Protein AF-A0A373LI06-F1 (afdb_monomer_lite)

Sequence (433 aa):
MRKSKFLSVLTATTLALTLAVPTVMPLELTTGVVKAVEVTTTAPSQKIEGRCGDNAIYSYDKATRTLTISGTGAMWNGTKYSYLGTVDKIVIGNGITVIGEDAFAKFNGVGSVEISDTVTTIKGNAFNDLKSITIPKTVRTVETDAFYGVGKVVVEGDMNNFQYGALGSEVQEVQLKGSAETLGLALAKVHDRDYLSVTIAKDNNRCRMANDCLVSSDGKTVYYHILDSCTVTIPDTAVTIKSAAFYNQVIEEVKLGKNVKTIEPYAFAENPVSELTTNSKLKKIGRCAFKETNLKKVTLKSSVAMSPKAFDQKVILTSTKSLKSAKTVMTSATFKKNKINAKFAKLTGAKGYQVQIKKGGKTYKYFTTKTSIKVKAPKVFKKKYNVSFSYDIDNYTSKIEGKPAYISVRPYKIVKKNKKSYGKWSEKIVLTK

Secondary structure (DSSP, 8-state):
--------------------PPPPPPP--------------PPP--EEEEESEEEEEEEEETTTTEEEEEEEEEEPSS-TTTTS---SEEEE-TTEEEEPTTTBTT-TT-SEEEE-TT--EE-TT-B-SEEEEEE-TT--EE-TTTBSSEEEEEE-S--SSB-TTTT-S---EEEESS--TTHHHHTTT---GGG-EEEE-TT--SEEEETTEEEETTS-EEEEE-S--SEEE--TT--EE-TTTTTTS---EEE--TT--EE-TTTTTTS---EEE--TT--EE-TTTTTT---SEEEESS--EE-TTSS-S--EEEESS-TTT----EEEEEEETTEEEEEE-EETT-SEEEEEEEETTEEEEEEESSSEEEEEPPGGGTTT---B----SS------BSS-EEEEEEEEEEETTTEEEE-PPPPPEE-B-

Structure (mmCIF, N/CA/C/O backbone):
data_AF-A0A373LI06-F1
#
_entry.id   AF-A0A373LI06-F1
#
loop_
_atom_site.group_PDB
_atom_site.id
_atom_site.type_symbol
_atom_site.label_atom_id
_atom_site.label_alt_id
_atom_site.label_comp_id
_atom_site.label_asym_id
_atom_site.label_entity_id
_atom_site.label_seq_id
_atom_site.pdbx_PDB_ins_code
_atom_site.Cartn_x
_atom_site.Cartn_y
_atom_site.Cartn_z
_atom_site.occupancy
_atom_site.B_iso_or_equiv
_atom_site.auth_seq_id
_atom_site.auth_comp_id
_atom_site.auth_asym_id
_atom_site.auth_atom_id
_atom_site.pdbx_PDB_model_num
ATOM 1 N N . MET A 1 1 ? -19.362 20.392 -17.616 1.00 43.19 1 MET A N 1
ATOM 2 C CA . MET A 1 1 ? -19.288 20.034 -19.051 1.00 43.19 1 MET A CA 1
ATOM 3 C C . MET A 1 1 ? -17.857 20.195 -19.537 1.00 43.19 1 MET A C 1
ATOM 5 O O . MET A 1 1 ? -17.428 21.321 -19.743 1.00 43.19 1 MET A O 1
ATOM 9 N N . ARG A 1 2 ? -17.123 19.099 -19.733 1.00 33.41 2 ARG A N 1
ATOM 10 C CA . ARG A 1 2 ? -15.983 19.042 -20.660 1.00 33.41 2 ARG A CA 1
ATOM 11 C C . ARG A 1 2 ? -15.722 17.579 -21.022 1.00 33.41 2 ARG A C 1
ATOM 13 O O . ARG A 1 2 ? -16.051 16.682 -20.260 1.00 33.41 2 ARG A O 1
ATOM 20 N N . LYS A 1 3 ? -15.350 17.387 -22.283 1.00 32.12 3 LYS A N 1
ATOM 21 C CA . LYS A 1 3 ? -15.721 16.264 -23.151 1.00 32.12 3 LYS A CA 1
ATOM 22 C C . LYS A 1 3 ? -14.892 15.002 -22.878 1.00 32.12 3 LYS A C 1
ATOM 24 O O . LYS A 1 3 ? -13.684 15.024 -23.075 1.00 32.12 3 LYS A O 1
ATOM 29 N N . SER A 1 4 ? -15.568 13.903 -22.539 1.00 31.56 4 SER A N 1
ATOM 30 C CA . SER A 1 4 ? -15.016 12.546 -22.611 1.00 31.56 4 SER A CA 1
ATOM 31 C C . SER A 1 4 ? -14.835 12.155 -24.081 1.00 31.56 4 SER A C 1
ATOM 33 O O . SER A 1 4 ? -15.795 12.157 -24.858 1.00 31.56 4 SER A O 1
ATOM 35 N N . LYS A 1 5 ? -13.592 11.874 -24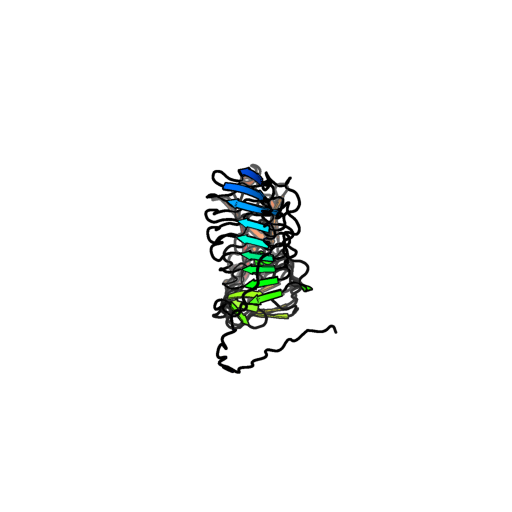.483 1.00 38.31 5 LYS A N 1
ATOM 36 C CA . LYS A 1 5 ? -13.290 11.273 -25.784 1.00 38.31 5 LYS A CA 1
ATOM 37 C C . LYS A 1 5 ? -13.574 9.773 -25.693 1.00 38.31 5 LYS A C 1
ATOM 39 O O . LYS A 1 5 ? -12.734 9.005 -25.241 1.00 38.31 5 LYS A O 1
ATOM 44 N N . PHE A 1 6 ? -14.755 9.366 -26.149 1.00 36.12 6 PHE A N 1
ATOM 45 C CA . PHE A 1 6 ? -15.011 7.989 -26.564 1.00 36.12 6 PHE A CA 1
ATOM 46 C C . PHE A 1 6 ? -14.174 7.689 -27.811 1.00 36.12 6 PHE A C 1
ATOM 48 O O . PHE A 1 6 ? -14.298 8.408 -28.802 1.00 36.12 6 PHE A O 1
ATOM 55 N N . LEU A 1 7 ? -13.368 6.624 -27.787 1.00 32.31 7 LEU A N 1
ATOM 56 C CA . LEU A 1 7 ? -12.856 6.014 -29.012 1.00 32.31 7 LEU A CA 1
ATOM 57 C C . LEU A 1 7 ? -13.314 4.558 -29.111 1.00 32.31 7 LEU A C 1
ATOM 59 O O . LEU A 1 7 ? -13.097 3.729 -28.231 1.00 32.31 7 LEU A O 1
ATOM 63 N N . SER A 1 8 ? -13.997 4.331 -30.221 1.00 32.75 8 SER A N 1
ATOM 64 C CA . SER A 1 8 ? -14.658 3.141 -30.724 1.00 32.75 8 SER A CA 1
ATOM 65 C C . SER A 1 8 ? -13.711 1.977 -31.015 1.00 32.75 8 SER A C 1
ATOM 67 O O . SER A 1 8 ? -12.640 2.153 -31.593 1.00 32.75 8 SER A O 1
ATOM 69 N N . VAL A 1 9 ? -14.178 0.768 -30.705 1.00 31.89 9 VAL A N 1
ATOM 70 C CA . VAL A 1 9 ? -13.633 -0.500 -31.202 1.00 31.89 9 VAL A CA 1
ATOM 71 C C . VAL A 1 9 ? -14.058 -0.655 -32.664 1.00 31.89 9 VAL A C 1
ATOM 73 O O . VAL A 1 9 ? -15.250 -0.739 -32.943 1.00 31.89 9 VAL A O 1
ATOM 76 N N . LEU A 1 10 ? -13.097 -0.684 -33.591 1.00 31.30 10 LEU A N 1
ATOM 77 C CA . LEU A 1 10 ? -13.340 -0.992 -35.000 1.00 31.30 10 LEU A CA 1
ATOM 78 C C . LEU A 1 10 ? -12.789 -2.391 -35.303 1.00 31.30 10 LEU A C 1
ATOM 80 O O . LEU A 1 10 ? -11.580 -2.617 -35.278 1.00 31.30 10 LEU A O 1
ATOM 84 N N . THR A 1 11 ? -13.685 -3.339 -35.559 1.00 40.34 11 THR A N 1
ATOM 85 C CA . THR A 1 11 ? -13.375 -4.641 -36.158 1.00 40.34 11 THR A CA 1
ATOM 86 C C . THR A 1 11 ? -13.521 -4.531 -37.669 1.00 40.34 11 THR A C 1
ATOM 88 O O . THR A 1 11 ? -14.603 -4.193 -38.141 1.00 40.34 11 THR A O 1
ATOM 91 N N . ALA A 1 12 ? -12.473 -4.856 -38.423 1.00 31.12 12 ALA A N 1
ATOM 92 C CA . ALA A 1 12 ? -12.583 -5.097 -39.856 1.00 31.12 12 ALA A CA 1
ATOM 93 C C . ALA A 1 12 ? -11.565 -6.161 -40.291 1.00 31.12 12 ALA A C 1
ATOM 95 O O . ALA A 1 12 ? -10.364 -5.924 -40.390 1.00 31.12 12 ALA A O 1
ATOM 96 N N . THR A 1 13 ? -12.091 -7.361 -40.500 1.00 38.31 13 THR A N 1
ATOM 97 C CA . THR A 1 13 ? -11.560 -8.416 -41.362 1.00 38.31 13 THR A CA 1
ATOM 98 C C . THR A 1 13 ? -11.601 -7.969 -42.822 1.00 38.31 13 THR A C 1
ATOM 100 O O . THR A 1 13 ? -12.652 -7.498 -43.236 1.00 38.31 13 THR A O 1
ATOM 103 N N . THR A 1 14 ? -10.537 -8.203 -43.597 1.00 33.72 14 THR A N 1
ATOM 104 C CA . THR A 1 14 ? -10.593 -8.883 -44.911 1.00 33.72 14 THR A CA 1
ATOM 105 C C . THR A 1 14 ? -9.183 -9.131 -45.445 1.00 33.72 14 THR A C 1
ATOM 107 O O . THR A 1 14 ? -8.335 -8.244 -45.463 1.00 33.72 14 THR A O 1
ATOM 110 N N . LEU A 1 15 ? -8.976 -10.374 -45.866 1.00 33.53 15 LEU A N 1
ATOM 111 C CA . LEU A 1 15 ? -7.802 -10.943 -46.513 1.00 33.53 15 LEU A CA 1
ATOM 112 C C . LEU A 1 15 ? -7.909 -10.690 -48.028 1.00 33.53 15 LEU A C 1
ATOM 114 O O . LEU A 1 15 ? -8.942 -11.012 -48.610 1.00 33.53 15 LEU A O 1
ATOM 118 N N . ALA A 1 16 ? -6.862 -10.171 -48.669 1.00 34.25 16 ALA A N 1
ATOM 119 C CA . ALA A 1 16 ? -6.731 -10.189 -50.126 1.00 34.25 16 ALA A CA 1
ATOM 120 C C . ALA A 1 16 ? -5.295 -10.581 -50.495 1.00 34.25 16 ALA A C 1
ATOM 122 O O . ALA A 1 16 ? -4.335 -9.891 -50.160 1.00 34.25 16 ALA A O 1
ATOM 123 N N . LEU A 1 17 ? -5.179 -11.747 -51.128 1.00 32.50 17 LEU A N 1
ATOM 124 C CA . LEU A 1 17 ? -3.952 -12.360 -51.615 1.00 32.50 17 LEU A CA 1
ATOM 125 C C . LEU A 1 17 ? -3.778 -11.945 -53.084 1.00 32.50 17 LEU A C 1
ATOM 127 O O . LEU A 1 17 ? -4.599 -12.317 -53.918 1.00 32.50 17 LEU A O 1
ATOM 131 N N . THR A 1 18 ? -2.730 -11.193 -53.413 1.00 35.44 18 THR A N 1
ATOM 132 C CA . THR A 1 18 ? -2.345 -10.907 -54.805 1.00 35.44 18 THR A CA 1
ATOM 133 C C . THR A 1 18 ? -0.941 -11.441 -55.059 1.00 35.44 18 THR A C 1
ATOM 135 O O . THR A 1 18 ? 0.028 -10.961 -54.474 1.00 35.44 18 THR A O 1
ATOM 138 N N . LEU A 1 19 ? -0.851 -12.460 -55.916 1.00 34.41 19 LEU A N 1
ATOM 139 C CA . LEU A 1 19 ? 0.391 -13.029 -56.438 1.00 34.41 19 LEU A CA 1
ATOM 140 C C . LEU A 1 19 ? 0.970 -12.086 -57.503 1.00 34.41 19 LEU A C 1
ATOM 142 O O . LEU A 1 19 ? 0.290 -11.786 -58.482 1.00 34.41 19 LEU A O 1
ATOM 146 N N . ALA A 1 20 ? 2.218 -11.650 -57.330 1.00 35.22 20 ALA A N 1
ATOM 147 C CA . ALA A 1 20 ? 2.982 -10.942 -58.355 1.00 35.22 20 ALA A CA 1
ATOM 148 C C . ALA A 1 20 ? 4.114 -11.847 -58.866 1.00 35.22 20 ALA A C 1
ATOM 150 O O . ALA A 1 20 ? 4.925 -12.348 -58.089 1.00 35.22 20 ALA A O 1
ATOM 151 N N . VAL A 1 21 ? 4.126 -12.070 -60.180 1.00 34.88 21 VAL A N 1
ATOM 152 C CA . VAL A 1 21 ? 5.141 -12.818 -60.939 1.00 34.88 21 VAL A CA 1
ATOM 153 C C . VAL A 1 21 ? 6.347 -11.900 -61.200 1.00 34.88 21 VAL A C 1
ATOM 155 O O . VAL A 1 21 ? 6.128 -10.740 -61.550 1.00 34.88 21 VAL A O 1
ATOM 158 N N . PRO A 1 22 ? 7.606 -12.360 -61.077 1.00 34.91 22 PRO A N 1
ATOM 159 C CA . PRO A 1 22 ? 8.760 -11.533 -61.413 1.00 34.91 22 PRO A CA 1
ATOM 160 C C . PRO A 1 22 ? 9.047 -11.576 -62.923 1.00 34.91 22 PRO A C 1
ATOM 162 O O . PRO A 1 22 ? 9.328 -12.632 -63.486 1.00 34.91 22 PRO A O 1
ATOM 165 N N . THR A 1 23 ? 9.010 -10.417 -63.582 1.00 36.81 23 THR A N 1
ATOM 166 C CA . THR A 1 23 ? 9.551 -10.225 -64.935 1.00 36.81 23 THR A CA 1
ATOM 167 C C . THR A 1 23 ? 11.050 -9.934 -64.864 1.00 36.81 23 THR A C 1
ATOM 169 O O . THR A 1 23 ? 11.484 -9.039 -64.141 1.00 36.81 23 THR A O 1
ATOM 172 N N . VAL A 1 24 ? 11.830 -10.701 -65.624 1.00 36.94 24 VAL A N 1
ATOM 173 C CA . VAL A 1 24 ? 13.290 -10.598 -65.767 1.00 36.94 24 VAL A CA 1
ATOM 174 C C . VAL A 1 24 ? 13.654 -9.322 -66.544 1.00 36.94 24 VAL A C 1
ATOM 176 O O . VAL A 1 24 ? 13.144 -9.112 -67.641 1.00 36.94 24 VAL A O 1
ATOM 179 N N . MET A 1 25 ? 14.532 -8.477 -65.991 1.00 40.31 25 MET A N 1
ATOM 180 C CA . MET A 1 25 ? 15.129 -7.329 -66.697 1.00 40.31 25 MET A CA 1
ATOM 181 C C . MET A 1 25 ? 16.362 -7.769 -67.511 1.00 40.31 25 MET A C 1
ATOM 183 O O . MET A 1 25 ? 17.143 -8.579 -67.007 1.00 40.31 25 MET A O 1
ATOM 187 N N . PRO A 1 26 ? 16.584 -7.238 -68.729 1.00 39.78 26 PRO A N 1
ATOM 188 C CA . PRO A 1 26 ? 17.790 -7.513 -69.502 1.00 39.78 26 PRO A CA 1
ATOM 189 C C . PRO A 1 26 ? 19.006 -6.718 -68.996 1.00 39.78 26 PRO A C 1
ATOM 191 O O . PRO A 1 26 ? 18.890 -5.606 -68.482 1.00 39.78 26 PRO A O 1
ATOM 194 N N . LEU A 1 27 ? 20.176 -7.341 -69.150 1.00 29.62 27 LEU A N 1
ATOM 195 C CA . LEU A 1 27 ? 21.505 -6.825 -68.826 1.00 29.62 27 LEU A CA 1
ATOM 196 C C . LEU A 1 27 ? 21.911 -5.735 -69.836 1.00 29.62 27 LEU A C 1
ATOM 198 O O . LEU A 1 27 ? 22.040 -6.030 -71.022 1.00 29.62 27 LEU A O 1
ATOM 202 N N . GLU A 1 28 ? 22.188 -4.517 -69.372 1.00 37.75 28 GLU A N 1
ATOM 203 C CA . GLU A 1 28 ? 22.881 -3.488 -70.161 1.00 37.75 28 GLU A CA 1
ATOM 204 C C . GLU A 1 28 ? 24.313 -3.325 -69.636 1.00 37.75 28 GLU A C 1
ATOM 206 O O . GLU A 1 28 ? 24.547 -3.002 -68.468 1.00 37.75 28 GLU A O 1
ATOM 211 N N . LEU A 1 29 ? 25.280 -3.598 -70.512 1.00 33.94 29 LEU A N 1
ATOM 212 C CA . LEU A 1 29 ? 26.711 -3.518 -70.249 1.00 33.94 29 LEU A CA 1
ATOM 213 C C . LEU A 1 29 ? 27.160 -2.060 -70.435 1.00 33.94 29 LEU A C 1
ATOM 215 O O . LEU A 1 29 ? 27.290 -1.595 -71.564 1.00 33.94 29 LEU A O 1
ATOM 219 N N . THR A 1 30 ? 27.404 -1.331 -69.343 1.00 37.66 30 THR A N 1
ATOM 220 C CA . THR A 1 30 ? 27.963 0.029 -69.410 1.00 37.66 30 THR A CA 1
ATOM 221 C C . THR A 1 30 ? 29.393 0.062 -68.877 1.00 37.66 30 THR A C 1
ATOM 223 O O . THR A 1 30 ? 29.719 -0.427 -67.796 1.00 37.66 30 THR A O 1
ATOM 226 N N . THR A 1 31 ? 30.278 0.607 -69.704 1.00 38.03 31 THR A N 1
ATOM 227 C CA . THR A 1 31 ? 31.718 0.733 -69.497 1.00 38.03 31 THR A CA 1
ATOM 228 C C . THR A 1 31 ? 32.058 1.875 -68.533 1.00 38.03 31 THR A C 1
ATOM 230 O O . THR A 1 31 ? 31.793 3.034 -68.830 1.00 38.03 31 THR A O 1
ATOM 233 N N . GLY A 1 32 ? 32.678 1.515 -67.406 1.00 40.94 32 GLY A N 1
ATOM 234 C CA . GLY A 1 32 ? 33.723 2.229 -66.655 1.00 40.94 32 GLY A CA 1
ATOM 235 C C . GLY A 1 32 ? 33.660 3.748 -66.436 1.00 40.94 32 GLY A C 1
ATOM 236 O O . GLY A 1 32 ? 34.047 4.511 -67.310 1.00 40.94 32 GLY A O 1
ATOM 237 N N . VAL A 1 33 ? 33.452 4.143 -65.172 1.00 36.66 33 VAL A N 1
ATOM 238 C CA . VAL A 1 33 ? 34.351 5.058 -64.436 1.00 36.66 33 VAL A CA 1
ATOM 239 C C . VAL A 1 33 ? 34.419 4.558 -62.987 1.00 36.66 33 VAL A C 1
ATOM 241 O O . VAL A 1 33 ? 33.417 4.566 -62.274 1.00 36.66 33 VAL A O 1
ATOM 244 N N . VAL A 1 34 ? 35.586 4.087 -62.540 1.00 37.66 34 VAL A N 1
ATOM 245 C CA . VAL A 1 34 ? 35.822 3.736 -61.130 1.00 37.66 34 VAL A CA 1
ATOM 246 C C . VAL A 1 34 ? 35.828 5.015 -60.297 1.00 37.66 34 VAL A C 1
ATOM 248 O O . VAL A 1 34 ? 36.807 5.756 -60.265 1.00 37.66 34 VAL A O 1
ATOM 251 N N . LYS A 1 35 ? 34.709 5.294 -59.625 1.00 40.69 35 LYS A N 1
ATOM 252 C CA . LYS A 1 35 ? 34.653 6.302 -58.568 1.00 40.69 35 LYS A CA 1
ATOM 253 C C . LYS A 1 35 ? 35.378 5.715 -57.360 1.00 40.69 35 LYS A C 1
ATOM 255 O O . LYS A 1 35 ? 34.977 4.662 -56.866 1.00 40.69 35 LYS A O 1
ATOM 260 N N . ALA A 1 36 ? 36.459 6.360 -56.929 1.00 38.22 36 ALA A N 1
ATOM 261 C CA . ALA A 1 36 ? 37.140 6.004 -55.693 1.00 38.22 36 ALA A CA 1
ATOM 262 C C . ALA A 1 36 ? 36.100 5.933 -54.566 1.00 38.22 36 ALA A C 1
ATOM 264 O O . ALA A 1 36 ? 35.392 6.905 -54.301 1.00 38.22 36 ALA A O 1
ATOM 265 N N . VAL A 1 37 ? 35.970 4.756 -53.955 1.00 38.06 37 VAL A N 1
ATOM 266 C CA . VAL A 1 37 ? 35.224 4.597 -52.712 1.00 38.06 37 VAL A CA 1
ATOM 267 C C . VAL A 1 37 ? 36.015 5.379 -51.678 1.00 38.06 37 VAL A C 1
ATOM 269 O O . VAL A 1 37 ? 37.104 4.960 -51.284 1.00 38.06 37 VAL A O 1
ATOM 272 N N . GLU A 1 38 ? 35.502 6.537 -51.271 1.00 40.53 38 GLU A N 1
ATOM 273 C CA . GLU A 1 38 ? 35.943 7.151 -50.029 1.00 40.53 38 GLU A CA 1
ATOM 274 C C . GLU A 1 38 ? 35.640 6.144 -48.924 1.00 40.53 38 GLU A C 1
ATOM 276 O O . GLU A 1 38 ? 34.500 5.961 -48.496 1.00 40.53 38 GLU A O 1
ATOM 281 N N . VAL A 1 39 ? 36.680 5.431 -48.495 1.00 39.31 39 VAL A N 1
ATOM 282 C CA . VAL A 1 39 ? 36.681 4.750 -47.212 1.00 39.31 39 VAL A CA 1
ATOM 283 C C . VAL A 1 39 ? 36.607 5.874 -46.192 1.00 39.31 39 VAL A C 1
ATOM 285 O O . VAL A 1 39 ? 37.624 6.428 -45.783 1.00 39.31 39 VAL A O 1
ATOM 288 N N . THR A 1 40 ? 35.390 6.262 -45.815 1.00 37.09 40 THR A N 1
ATOM 289 C CA . THR A 1 40 ? 35.169 7.071 -44.624 1.00 37.09 40 THR A CA 1
ATOM 290 C C . THR A 1 40 ? 35.632 6.227 -43.450 1.00 37.09 40 THR A C 1
ATOM 292 O O . THR A 1 40 ? 34.881 5.425 -42.898 1.00 37.09 40 THR A O 1
ATOM 295 N N . THR A 1 41 ? 36.905 6.370 -43.093 1.00 40.09 41 THR A N 1
ATOM 296 C CA . THR A 1 41 ? 37.422 5.951 -41.801 1.00 40.09 41 THR A CA 1
ATOM 297 C C . THR A 1 41 ? 36.608 6.713 -40.763 1.00 40.09 41 THR A C 1
ATOM 299 O O . THR A 1 41 ? 36.821 7.908 -40.558 1.00 40.09 41 THR A O 1
ATOM 302 N N . THR A 1 42 ? 35.617 6.059 -40.154 1.00 44.81 42 THR A N 1
ATOM 303 C CA . THR A 1 42 ? 34.940 6.594 -38.974 1.00 44.81 42 THR A CA 1
ATOM 304 C C . THR A 1 42 ? 36.019 6.960 -37.968 1.00 44.81 42 THR A C 1
ATOM 306 O O . THR A 1 42 ? 36.811 6.098 -37.579 1.00 44.81 42 THR A O 1
ATOM 309 N N . ALA A 1 43 ? 36.077 8.240 -37.597 1.00 47.97 43 ALA A N 1
ATOM 310 C CA . ALA A 1 43 ? 36.968 8.732 -36.557 1.00 47.97 43 ALA A CA 1
ATOM 311 C C . ALA A 1 43 ? 36.889 7.802 -35.330 1.00 47.97 43 ALA A C 1
ATOM 313 O O . ALA A 1 43 ? 35.790 7.332 -35.012 1.00 47.97 43 ALA A O 1
ATOM 314 N N . PRO A 1 44 ? 38.011 7.504 -34.649 1.00 51.47 44 PRO A N 1
ATOM 315 C CA . PRO A 1 44 ? 38.007 6.593 -33.511 1.00 51.47 44 PRO A CA 1
ATOM 316 C C . PRO A 1 44 ? 36.968 7.073 -32.496 1.00 51.47 44 PRO A C 1
ATOM 318 O O . PRO A 1 44 ? 37.04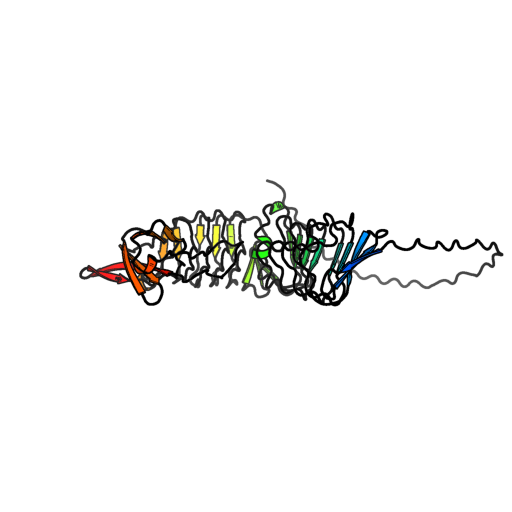8 8.203 -32.012 1.00 51.47 44 PRO A O 1
ATOM 321 N N . SER A 1 45 ? 35.960 6.239 -32.217 1.00 58.22 45 SER A N 1
ATOM 322 C CA . SER A 1 45 ? 34.891 6.579 -31.278 1.00 58.22 45 SER A CA 1
ATOM 323 C C . SER A 1 45 ? 35.534 6.951 -29.944 1.00 58.22 45 SER A C 1
ATOM 325 O O . SER A 1 45 ? 36.138 6.093 -29.296 1.00 58.22 45 SER A O 1
ATOM 327 N N . GLN A 1 46 ? 35.447 8.220 -29.541 1.00 77.62 46 GLN A N 1
ATOM 328 C CA . GLN A 1 46 ? 35.919 8.656 -28.230 1.00 77.62 46 GLN A CA 1
ATOM 329 C C . GLN A 1 46 ? 34.984 8.084 -27.167 1.00 77.62 46 GLN A C 1
ATOM 331 O O . GLN A 1 46 ? 34.005 8.723 -26.774 1.00 77.62 46 GLN A O 1
ATOM 336 N N . LYS A 1 47 ? 35.281 6.860 -26.735 1.00 89.31 47 LYS A N 1
ATOM 337 C CA . LYS A 1 47 ? 34.565 6.188 -25.660 1.00 89.31 47 LYS A CA 1
ATOM 338 C C . LYS A 1 47 ? 35.124 6.633 -24.318 1.00 89.31 47 LYS A C 1
ATOM 340 O O . LYS A 1 47 ? 36.337 6.668 -24.125 1.00 89.31 47 LYS A O 1
ATOM 345 N N . ILE A 1 48 ? 34.233 6.992 -23.402 1.00 93.94 48 ILE A N 1
ATOM 346 C CA . ILE A 1 48 ? 34.575 7.217 -21.996 1.00 93.94 48 ILE A CA 1
ATOM 347 C C . ILE A 1 48 ? 34.129 5.982 -21.229 1.00 93.94 48 ILE A C 1
ATOM 349 O O . ILE A 1 48 ? 32.950 5.636 -21.263 1.00 93.94 48 ILE A O 1
ATOM 353 N N . GLU A 1 49 ? 35.057 5.333 -20.537 1.00 95.38 49 GLU A N 1
ATOM 354 C CA . GLU A 1 49 ? 34.791 4.069 -19.857 1.00 95.38 49 GLU A CA 1
ATOM 355 C C . GLU A 1 49 ? 35.211 4.112 -18.393 1.00 95.38 49 GLU A C 1
ATOM 357 O O . GLU A 1 49 ? 36.097 4.865 -17.984 1.00 95.38 49 GLU A O 1
ATOM 362 N N . GLY A 1 50 ? 34.576 3.272 -17.585 1.00 95.00 50 GLY A N 1
ATOM 363 C CA . GLY A 1 50 ? 34.956 3.101 -16.194 1.00 95.00 50 GLY A CA 1
ATOM 364 C C . GLY A 1 50 ? 34.077 2.097 -15.471 1.00 95.00 50 GLY A C 1
ATOM 365 O O . GLY A 1 50 ? 33.155 1.508 -16.027 1.00 95.00 50 GLY A O 1
ATOM 366 N N . ARG A 1 51 ? 34.354 1.889 -14.188 1.00 96.06 51 ARG A N 1
ATOM 367 C CA . ARG A 1 51 ? 33.605 0.923 -13.378 1.00 96.06 51 ARG A CA 1
ATOM 368 C C . ARG A 1 51 ? 32.354 1.548 -12.776 1.00 96.06 51 ARG A C 1
ATOM 370 O O . ARG A 1 51 ? 32.407 2.640 -12.206 1.00 96.06 51 ARG A O 1
ATOM 377 N N . CYS A 1 52 ? 31.256 0.808 -12.839 1.00 96.19 52 CYS A N 1
ATOM 378 C CA . CYS A 1 52 ? 29.986 1.130 -12.187 1.00 96.19 52 CYS A CA 1
ATOM 379 C C . CYS A 1 52 ? 29.490 -0.002 -11.272 1.00 96.19 52 CYS A C 1
ATOM 381 O O . CYS A 1 52 ? 28.379 0.072 -10.763 1.00 96.19 52 CYS A O 1
ATOM 383 N N . GLY A 1 53 ? 30.314 -1.022 -11.036 1.00 96.44 53 GLY A N 1
ATOM 384 C CA . GLY A 1 53 ? 30.085 -2.103 -10.085 1.00 96.44 53 GLY A CA 1
ATOM 385 C C . GLY A 1 53 ? 31.358 -2.924 -9.892 1.00 96.44 53 GLY A C 1
ATOM 386 O O . GLY A 1 53 ? 32.399 -2.636 -10.495 1.00 96.44 53 GLY A O 1
ATOM 387 N N . ASP A 1 54 ? 31.266 -3.977 -9.083 1.00 96.56 54 ASP A N 1
ATOM 388 C CA . ASP A 1 54 ? 32.407 -4.864 -8.835 1.00 96.56 54 ASP A CA 1
ATOM 389 C C . ASP A 1 54 ? 32.859 -5.530 -10.139 1.00 96.56 54 ASP A C 1
ATOM 391 O O . ASP A 1 54 ? 34.039 -5.457 -10.477 1.00 96.56 54 ASP A O 1
ATOM 395 N N . ASN A 1 55 ? 31.902 -6.032 -10.925 1.00 97.38 55 ASN A N 1
ATOM 396 C CA . ASN A 1 55 ? 32.128 -6.616 -12.251 1.00 97.38 55 ASN A CA 1
ATOM 397 C C . ASN A 1 55 ? 31.320 -5.912 -13.356 1.00 97.38 55 ASN A C 1
ATOM 399 O O . ASN A 1 55 ? 31.156 -6.470 -14.440 1.00 97.38 55 ASN A O 1
ATOM 403 N N . ALA A 1 56 ? 30.797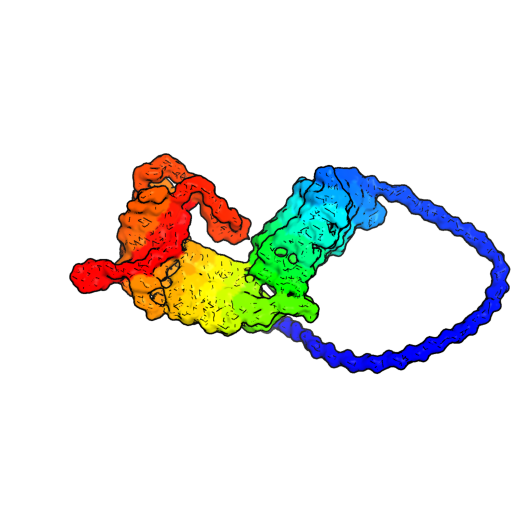 -4.712 -13.082 1.00 97.31 56 ALA A N 1
ATOM 404 C CA . ALA A 1 56 ? 30.037 -3.911 -14.036 1.00 97.31 56 ALA A CA 1
ATOM 405 C C . ALA A 1 56 ? 30.841 -2.686 -14.497 1.00 97.31 56 ALA A C 1
ATOM 407 O O . ALA A 1 56 ? 31.506 -2.007 -13.704 1.00 97.31 56 ALA A O 1
ATOM 408 N N . ILE A 1 57 ? 30.765 -2.402 -15.793 1.00 96.62 57 ILE A N 1
ATOM 409 C CA . ILE A 1 57 ? 31.519 -1.356 -16.489 1.00 96.62 57 ILE A CA 1
ATOM 410 C C . ILE A 1 57 ? 30.529 -0.503 -17.280 1.00 96.62 57 ILE A C 1
ATOM 412 O O . ILE A 1 57 ? 29.583 -1.035 -17.860 1.00 96.62 57 ILE A O 1
ATOM 416 N N . TYR A 1 58 ? 30.743 0.811 -17.295 1.00 96.81 58 TYR A N 1
ATOM 417 C CA . TYR A 1 58 ? 30.064 1.723 -18.206 1.00 96.81 58 TYR A CA 1
ATOM 418 C C . TYR A 1 58 ? 30.981 2.079 -19.382 1.00 96.81 58 TYR A C 1
ATOM 420 O O . TYR A 1 58 ? 32.188 2.231 -19.201 1.00 96.81 58 TYR A O 1
ATOM 428 N N . SER A 1 59 ? 30.395 2.247 -20.564 1.00 96.44 59 SER A N 1
ATOM 429 C CA . SER A 1 59 ? 31.040 2.777 -21.765 1.00 96.44 59 SER A CA 1
ATOM 430 C C . SER A 1 59 ? 30.098 3.784 -22.416 1.00 96.44 59 SER A C 1
ATOM 432 O O . SER A 1 59 ? 28.939 3.468 -22.692 1.00 96.44 59 SER A O 1
ATOM 434 N N . TYR A 1 60 ? 30.566 5.013 -22.602 1.00 96.62 60 TYR A N 1
ATOM 435 C CA . TYR A 1 60 ? 29.807 6.098 -23.211 1.00 96.62 60 TYR A CA 1
ATOM 436 C C . TYR A 1 60 ? 30.403 6.471 -24.559 1.00 96.62 60 TYR A C 1
ATOM 438 O O . TYR A 1 60 ? 31.542 6.934 -24.630 1.00 96.62 60 TYR A O 1
ATOM 446 N N . ASP A 1 61 ? 29.615 6.302 -25.613 1.00 95.75 61 ASP A N 1
ATOM 447 C CA . ASP A 1 61 ? 29.971 6.713 -26.963 1.00 95.75 61 ASP A CA 1
ATOM 448 C C . ASP A 1 61 ? 29.455 8.131 -27.233 1.00 95.75 61 ASP A C 1
ATOM 450 O O . ASP A 1 61 ? 28.249 8.365 -27.330 1.00 95.75 61 ASP A O 1
ATOM 454 N N . LYS A 1 62 ? 30.383 9.085 -27.375 1.00 93.38 62 LYS A N 1
ATOM 455 C CA . LYS A 1 62 ? 30.058 10.492 -27.644 1.00 93.38 62 LYS A CA 1
ATOM 456 C C . LYS A 1 62 ? 29.359 10.716 -28.984 1.00 93.38 62 LYS A C 1
ATOM 458 O O . LYS A 1 62 ? 28.583 11.661 -29.082 1.00 93.38 62 LYS A O 1
ATOM 463 N N . ALA A 1 63 ? 29.644 9.903 -30.003 1.00 93.50 63 ALA A N 1
ATOM 464 C CA . ALA A 1 63 ? 29.088 10.099 -31.341 1.00 93.50 63 ALA A CA 1
ATOM 465 C C . ALA A 1 63 ? 27.603 9.726 -31.379 1.00 93.50 63 ALA A C 1
ATOM 467 O O . ALA A 1 63 ? 26.796 10.420 -31.991 1.00 93.50 63 ALA A O 1
ATOM 468 N N . THR A 1 64 ? 27.244 8.652 -30.677 1.00 94.81 64 THR A N 1
ATOM 469 C CA . THR A 1 64 ? 25.869 8.141 -30.606 1.00 94.81 64 THR A CA 1
ATOM 470 C C . THR A 1 64 ? 25.123 8.583 -29.348 1.00 94.81 64 THR A C 1
ATOM 472 O O . THR A 1 64 ? 23.948 8.257 -29.195 1.00 94.81 64 THR A O 1
ATOM 475 N N . ARG A 1 65 ? 25.798 9.281 -28.421 1.00 95.25 65 ARG A N 1
ATOM 476 C CA . ARG A 1 65 ? 25.288 9.664 -27.091 1.00 95.25 65 ARG A CA 1
ATOM 477 C C . ARG A 1 65 ? 24.669 8.486 -26.331 1.00 95.25 65 ARG A C 1
ATOM 479 O O . ARG A 1 65 ? 23.676 8.637 -25.616 1.00 95.25 65 ARG A O 1
ATOM 486 N N . THR A 1 66 ? 25.260 7.302 -26.497 1.00 96.75 66 THR A N 1
ATOM 487 C CA . THR A 1 66 ? 24.772 6.050 -25.910 1.00 96.75 66 THR A CA 1
ATOM 488 C C . THR A 1 66 ? 25.631 5.647 -24.719 1.00 96.75 66 THR A C 1
ATOM 490 O O . THR A 1 66 ? 26.843 5.466 -24.845 1.00 96.75 66 THR A O 1
ATOM 493 N N . LEU A 1 67 ? 24.992 5.466 -23.562 1.00 96.62 67 LEU A N 1
ATOM 494 C CA . LEU A 1 67 ? 25.598 4.921 -22.352 1.00 96.62 67 LEU A CA 1
ATOM 495 C C . LEU A 1 67 ? 25.272 3.429 -22.239 1.00 96.62 67 LEU A C 1
ATOM 497 O O . LEU A 1 67 ? 24.124 3.047 -22.019 1.00 96.62 67 LEU A O 1
ATOM 501 N N . THR A 1 68 ? 26.289 2.583 -22.358 1.00 97.56 68 THR A N 1
ATOM 502 C CA . THR A 1 68 ? 26.158 1.128 -22.234 1.00 97.56 68 THR A CA 1
ATOM 503 C C . THR A 1 68 ? 26.723 0.657 -20.905 1.00 97.56 68 THR A C 1
ATOM 505 O O . THR A 1 68 ? 27.863 0.969 -20.569 1.00 97.56 68 THR A O 1
ATOM 508 N N . ILE A 1 69 ? 25.945 -0.128 -20.168 1.00 97.88 69 ILE A N 1
ATOM 509 C CA . ILE A 1 69 ? 26.373 -0.849 -18.974 1.00 97.88 69 ILE A CA 1
ATOM 510 C C . ILE A 1 69 ? 26.534 -2.323 -19.333 1.00 97.88 69 ILE A C 1
ATOM 512 O O . ILE A 1 69 ? 25.593 -2.967 -19.794 1.00 97.88 69 ILE A O 1
ATOM 516 N N . SER A 1 70 ? 27.725 -2.864 -19.107 1.00 97.81 70 SER A N 1
ATOM 517 C CA . SER A 1 70 ? 28.078 -4.254 -19.411 1.00 97.81 70 SER A CA 1
ATOM 518 C C . SER A 1 70 ? 28.762 -4.932 -18.228 1.00 97.81 70 SER A C 1
ATOM 520 O O . SER A 1 70 ? 29.176 -4.269 -17.276 1.00 97.81 70 SER A O 1
ATOM 522 N N . GLY A 1 71 ? 28.928 -6.249 -18.312 1.00 97.50 71 GLY A N 1
ATOM 523 C CA . GLY A 1 71 ? 29.554 -7.053 -17.271 1.00 97.50 71 GLY A CA 1
ATOM 524 C C . GLY A 1 71 ? 28.516 -7.813 -16.457 1.00 97.50 71 GLY A C 1
ATOM 525 O O . GLY A 1 71 ? 27.478 -8.207 -16.981 1.00 97.50 71 GLY A O 1
ATOM 526 N N . THR A 1 72 ? 28.804 -8.067 -15.183 1.00 98.12 72 THR A N 1
ATOM 527 C CA . THR A 1 72 ? 27.951 -8.926 -14.351 1.00 98.12 72 THR A CA 1
ATOM 528 C C . THR A 1 72 ? 27.679 -8.352 -12.967 1.00 98.12 72 THR A C 1
ATOM 530 O O . THR A 1 72 ? 28.460 -7.573 -12.418 1.00 98.12 72 THR A O 1
ATOM 533 N N . GLY A 1 73 ? 26.564 -8.780 -12.378 1.00 97.69 73 GLY A N 1
ATOM 534 C CA . GLY A 1 73 ? 26.221 -8.494 -10.992 1.00 97.69 73 GLY A CA 1
ATOM 535 C C . GLY A 1 73 ? 25.550 -7.139 -10.785 1.00 97.69 73 GLY A C 1
ATOM 536 O O . GLY A 1 73 ? 24.848 -6.623 -11.656 1.00 97.69 73 GLY A O 1
ATOM 537 N N . ALA A 1 74 ? 25.707 -6.602 -9.579 1.00 98.06 74 ALA A N 1
ATOM 538 C CA . ALA A 1 74 ? 25.050 -5.375 -9.159 1.00 98.06 74 ALA A CA 1
ATOM 539 C C . ALA A 1 74 ? 25.852 -4.133 -9.558 1.00 98.06 74 ALA A C 1
ATOM 541 O O . ALA A 1 74 ? 27.071 -4.076 -9.371 1.00 98.06 74 ALA A O 1
ATOM 542 N N . MET A 1 75 ? 25.147 -3.107 -10.028 1.00 98.06 75 MET A N 1
ATOM 543 C CA . MET A 1 75 ? 25.690 -1.756 -10.096 1.00 98.06 75 MET A CA 1
ATOM 544 C C . MET A 1 75 ? 25.815 -1.168 -8.681 1.00 98.06 75 MET A C 1
ATOM 546 O O . MET A 1 75 ? 24.995 -1.440 -7.798 1.00 98.06 75 MET A O 1
ATOM 550 N N . TRP A 1 76 ? 26.831 -0.336 -8.465 1.00 96.88 76 TRP A N 1
ATOM 551 C CA . TRP A 1 76 ? 26.946 0.498 -7.272 1.00 96.88 76 TRP A CA 1
ATOM 552 C C . TRP A 1 76 ? 25.872 1.594 -7.260 1.00 96.88 76 TRP A C 1
ATOM 554 O O . TRP A 1 76 ? 25.323 1.956 -8.299 1.00 96.88 76 TRP A O 1
ATOM 564 N N . ASN A 1 77 ? 25.605 2.142 -6.074 1.00 95.81 77 ASN A N 1
ATOM 565 C CA . ASN A 1 77 ? 24.776 3.336 -5.923 1.00 95.81 77 ASN A CA 1
ATOM 566 C C . ASN A 1 77 ? 25.538 4.593 -6.407 1.00 95.81 77 ASN A C 1
ATOM 568 O O . ASN A 1 77 ? 26.762 4.683 -6.256 1.00 95.81 77 ASN A O 1
ATOM 572 N N . GLY A 1 78 ? 24.802 5.579 -6.918 1.00 87.56 78 GLY A N 1
ATOM 573 C CA . GLY A 1 78 ? 25.292 6.876 -7.369 1.00 87.56 78 GLY A CA 1
ATOM 574 C C . GLY A 1 78 ? 25.848 6.897 -8.796 1.00 87.56 78 GLY A C 1
ATOM 575 O O . GLY A 1 78 ? 25.960 5.886 -9.489 1.00 87.56 78 GLY A O 1
ATOM 576 N N . THR A 1 79 ? 26.244 8.094 -9.231 1.00 70.81 79 THR A N 1
ATOM 577 C CA . THR A 1 79 ? 26.580 8.399 -10.625 1.00 70.81 79 THR A CA 1
ATOM 578 C C . THR A 1 79 ? 28.056 8.756 -10.797 1.00 70.81 79 THR A C 1
ATOM 580 O O . THR A 1 79 ? 28.402 9.906 -11.067 1.00 70.81 79 THR A O 1
ATOM 583 N N . LYS A 1 80 ? 28.973 7.781 -10.708 1.00 82.81 80 LYS A N 1
ATOM 584 C CA . LYS A 1 80 ? 30.403 8.026 -11.031 1.00 82.81 80 LYS A CA 1
ATOM 585 C C . LYS A 1 80 ? 30.621 8.592 -12.440 1.00 82.81 80 LYS A C 1
ATOM 587 O O . LYS A 1 80 ? 31.706 9.067 -12.725 1.00 82.81 80 LYS A O 1
ATOM 592 N N . TYR A 1 81 ? 29.604 8.529 -13.289 1.00 86.50 81 TYR A N 1
ATOM 593 C CA . TYR A 1 81 ? 29.570 8.975 -14.671 1.00 86.50 81 TYR A CA 1
ATOM 594 C C . TYR A 1 81 ? 28.530 10.090 -14.907 1.00 86.50 81 TYR A C 1
ATOM 596 O O . TYR A 1 81 ? 28.175 10.352 -16.045 1.00 86.50 81 TYR A O 1
ATOM 604 N N . SER A 1 82 ? 28.049 10.809 -13.880 1.00 84.69 82 SER A N 1
ATOM 605 C CA . SER A 1 82 ? 27.121 11.948 -14.091 1.00 84.69 82 SER A CA 1
ATOM 606 C C . SER A 1 82 ? 27.739 13.151 -14.791 1.00 84.69 82 SER A C 1
ATOM 608 O O . SER A 1 82 ? 27.018 14.057 -15.185 1.00 84.69 82 SER A O 1
ATOM 610 N N . TYR A 1 83 ? 29.067 13.203 -14.885 1.00 86.31 83 TYR A N 1
ATOM 611 C CA . TYR A 1 83 ? 29.769 14.241 -15.637 1.00 86.31 83 TYR A CA 1
ATOM 612 C C . TYR A 1 83 ? 29.716 13.995 -17.151 1.00 86.31 83 TYR A C 1
ATOM 614 O O . TYR A 1 83 ? 30.163 14.846 -17.921 1.00 86.31 83 TYR A O 1
ATOM 622 N N . LEU A 1 84 ? 29.233 12.822 -17.585 1.00 86.94 84 LEU A N 1
ATOM 623 C CA . LEU A 1 84 ? 28.955 12.586 -18.994 1.00 86.94 84 LEU A CA 1
ATOM 624 C C . LEU A 1 84 ? 27.938 13.632 -19.470 1.00 86.94 84 LEU A C 1
ATOM 626 O O . LEU A 1 84 ? 27.062 14.044 -18.712 1.00 86.94 84 LEU A O 1
ATOM 630 N N . GLY A 1 85 ? 28.098 14.093 -20.712 1.00 85.00 85 GLY A N 1
ATOM 631 C CA . GLY A 1 85 ? 27.195 15.073 -21.313 1.00 85.00 85 GLY A CA 1
ATOM 632 C C . GLY A 1 85 ? 25.792 14.507 -21.561 1.00 85.00 85 GLY A C 1
ATOM 633 O O . GLY A 1 85 ? 25.340 13.572 -20.908 1.00 85.00 85 GLY A O 1
ATOM 634 N N . THR A 1 86 ? 25.090 15.061 -22.545 1.00 91.69 86 THR A N 1
ATOM 635 C CA . THR A 1 86 ? 23.756 14.583 -22.935 1.00 91.69 86 THR A CA 1
ATOM 636 C C . THR A 1 86 ? 23.773 13.103 -23.324 1.00 91.69 86 THR A C 1
ATOM 638 O O . THR A 1 86 ? 24.531 12.719 -24.210 1.00 91.69 86 THR A O 1
ATOM 641 N N . VAL A 1 87 ? 22.904 12.298 -22.706 1.00 94.31 87 VAL A N 1
ATOM 642 C CA . VAL A 1 87 ? 22.700 10.877 -23.029 1.00 94.31 87 VAL A CA 1
ATOM 643 C C . VAL A 1 87 ? 21.329 10.709 -23.678 1.00 94.31 87 VAL A C 1
ATOM 645 O O . VAL A 1 87 ? 20.313 11.032 -23.069 1.00 94.31 87 VAL A O 1
ATOM 648 N N . ASP A 1 88 ? 21.294 10.159 -24.890 1.00 94.88 88 ASP A N 1
ATOM 649 C CA . ASP A 1 88 ? 20.040 9.894 -25.610 1.00 94.88 88 ASP A CA 1
ATOM 650 C C . ASP A 1 88 ? 19.515 8.478 -25.356 1.00 94.88 88 ASP A C 1
ATOM 652 O O . ASP A 1 88 ? 18.304 8.233 -25.396 1.00 94.88 88 ASP A O 1
ATOM 656 N N . LYS A 1 89 ? 20.432 7.532 -25.123 1.00 96.38 89 LYS A N 1
ATOM 657 C CA . LYS A 1 89 ? 20.129 6.108 -24.988 1.00 96.38 89 LYS A CA 1
ATOM 658 C C . LYS A 1 89 ? 20.932 5.478 -23.860 1.00 96.38 89 LYS A C 1
ATOM 660 O O . LYS A 1 89 ? 22.147 5.649 -23.781 1.00 96.38 89 LYS A O 1
ATOM 665 N N . ILE A 1 90 ? 20.253 4.691 -23.033 1.00 97.50 90 ILE A N 1
ATOM 666 C CA . ILE A 1 90 ? 20.878 3.837 -22.021 1.00 97.50 90 ILE A CA 1
ATOM 667 C C . ILE A 1 90 ? 20.636 2.375 -22.398 1.00 97.50 90 ILE A C 1
ATOM 669 O O . ILE A 1 90 ? 19.505 1.985 -22.682 1.00 97.50 90 ILE A O 1
ATOM 673 N N . VAL A 1 91 ? 21.690 1.561 -22.368 1.00 98.19 91 VAL A N 1
ATOM 674 C CA . VAL A 1 91 ? 21.618 0.110 -22.589 1.00 98.19 91 VAL A CA 1
ATOM 675 C C . VAL A 1 91 ? 22.174 -0.604 -21.369 1.00 98.19 91 VAL A C 1
ATOM 677 O O . VAL A 1 91 ? 23.356 -0.481 -21.065 1.00 98.19 91 VAL A O 1
ATOM 680 N N . ILE A 1 92 ? 21.342 -1.373 -20.675 1.00 98.38 92 ILE A N 1
ATOM 681 C CA . ILE A 1 92 ? 21.752 -2.211 -19.546 1.00 98.38 92 ILE A CA 1
ATOM 682 C C . ILE A 1 92 ? 21.824 -3.653 -20.036 1.00 98.38 92 ILE A C 1
ATOM 684 O O . ILE A 1 92 ? 20.805 -4.322 -20.218 1.00 98.38 92 ILE A O 1
ATOM 688 N N . GLY A 1 93 ? 23.051 -4.101 -20.286 1.00 97.69 93 GLY A N 1
ATOM 689 C CA . GLY A 1 93 ? 23.349 -5.367 -20.936 1.00 97.69 93 GLY A CA 1
ATOM 690 C C . GLY A 1 93 ? 23.115 -6.608 -20.074 1.00 97.69 93 GLY A C 1
ATOM 691 O O . GLY A 1 93 ? 22.906 -6.553 -18.859 1.00 97.69 93 GLY A O 1
ATOM 692 N N . ASN A 1 94 ? 23.182 -7.760 -20.743 1.00 97.69 94 ASN A N 1
ATOM 693 C CA . ASN A 1 94 ? 23.082 -9.075 -20.118 1.00 97.69 94 ASN A CA 1
ATOM 694 C C . ASN A 1 94 ? 24.143 -9.263 -19.028 1.00 97.69 94 ASN A C 1
ATOM 696 O O . ASN A 1 94 ? 25.308 -8.928 -19.221 1.00 97.69 94 ASN A O 1
ATOM 700 N N . GLY A 1 95 ? 23.728 -9.847 -17.904 1.00 97.88 95 GLY A N 1
ATOM 701 C CA . GLY A 1 95 ? 24.585 -10.143 -16.754 1.00 97.88 95 GLY A CA 1
ATOM 702 C C . GLY A 1 95 ? 24.397 -9.175 -15.587 1.00 97.88 95 GLY A C 1
ATOM 703 O O . GLY A 1 95 ? 24.659 -9.554 -14.443 1.00 97.88 95 GLY A O 1
ATOM 704 N N . ILE A 1 96 ? 23.879 -7.969 -15.837 1.00 98.69 96 ILE A N 1
ATOM 705 C CA . ILE A 1 96 ? 23.520 -7.025 -14.775 1.00 98.69 96 ILE A CA 1
ATOM 706 C C . ILE A 1 96 ? 22.265 -7.518 -14.056 1.00 98.69 96 ILE A C 1
ATOM 708 O O . ILE A 1 96 ? 21.264 -7.852 -14.693 1.00 98.69 96 ILE A O 1
ATOM 712 N N . THR A 1 97 ? 22.317 -7.574 -12.725 1.00 98.50 97 THR A N 1
ATOM 713 C CA . THR A 1 97 ? 21.232 -8.113 -11.887 1.00 98.50 97 THR A CA 1
ATOM 714 C C . THR A 1 97 ? 20.523 -7.054 -11.050 1.00 98.50 97 THR A C 1
ATOM 716 O O . THR A 1 97 ? 19.353 -7.241 -10.700 1.00 98.50 97 THR A O 1
ATOM 719 N N . VAL A 1 98 ? 21.201 -5.944 -10.740 1.00 98.62 98 VAL A N 1
ATOM 720 C CA . VAL A 1 98 ? 20.680 -4.846 -9.915 1.00 98.62 98 VAL A CA 1
ATOM 721 C C . VAL A 1 98 ? 21.102 -3.508 -10.506 1.00 98.62 98 VAL A C 1
ATOM 723 O O . VAL A 1 98 ? 22.293 -3.280 -10.720 1.00 98.62 98 VAL A O 1
ATOM 726 N N . ILE A 1 99 ? 20.130 -2.617 -10.698 1.00 98.62 99 ILE A N 1
ATOM 727 C CA . ILE A 1 99 ? 20.371 -1.203 -10.992 1.00 98.62 99 ILE A CA 1
ATOM 728 C C . ILE A 1 99 ? 20.476 -0.459 -9.660 1.00 98.62 99 ILE A C 1
ATOM 730 O O . ILE A 1 99 ? 19.587 -0.574 -8.812 1.00 98.62 99 ILE A O 1
ATOM 734 N N . GLY A 1 100 ? 21.591 0.244 -9.468 1.00 98.19 100 GLY A N 1
ATOM 735 C CA . GLY A 1 100 ? 21.921 0.944 -8.231 1.00 98.19 100 GLY A CA 1
ATOM 736 C C . GLY A 1 100 ? 21.018 2.144 -7.955 1.00 98.19 100 GLY A C 1
ATOM 737 O O . GLY A 1 100 ? 20.375 2.678 -8.855 1.00 98.19 100 GLY A O 1
ATOM 738 N N . GLU A 1 101 ? 20.983 2.563 -6.692 1.00 97.69 101 GLU A N 1
ATOM 739 C CA . GLU A 1 101 ? 20.271 3.780 -6.283 1.00 97.69 101 GLU A CA 1
ATOM 740 C C . GLU A 1 101 ? 20.895 4.984 -6.992 1.00 97.69 101 GLU A C 1
ATOM 742 O O . GLU A 1 101 ? 22.117 5.018 -7.143 1.00 97.69 101 GLU A O 1
ATOM 747 N N . ASP A 1 102 ? 20.084 5.930 -7.461 1.00 96.19 102 ASP A N 1
ATOM 748 C CA . ASP A 1 102 ? 20.519 7.115 -8.220 1.00 96.19 102 ASP A CA 1
ATOM 749 C C . ASP A 1 102 ? 21.317 6.840 -9.515 1.00 96.19 102 ASP A C 1
ATOM 751 O O . ASP A 1 102 ? 21.836 7.783 -10.106 1.00 96.19 102 ASP A O 1
ATOM 755 N N . ALA A 1 103 ? 21.445 5.590 -9.988 1.00 96.62 103 ALA A N 1
ATOM 756 C CA . ALA A 1 103 ? 22.417 5.208 -11.027 1.00 96.62 103 ALA A CA 1
ATOM 757 C C . ALA A 1 103 ? 22.350 6.049 -12.318 1.00 96.62 103 ALA A C 1
ATOM 759 O O . ALA A 1 103 ? 23.384 6.327 -12.927 1.00 96.62 103 ALA A O 1
ATOM 760 N N . PHE A 1 104 ? 21.157 6.492 -12.716 1.00 96.31 104 PHE A N 1
ATOM 761 C CA . PHE A 1 104 ? 20.927 7.317 -13.902 1.00 96.31 104 PHE A CA 1
ATOM 762 C C . PHE A 1 104 ? 20.154 8.608 -13.597 1.00 96.31 104 PHE A C 1
ATOM 764 O O . PHE A 1 104 ? 19.724 9.291 -14.522 1.00 96.31 104 PHE A O 1
ATOM 771 N N . ALA A 1 105 ? 20.023 8.995 -12.323 1.00 93.25 105 ALA A N 1
ATOM 772 C CA . ALA A 1 105 ? 19.202 10.130 -11.879 1.00 93.25 105 ALA A CA 1
ATOM 773 C C . ALA A 1 105 ? 19.613 11.492 -12.468 1.00 93.25 105 ALA A C 1
ATOM 775 O O . ALA A 1 105 ? 18.848 12.450 -12.422 1.00 93.25 105 ALA A O 1
ATOM 776 N N . LYS A 1 106 ? 20.850 11.612 -12.966 1.00 92.69 106 LYS A N 1
ATOM 777 C CA . LYS A 1 106 ? 21.391 12.854 -13.542 1.00 92.69 106 LYS A CA 1
ATOM 778 C C . LYS A 1 106 ? 21.169 12.984 -15.049 1.00 92.69 106 LYS A C 1
ATOM 780 O O . LYS A 1 106 ? 21.427 14.055 -15.592 1.00 92.69 106 LYS A O 1
ATOM 785 N N . PHE A 1 107 ? 20.717 11.925 -15.718 1.00 91.75 107 PHE A N 1
ATOM 786 C CA . PHE A 1 107 ? 20.450 11.949 -17.152 1.00 91.75 107 PHE A CA 1
ATOM 787 C C . PHE A 1 107 ? 18.978 12.245 -17.396 1.00 91.75 107 PHE A C 1
ATOM 789 O O . PHE A 1 107 ? 18.150 11.341 -17.412 1.00 91.75 107 PHE A O 1
ATOM 796 N N . ASN A 1 108 ? 18.669 13.524 -17.586 1.00 88.56 108 ASN A N 1
ATOM 797 C CA . ASN A 1 108 ? 17.306 13.973 -17.845 1.00 88.56 108 ASN A CA 1
ATOM 798 C C . ASN A 1 108 ? 16.999 13.913 -19.346 1.00 88.56 108 ASN A C 1
ATOM 800 O O . ASN A 1 108 ? 17.857 14.231 -20.173 1.00 88.56 108 ASN A O 1
ATOM 804 N N . GLY A 1 109 ? 15.765 13.553 -19.701 1.00 83.75 109 GLY A N 1
ATOM 805 C CA . GLY A 1 109 ? 15.296 13.568 -21.087 1.00 83.75 109 GLY A CA 1
ATOM 806 C C . GLY A 1 109 ? 15.828 12.425 -21.954 1.00 83.75 109 GLY A C 1
ATOM 807 O O . GLY A 1 109 ? 15.812 12.545 -23.179 1.00 83.75 109 GLY A O 1
ATOM 808 N N . VAL A 1 110 ? 16.292 11.322 -21.352 1.00 92.25 110 VAL A N 1
ATOM 809 C CA . VAL A 1 110 ? 16.774 10.148 -22.098 1.00 92.25 110 VAL A CA 1
ATOM 810 C C . VAL A 1 110 ? 15.640 9.604 -22.973 1.00 92.25 110 VAL A C 1
ATOM 812 O O . VAL A 1 110 ? 14.535 9.310 -22.501 1.00 92.25 110 VAL A O 1
ATOM 815 N N . GLY A 1 111 ? 15.918 9.467 -24.272 1.00 88.94 111 GLY A N 1
ATOM 816 C CA . GLY A 1 111 ? 14.932 9.069 -25.272 1.00 88.94 111 GLY A CA 1
ATOM 817 C C . GLY A 1 111 ? 14.537 7.597 -25.178 1.00 88.94 111 GLY A C 1
ATOM 818 O O . GLY A 1 111 ? 13.365 7.269 -25.367 1.00 88.94 111 GLY A O 1
ATOM 819 N N . SER A 1 112 ? 15.492 6.710 -24.876 1.00 91.88 112 SER A N 1
ATOM 820 C CA . SER A 1 112 ? 15.230 5.274 -24.713 1.00 91.88 112 SER A CA 1
ATOM 821 C C . SER A 1 112 ? 16.136 4.609 -23.676 1.00 91.88 112 SER A C 1
ATOM 823 O O . SER A 1 112 ? 17.323 4.920 -23.567 1.00 91.88 112 SER A O 1
ATOM 825 N N . VAL A 1 113 ? 15.566 3.660 -22.934 1.00 97.75 113 VAL A N 1
ATOM 826 C CA . VAL A 1 113 ? 16.285 2.802 -21.989 1.00 97.75 113 VAL A CA 1
ATOM 827 C C . VAL A 1 113 ? 15.975 1.348 -22.322 1.00 97.75 113 VAL A C 1
ATOM 829 O O . VAL A 1 113 ? 14.812 0.943 -22.333 1.00 97.75 113 VAL A O 1
ATOM 832 N N . GLU A 1 114 ? 17.017 0.564 -22.575 1.00 97.88 114 GLU A N 1
ATOM 833 C CA . GLU A 1 114 ? 16.936 -0.878 -22.798 1.00 97.88 114 GLU A CA 1
ATOM 834 C C . GLU A 1 114 ? 17.444 -1.610 -21.554 1.00 97.88 114 GLU A C 1
ATOM 836 O O . GLU A 1 114 ? 18.561 -1.369 -21.096 1.00 97.88 114 GLU A O 1
ATOM 841 N N . ILE A 1 115 ? 16.620 -2.503 -21.001 1.00 98.31 115 ILE A N 1
ATOM 842 C CA . ILE A 1 115 ? 16.947 -3.288 -19.808 1.00 98.31 115 ILE A CA 1
ATOM 843 C C . ILE A 1 115 ? 16.922 -4.770 -20.171 1.00 98.31 115 ILE A C 1
ATOM 845 O O . ILE A 1 115 ? 15.896 -5.287 -20.603 1.00 98.31 115 ILE A O 1
ATOM 849 N N . SER A 1 116 ? 18.048 -5.450 -19.967 1.00 97.00 116 SER A N 1
ATOM 850 C CA . SER A 1 116 ? 18.164 -6.901 -20.107 1.00 97.00 116 SER A CA 1
ATOM 851 C C . SER A 1 116 ? 17.247 -7.677 -19.148 1.00 97.00 116 SER A C 1
ATOM 853 O O . SER A 1 116 ? 17.035 -7.290 -17.995 1.00 97.00 116 SER A O 1
ATOM 855 N N . ASP A 1 117 ? 16.825 -8.865 -19.586 1.00 96.81 117 ASP A N 1
ATOM 856 C CA . ASP A 1 117 ? 16.068 -9.840 -18.795 1.00 96.81 117 ASP A CA 1
ATOM 857 C C . ASP A 1 117 ? 16.846 -10.410 -17.587 1.00 96.81 117 ASP A C 1
ATOM 859 O O . ASP A 1 117 ? 16.273 -11.127 -16.771 1.00 96.81 117 ASP A O 1
ATOM 863 N N . THR A 1 118 ? 18.129 -10.094 -17.395 1.00 98.25 118 THR A N 1
ATOM 864 C CA . THR A 1 118 ? 18.874 -10.495 -16.183 1.00 98.25 118 THR A CA 1
ATOM 865 C C . THR A 1 118 ? 18.613 -9.600 -14.969 1.00 98.25 118 THR A C 1
ATOM 867 O O . THR A 1 118 ? 18.933 -9.991 -13.844 1.00 98.25 118 THR A O 1
ATOM 870 N N . VAL A 1 119 ? 18.032 -8.411 -15.165 1.00 98.69 119 VAL A N 1
ATOM 871 C CA . VAL A 1 119 ? 17.791 -7.452 -14.081 1.00 98.69 119 VAL A CA 1
ATOM 872 C C . VAL A 1 119 ? 16.624 -7.911 -13.210 1.00 98.69 119 VAL A C 1
ATOM 874 O O . VAL A 1 119 ? 15.532 -8.197 -13.688 1.00 98.69 119 VAL A O 1
ATOM 877 N N . THR A 1 120 ? 16.845 -7.943 -11.897 1.00 98.31 120 THR A N 1
ATOM 878 C CA . THR A 1 120 ? 15.845 -8.393 -10.914 1.00 98.31 120 THR A CA 1
ATOM 879 C C . THR A 1 120 ? 15.423 -7.300 -9.937 1.00 98.31 120 THR A C 1
ATOM 881 O O . THR A 1 120 ? 14.337 -7.384 -9.364 1.00 98.31 120 THR A O 1
ATOM 884 N N . THR A 1 121 ? 16.255 -6.275 -9.736 1.00 98.56 121 THR A N 1
ATOM 885 C CA . THR A 1 121 ? 16.003 -5.188 -8.780 1.00 98.56 121 THR A CA 1
ATOM 886 C C . THR A 1 121 ? 16.382 -3.841 -9.380 1.00 98.56 121 THR A C 1
ATOM 888 O O . THR A 1 121 ? 17.476 -3.691 -9.927 1.00 98.56 121 THR A O 1
ATOM 891 N N . ILE A 1 122 ? 15.492 -2.863 -9.228 1.00 98.56 122 ILE A N 1
ATOM 892 C CA . ILE A 1 122 ? 15.724 -1.458 -9.569 1.00 98.56 122 ILE A CA 1
ATOM 893 C C . ILE A 1 122 ? 15.587 -0.657 -8.278 1.00 98.56 122 ILE A C 1
ATOM 895 O O . ILE A 1 122 ? 14.508 -0.630 -7.679 1.00 98.56 122 ILE A O 1
ATOM 899 N N . LYS A 1 123 ? 16.697 -0.083 -7.812 1.00 98.31 123 LYS A N 1
ATOM 900 C CA . LYS A 1 123 ? 16.735 0.664 -6.554 1.00 98.31 123 LYS A CA 1
ATOM 901 C C . LYS A 1 123 ? 16.144 2.068 -6.682 1.00 98.31 123 LYS A C 1
ATOM 903 O O . LYS A 1 123 ? 15.816 2.520 -7.779 1.00 98.31 123 LYS A O 1
ATOM 908 N N . GLY A 1 124 ? 15.989 2.731 -5.537 1.00 96.75 124 GLY A N 1
ATOM 909 C CA . GLY A 1 124 ? 15.337 4.033 -5.459 1.00 96.75 124 GLY A CA 1
ATOM 910 C C . GLY A 1 124 ? 16.039 5.105 -6.290 1.00 96.75 124 GLY A C 1
ATOM 911 O O . GLY A 1 124 ? 17.255 5.062 -6.478 1.00 96.75 124 GLY A O 1
ATOM 912 N N . ASN A 1 125 ? 15.259 6.046 -6.822 1.00 95.94 125 ASN A N 1
ATOM 913 C CA . ASN A 1 125 ? 15.741 7.168 -7.638 1.00 95.94 125 ASN A CA 1
ATOM 914 C C . ASN A 1 125 ? 16.609 6.769 -8.849 1.00 95.94 125 ASN A C 1
ATOM 916 O O . ASN A 1 125 ? 17.349 7.593 -9.372 1.00 95.94 125 ASN A O 1
ATOM 920 N N . ALA A 1 126 ? 16.569 5.511 -9.306 1.00 97.69 126 ALA A N 1
ATOM 921 C CA . ALA A 1 126 ? 17.479 5.027 -10.342 1.00 97.69 126 ALA A CA 1
ATOM 922 C C . ALA A 1 126 ? 17.379 5.818 -11.656 1.00 97.69 126 ALA A C 1
ATOM 924 O O . ALA A 1 126 ? 18.403 6.027 -12.303 1.00 97.69 126 ALA A O 1
ATOM 925 N N . PHE A 1 127 ? 16.180 6.260 -12.038 1.00 96.75 127 PHE A N 1
ATOM 926 C CA . PHE A 1 127 ? 15.916 6.988 -13.275 1.00 96.75 127 PHE A CA 1
ATOM 927 C C . PHE A 1 127 ? 15.110 8.264 -13.028 1.00 96.75 127 PHE A C 1
ATOM 929 O O . PHE A 1 127 ? 14.190 8.283 -12.206 1.00 96.75 127 PHE A O 1
ATOM 936 N N . ASN A 1 128 ? 15.418 9.301 -13.809 1.00 93.62 128 ASN A N 1
ATOM 937 C CA . ASN A 1 128 ? 14.728 10.584 -13.785 1.00 93.62 128 ASN A CA 1
ATOM 938 C C . ASN A 1 128 ? 14.399 11.069 -15.209 1.00 93.62 128 ASN A C 1
ATOM 940 O O . ASN A 1 128 ? 15.175 10.833 -16.132 1.00 93.62 128 ASN A O 1
ATOM 944 N N . ASP A 1 129 ? 13.256 11.738 -15.373 1.00 93.56 129 ASP A N 1
ATOM 945 C CA . ASP A 1 129 ? 12.780 12.373 -16.612 1.00 93.56 129 ASP A CA 1
ATOM 946 C C . ASP A 1 129 ? 12.924 11.527 -17.892 1.00 93.56 129 ASP A C 1
ATOM 948 O O . ASP A 1 129 ? 13.470 11.972 -18.906 1.00 93.56 129 ASP A O 1
ATOM 952 N N . LEU A 1 130 ? 12.431 10.286 -17.864 1.00 94.56 130 LEU A N 1
ATOM 953 C CA . LEU A 1 130 ? 12.426 9.405 -19.033 1.00 94.56 130 LEU A CA 1
ATOM 954 C C . LEU A 1 130 ? 11.225 9.674 -19.942 1.00 94.56 130 LEU A C 1
ATOM 956 O O . LEU A 1 130 ? 10.097 9.820 -19.477 1.00 94.56 130 LEU A O 1
ATOM 960 N N . LYS A 1 131 ? 11.407 9.600 -21.266 1.00 92.56 131 LYS A N 1
ATOM 961 C CA . LYS A 1 131 ? 10.251 9.595 -22.181 1.00 92.56 131 LYS A CA 1
ATOM 962 C C . LYS A 1 131 ? 9.433 8.309 -22.043 1.00 92.56 131 LYS A C 1
ATOM 964 O O . LYS A 1 131 ? 8.207 8.346 -21.943 1.00 92.56 131 LYS A O 1
ATOM 969 N N . SER A 1 132 ? 10.108 7.164 -22.050 1.00 94.94 132 SER A N 1
ATOM 970 C CA . SER A 1 132 ? 9.468 5.864 -21.877 1.00 94.94 132 SER A CA 1
ATOM 971 C C . SER A 1 132 ? 10.435 4.799 -21.384 1.00 94.94 132 SER A C 1
ATOM 973 O O . SER A 1 132 ? 11.628 4.867 -21.680 1.00 94.94 132 SER A O 1
ATOM 975 N N . ILE A 1 133 ? 9.908 3.775 -20.718 1.00 97.19 133 ILE A N 1
ATOM 976 C CA . ILE A 1 133 ? 10.670 2.616 -20.260 1.00 97.19 133 ILE A CA 1
ATOM 977 C C . ILE A 1 133 ? 9.838 1.335 -20.319 1.00 97.19 133 ILE A C 1
ATOM 979 O O . ILE A 1 133 ? 8.634 1.341 -20.059 1.00 97.19 133 ILE A O 1
ATOM 983 N N . THR A 1 134 ? 10.500 0.225 -20.640 1.00 98.00 134 THR A N 1
ATOM 984 C CA . THR A 1 134 ? 9.929 -1.119 -20.514 1.00 98.00 134 THR A CA 1
ATOM 985 C C . THR A 1 134 ? 10.615 -1.828 -19.356 1.00 98.00 134 THR A C 1
ATOM 987 O O . THR A 1 134 ? 11.833 -1.983 -19.359 1.00 98.00 134 THR A O 1
ATOM 990 N N . ILE A 1 135 ? 9.836 -2.239 -18.357 1.00 98.25 135 ILE A N 1
ATOM 991 C CA . ILE A 1 135 ? 10.301 -2.994 -17.195 1.00 98.25 135 ILE A CA 1
ATOM 992 C C . ILE A 1 135 ? 10.187 -4.490 -17.528 1.00 98.25 135 ILE A C 1
ATOM 994 O O . ILE A 1 135 ? 9.061 -4.980 -17.689 1.00 98.25 135 ILE A O 1
ATOM 998 N N . PRO A 1 136 ? 11.312 -5.228 -17.614 1.00 97.81 136 PRO A N 1
ATOM 999 C CA . PRO A 1 136 ? 11.307 -6.644 -17.967 1.00 97.81 136 PRO A CA 1
ATOM 1000 C C . PRO A 1 136 ? 10.535 -7.520 -16.979 1.00 97.81 136 PRO A C 1
ATOM 1002 O O . PRO A 1 136 ? 10.441 -7.230 -15.784 1.00 97.81 136 PRO A O 1
ATOM 1005 N N . LYS A 1 137 ? 10.054 -8.673 -17.457 1.00 97.19 137 LYS A N 1
ATOM 1006 C CA . LYS A 1 137 ? 9.281 -9.644 -16.656 1.00 97.19 137 LYS A CA 1
ATOM 1007 C C . LYS A 1 137 ? 10.049 -10.245 -15.471 1.00 97.19 137 LYS A C 1
ATOM 1009 O O . LYS A 1 137 ? 9.455 -10.876 -14.589 1.00 97.19 137 LYS A O 1
ATOM 1014 N N . THR A 1 138 ? 11.371 -10.126 -15.494 1.00 97.38 138 THR A N 1
ATOM 1015 C CA . THR A 1 138 ? 12.299 -10.659 -14.494 1.00 97.38 138 THR A CA 1
ATOM 1016 C C . THR A 1 138 ? 12.530 -9.707 -13.329 1.00 97.38 138 THR A C 1
ATOM 1018 O O . THR A 1 138 ? 12.941 -10.167 -12.261 1.00 97.38 138 THR A O 1
ATOM 1021 N N . VAL A 1 139 ? 12.166 -8.428 -13.470 1.00 98.38 139 VAL A N 1
ATOM 1022 C CA . VAL A 1 139 ? 12.214 -7.456 -12.378 1.00 98.38 139 VAL A CA 1
ATOM 1023 C C . VAL A 1 139 ? 11.218 -7.871 -11.297 1.00 98.38 139 VAL A C 1
ATOM 1025 O O . VAL A 1 139 ? 10.019 -8.019 -11.531 1.00 98.38 139 VAL A O 1
ATOM 1028 N N . ARG A 1 140 ? 11.738 -8.110 -10.092 1.00 95.94 140 ARG A N 1
ATOM 1029 C CA . ARG A 1 140 ? 10.973 -8.536 -8.916 1.00 95.94 140 ARG A CA 1
ATOM 1030 C C . ARG A 1 140 ? 10.743 -7.403 -7.938 1.00 95.94 140 ARG A C 1
ATOM 1032 O O . ARG A 1 140 ? 9.693 -7.397 -7.310 1.00 95.94 140 ARG A O 1
ATOM 1039 N N . THR A 1 141 ? 11.689 -6.474 -7.823 1.00 97.19 141 THR A N 1
ATOM 1040 C CA . THR A 1 141 ? 11.639 -5.364 -6.867 1.00 97.19 141 THR A CA 1
ATOM 1041 C C . THR A 1 141 ? 11.903 -4.047 -7.577 1.00 97.19 141 THR A C 1
ATOM 1043 O O . THR A 1 141 ? 12.907 -3.910 -8.277 1.00 97.19 141 THR A O 1
ATOM 1046 N N . VAL A 1 142 ? 11.017 -3.080 -7.352 1.00 98.12 142 VAL A N 1
ATOM 1047 C CA . VAL A 1 142 ? 11.200 -1.688 -7.771 1.00 98.12 142 VAL A CA 1
ATOM 1048 C C . VAL A 1 142 ? 11.005 -0.822 -6.539 1.00 98.12 142 VAL A C 1
ATOM 1050 O O . VAL A 1 142 ? 9.931 -0.826 -5.931 1.00 98.12 142 VAL A O 1
ATOM 1053 N N . GLU A 1 143 ? 12.071 -0.158 -6.117 1.00 97.00 143 GLU A N 1
ATOM 1054 C CA . GLU A 1 143 ? 12.080 0.615 -4.880 1.00 97.00 143 GLU A CA 1
ATOM 1055 C C . GLU A 1 143 ? 11.449 2.004 -5.052 1.00 97.00 143 GLU A C 1
ATOM 1057 O O . GLU A 1 143 ? 11.092 2.421 -6.155 1.00 97.00 143 GLU A O 1
ATOM 1062 N N . THR A 1 144 ? 11.250 2.692 -3.927 1.00 94.81 144 THR A N 1
ATOM 1063 C CA . THR A 1 144 ? 10.642 4.026 -3.863 1.00 94.81 144 THR A CA 1
ATOM 1064 C C . THR A 1 144 ? 11.309 4.993 -4.840 1.00 94.81 144 THR A C 1
ATOM 1066 O O . THR A 1 144 ? 12.532 5.099 -4.863 1.00 94.81 144 THR A O 1
ATOM 1069 N N . ASP A 1 145 ? 10.501 5.703 -5.632 1.00 94.94 145 ASP A N 1
ATOM 1070 C CA . ASP A 1 145 ? 10.950 6.697 -6.617 1.00 94.94 145 ASP A CA 1
ATOM 1071 C C . ASP A 1 145 ? 11.935 6.176 -7.678 1.00 94.94 145 ASP A C 1
ATOM 1073 O O . ASP A 1 145 ? 12.643 6.967 -8.290 1.00 94.94 145 ASP A O 1
ATOM 1077 N N . ALA A 1 146 ? 12.003 4.864 -7.936 1.00 97.69 146 ALA A N 1
ATOM 1078 C CA . ALA A 1 146 ? 12.900 4.312 -8.959 1.00 97.69 146 ALA A CA 1
ATOM 1079 C C . ALA A 1 146 ? 12.753 4.988 -10.339 1.00 97.69 146 ALA A C 1
ATOM 1081 O O . ALA A 1 146 ? 13.738 5.076 -11.073 1.00 97.69 146 ALA A O 1
ATOM 1082 N N . PHE A 1 147 ? 11.550 5.469 -10.672 1.00 96.62 147 PHE A N 1
ATOM 1083 C CA . PHE A 1 147 ? 11.249 6.247 -11.875 1.00 96.62 147 PHE A CA 1
ATOM 1084 C C . PHE A 1 147 ? 10.596 7.586 -11.502 1.00 96.62 147 PHE A C 1
ATOM 1086 O O . PHE A 1 147 ? 9.386 7.722 -11.636 1.00 96.62 147 PHE A O 1
ATOM 1093 N N . TYR A 1 148 ? 11.364 8.560 -11.002 1.00 92.12 148 TYR A N 1
ATOM 1094 C CA . TYR A 1 148 ? 10.822 9.818 -10.453 1.00 92.12 148 TYR A CA 1
ATOM 1095 C C . TYR A 1 148 ? 9.936 10.592 -11.453 1.00 92.12 148 TYR A C 1
ATOM 1097 O O . TYR A 1 148 ? 8.816 10.988 -11.114 1.00 92.12 148 TYR A O 1
ATOM 1105 N N . GLY A 1 149 ? 10.410 10.728 -12.696 1.00 92.44 149 GLY A N 1
ATOM 1106 C CA . GLY A 1 149 ? 9.669 11.286 -13.828 1.00 92.44 149 GLY A CA 1
ATOM 1107 C C . GLY A 1 149 ? 9.739 10.355 -15.036 1.00 92.44 149 GLY A C 1
ATOM 1108 O O . GLY A 1 149 ? 10.827 9.982 -15.480 1.00 92.44 149 GLY A O 1
ATOM 1109 N N . VAL A 1 150 ? 8.589 9.928 -15.563 1.00 93.56 150 VAL A N 1
ATOM 1110 C CA . VAL A 1 150 ? 8.538 9.051 -16.739 1.00 93.56 150 VAL A CA 1
ATOM 1111 C C . VAL A 1 150 ? 7.273 9.281 -17.556 1.00 93.56 150 VAL A C 1
ATOM 1113 O O . VAL A 1 150 ? 6.184 9.185 -17.027 1.00 93.56 150 VAL A O 1
ATOM 1116 N N . GLY A 1 151 ? 7.365 9.511 -18.864 1.00 94.12 151 GLY A N 1
ATOM 1117 C CA . GLY A 1 151 ? 6.170 9.632 -19.706 1.00 94.12 151 GLY A CA 1
ATOM 1118 C C . GLY A 1 151 ? 5.369 8.326 -19.729 1.00 94.12 151 GLY A C 1
ATOM 1119 O O . GLY A 1 151 ? 4.240 8.262 -19.247 1.00 94.12 151 GLY A O 1
ATOM 1120 N N . LYS A 1 152 ? 5.975 7.252 -20.247 1.00 95.94 152 LYS A N 1
ATOM 1121 C CA . LYS A 1 152 ? 5.324 5.942 -20.403 1.00 95.94 152 LYS A CA 1
ATOM 1122 C C . LYS A 1 152 ? 6.094 4.791 -19.769 1.00 95.94 152 LYS A C 1
ATOM 1124 O O . LYS A 1 152 ? 7.270 4.593 -20.054 1.00 95.94 152 LYS A O 1
ATOM 1129 N N . VAL A 1 153 ? 5.398 3.943 -19.022 1.00 97.75 153 VAL A N 1
ATOM 1130 C CA . VAL A 1 153 ? 5.923 2.695 -18.461 1.00 97.75 153 VAL A CA 1
ATOM 1131 C C . VAL A 1 153 ? 5.167 1.505 -19.041 1.00 97.75 153 VAL A C 1
ATOM 1133 O O . VAL A 1 153 ? 3.945 1.419 -18.937 1.00 97.75 153 VAL A O 1
ATOM 1136 N N . VAL A 1 154 ? 5.894 0.548 -19.612 1.00 98.19 154 VAL A N 1
ATOM 1137 C CA . VAL A 1 154 ? 5.363 -0.779 -19.953 1.00 98.19 154 VAL A CA 1
ATOM 1138 C C . VAL A 1 154 ? 5.895 -1.777 -18.935 1.00 98.19 154 VAL A C 1
ATOM 1140 O O . VAL A 1 154 ? 7.105 -1.907 -18.774 1.00 98.19 154 VAL A O 1
ATOM 1143 N N . VAL A 1 155 ? 5.010 -2.488 -18.239 1.00 98.25 155 VAL A N 1
ATOM 1144 C CA . VAL A 1 155 ? 5.398 -3.538 -17.290 1.00 98.25 155 VAL A CA 1
ATOM 1145 C C . VAL A 1 155 ? 5.128 -4.899 -17.921 1.00 98.25 155 VAL A C 1
ATOM 1147 O O . VAL A 1 155 ? 3.972 -5.314 -18.031 1.00 98.25 155 VAL A O 1
ATOM 1150 N N . GLU A 1 156 ? 6.193 -5.594 -18.330 1.00 98.00 156 GLU A N 1
ATOM 1151 C CA . GLU A 1 156 ? 6.106 -6.917 -18.970 1.00 98.00 156 GLU A CA 1
ATOM 1152 C C . GLU A 1 156 ? 5.691 -8.019 -17.976 1.00 98.00 156 GLU A C 1
ATOM 1154 O O . GLU A 1 156 ? 5.044 -8.993 -18.354 1.00 98.00 156 GLU A O 1
ATOM 1159 N N . GLY A 1 157 ? 6.068 -7.878 -16.700 1.00 96.19 157 GLY A N 1
ATOM 1160 C CA . GLY A 1 157 ? 5.824 -8.863 -15.641 1.00 96.19 157 GLY A CA 1
ATOM 1161 C C . GLY A 1 157 ? 4.715 -8.505 -14.651 1.00 96.19 157 GLY A C 1
ATOM 1162 O O . GLY A 1 157 ? 3.911 -7.600 -14.858 1.00 96.19 157 GLY A O 1
ATOM 1163 N N . ASP A 1 158 ? 4.703 -9.236 -13.537 1.00 97.06 158 ASP A N 1
ATOM 1164 C CA . ASP A 1 158 ? 3.793 -9.015 -12.413 1.00 97.06 158 ASP A CA 1
ATOM 1165 C C . ASP A 1 158 ? 4.306 -7.921 -11.461 1.00 97.06 158 ASP A C 1
ATOM 1167 O O . ASP A 1 158 ? 5.438 -7.982 -10.969 1.00 97.06 158 ASP A O 1
ATOM 1171 N N . MET A 1 159 ? 3.445 -6.962 -11.114 1.00 96.44 159 MET A N 1
ATOM 1172 C CA . MET A 1 159 ? 3.739 -5.926 -10.119 1.00 96.44 159 MET A CA 1
ATOM 1173 C C . MET A 1 159 ? 3.531 -6.445 -8.692 1.00 96.44 159 MET A C 1
ATOM 1175 O O . MET A 1 159 ? 2.514 -6.156 -8.061 1.00 96.44 159 MET A O 1
ATOM 1179 N N . ASN A 1 160 ? 4.489 -7.225 -8.187 1.00 90.06 160 ASN A N 1
ATOM 1180 C CA . ASN A 1 160 ? 4.392 -7.859 -6.863 1.00 90.06 160 ASN A CA 1
ATOM 1181 C C . ASN A 1 160 ? 5.092 -7.090 -5.730 1.00 90.06 160 ASN A C 1
ATOM 1183 O O . ASN A 1 160 ? 4.713 -7.240 -4.570 1.00 90.06 160 ASN A O 1
ATOM 1187 N N . ASN A 1 161 ? 6.128 -6.304 -6.036 1.00 94.75 161 ASN A N 1
ATOM 1188 C CA . ASN A 1 161 ? 6.929 -5.594 -5.031 1.00 94.75 161 ASN A CA 1
ATOM 1189 C C . ASN A 1 161 ? 7.421 -4.238 -5.560 1.00 94.75 161 ASN A C 1
ATOM 1191 O O . ASN A 1 161 ? 8.611 -3.921 -5.514 1.00 94.75 161 ASN A O 1
ATOM 1195 N N . PHE A 1 162 ? 6.487 -3.457 -6.107 1.00 96.94 162 PHE A N 1
ATOM 1196 C CA . PHE A 1 162 ? 6.720 -2.051 -6.421 1.00 96.94 162 PHE A CA 1
ATOM 1197 C C . PHE A 1 162 ? 6.382 -1.245 -5.172 1.00 96.94 162 PHE A C 1
ATOM 1199 O O . PHE A 1 162 ? 5.257 -1.305 -4.665 1.00 96.94 162 PHE A O 1
ATOM 1206 N N . GLN A 1 163 ? 7.383 -0.556 -4.640 1.00 95.62 163 GLN A N 1
ATOM 1207 C CA . GLN A 1 163 ? 7.260 0.212 -3.411 1.00 95.62 163 GLN A CA 1
ATOM 1208 C C . GLN A 1 163 ? 6.453 1.500 -3.629 1.00 95.62 163 GLN A C 1
ATOM 1210 O O . GLN A 1 163 ? 5.980 1.800 -4.727 1.00 95.62 163 GLN A O 1
ATOM 1215 N N . TYR A 1 164 ? 6.250 2.243 -2.543 1.00 94.69 164 TYR A N 1
ATOM 1216 C CA . TYR A 1 164 ? 5.530 3.510 -2.561 1.00 94.69 164 TYR A CA 1
ATOM 1217 C C . TYR A 1 164 ? 6.145 4.479 -3.577 1.00 94.69 164 TYR A C 1
ATOM 1219 O O . TYR A 1 164 ? 7.337 4.755 -3.517 1.00 94.69 164 TYR A O 1
ATOM 1227 N N . GLY A 1 165 ? 5.337 4.988 -4.508 1.00 95.88 165 GLY A N 1
ATOM 1228 C CA . GLY A 1 165 ? 5.803 5.944 -5.512 1.00 95.88 165 GLY A CA 1
ATOM 1229 C C . GLY A 1 165 ? 6.885 5.393 -6.443 1.00 95.88 165 GLY A C 1
ATOM 1230 O O . GLY A 1 165 ? 7.641 6.169 -7.005 1.00 95.88 165 GLY A O 1
ATOM 1231 N N . ALA A 1 166 ? 7.004 4.070 -6.603 1.00 97.38 166 ALA A N 1
ATOM 1232 C CA . ALA A 1 166 ? 8.016 3.462 -7.470 1.00 97.38 166 ALA A CA 1
ATOM 1233 C C . ALA A 1 166 ? 7.985 3.988 -8.919 1.00 97.38 166 ALA A C 1
ATOM 1235 O O . ALA A 1 166 ? 9.026 4.024 -9.568 1.00 97.38 166 ALA A O 1
ATOM 1236 N N . LEU A 1 167 ? 6.809 4.398 -9.414 1.00 97.19 167 LEU A N 1
ATOM 1237 C CA . LEU A 1 167 ? 6.631 4.990 -10.747 1.00 97.19 167 LEU A CA 1
ATOM 1238 C C . LEU A 1 167 ? 6.651 6.531 -10.735 1.00 97.19 167 LEU A C 1
ATOM 1240 O O . LEU A 1 167 ? 6.245 7.150 -11.713 1.00 97.19 167 LEU A O 1
ATOM 1244 N N . GLY A 1 168 ? 7.082 7.136 -9.627 1.00 94.94 168 GLY A N 1
ATOM 1245 C CA . GLY A 1 168 ? 7.246 8.579 -9.498 1.00 94.94 168 GLY A CA 1
ATOM 1246 C C . GLY A 1 168 ? 5.944 9.364 -9.392 1.00 94.94 168 GLY A C 1
ATOM 1247 O O . GLY A 1 168 ? 4.854 8.812 -9.207 1.00 94.94 168 GLY A O 1
ATOM 1248 N N . SER A 1 169 ? 6.078 10.688 -9.464 1.00 94.12 169 SER A N 1
ATOM 1249 C CA . SER A 1 169 ? 4.958 11.635 -9.389 1.00 94.12 169 SER A CA 1
ATOM 1250 C C . SER A 1 169 ? 4.431 12.068 -10.754 1.00 94.12 169 SER A C 1
ATOM 1252 O O . SER A 1 169 ? 3.316 12.580 -10.822 1.00 94.12 169 SER A O 1
ATOM 1254 N N . GLU A 1 170 ? 5.202 11.857 -11.824 1.00 93.50 170 GLU A N 1
ATOM 1255 C CA . GLU A 1 170 ? 4.917 12.418 -13.154 1.00 93.50 170 GLU A CA 1
ATOM 1256 C C . GLU A 1 170 ? 4.578 11.361 -14.212 1.00 93.50 170 GLU A C 1
ATOM 1258 O O . GLU A 1 170 ? 4.574 11.662 -15.405 1.00 93.50 170 GLU A O 1
ATOM 1263 N N . VAL A 1 171 ? 4.297 10.116 -13.803 1.00 95.50 171 VAL A N 1
ATOM 1264 C CA . VAL A 1 171 ? 3.911 9.076 -14.762 1.00 95.50 171 VAL A CA 1
ATOM 1265 C C . VAL A 1 171 ? 2.599 9.390 -15.470 1.00 95.50 171 VAL A C 1
ATOM 1267 O O . VAL A 1 171 ? 1.585 9.639 -14.822 1.00 95.50 171 VAL A O 1
ATOM 1270 N N . GLN A 1 172 ? 2.621 9.342 -16.806 1.00 94.56 172 GLN A N 1
ATOM 1271 C CA . GLN A 1 172 ? 1.466 9.663 -17.655 1.00 94.56 172 GLN A CA 1
ATOM 1272 C C . GLN A 1 172 ? 0.803 8.401 -18.208 1.00 94.56 172 GLN A C 1
ATOM 1274 O O . GLN A 1 172 ? -0.413 8.277 -18.195 1.00 94.56 172 GLN A O 1
ATOM 1279 N N . GLU A 1 173 ? 1.572 7.413 -18.661 1.00 96.56 173 GLU A N 1
ATOM 1280 C CA . GLU A 1 173 ? 1.034 6.164 -19.204 1.00 96.56 173 GLU A CA 1
ATOM 1281 C C . GLU A 1 173 ? 1.617 4.949 -18.487 1.00 96.56 173 GLU A C 1
ATOM 1283 O O . GLU A 1 173 ? 2.832 4.780 -18.410 1.00 96.56 173 GLU A O 1
ATOM 1288 N N . VAL A 1 174 ? 0.754 4.038 -18.041 1.00 98.00 174 VAL A N 1
ATOM 1289 C CA . VAL A 1 174 ? 1.143 2.709 -17.557 1.00 98.00 174 VAL A CA 1
ATOM 1290 C C . VAL A 1 174 ? 0.422 1.650 -18.380 1.00 98.00 174 VAL A C 1
ATOM 1292 O O . VAL A 1 174 ? -0.807 1.577 -18.382 1.00 98.00 174 VAL A O 1
ATOM 1295 N N . GLN A 1 175 ? 1.177 0.795 -19.063 1.00 98.31 175 GLN A N 1
ATOM 1296 C CA . GLN A 1 175 ? 0.650 -0.371 -19.766 1.00 98.31 175 GLN A CA 1
ATOM 1297 C C . GLN A 1 175 ? 1.046 -1.654 -19.036 1.00 98.31 175 GLN A C 1
ATOM 1299 O O . GLN A 1 175 ? 2.224 -1.926 -18.808 1.00 98.31 175 GLN A O 1
ATOM 1304 N N . LEU A 1 176 ? 0.047 -2.466 -18.700 1.00 98.38 176 LEU A N 1
ATOM 1305 C CA . LEU A 1 176 ? 0.212 -3.684 -17.915 1.00 98.38 176 LEU A CA 1
ATOM 1306 C C . LEU A 1 176 ? 0.112 -4.922 -18.804 1.00 98.38 176 LEU A C 1
ATOM 1308 O O . LEU A 1 176 ? -0.934 -5.155 -19.420 1.00 98.38 176 LEU A O 1
ATOM 1312 N N . LYS A 1 177 ? 1.144 -5.770 -18.796 1.00 98.25 177 LYS A N 1
ATOM 1313 C CA . LYS A 1 177 ? 1.103 -7.114 -19.401 1.00 98.25 177 LYS A CA 1
ATOM 1314 C C . LYS A 1 177 ? 0.962 -8.244 -18.374 1.00 98.25 177 LYS A C 1
ATOM 1316 O O . LYS A 1 177 ? 0.417 -9.293 -18.706 1.00 98.25 177 LYS A O 1
ATOM 1321 N N . GLY A 1 178 ? 1.356 -8.012 -17.119 1.00 96.88 178 GLY A N 1
ATOM 1322 C CA . GLY A 1 178 ? 1.114 -8.925 -15.996 1.00 96.88 178 GLY A CA 1
ATOM 1323 C C . GLY A 1 178 ? 0.015 -8.466 -15.032 1.00 96.88 178 GLY A C 1
ATOM 1324 O O . GLY A 1 178 ? -0.880 -7.683 -15.371 1.00 96.88 178 GLY A O 1
ATOM 1325 N N . SER A 1 179 ? 0.064 -9.001 -13.811 1.00 97.50 179 SER A N 1
ATOM 1326 C CA . SER A 1 179 ? -0.795 -8.599 -12.692 1.00 97.50 179 SER A CA 1
ATOM 1327 C C . SER A 1 179 ? -0.352 -7.279 -12.049 1.00 97.50 179 SER A C 1
ATOM 1329 O O . SER A 1 179 ? 0.774 -6.819 -12.233 1.00 97.50 179 SER A O 1
ATOM 1331 N N . ALA A 1 180 ? -1.250 -6.667 -11.275 1.00 97.88 180 ALA A N 1
ATOM 1332 C CA . ALA A 1 180 ? -1.105 -5.298 -10.780 1.00 97.88 180 ALA A CA 1
ATOM 1333 C C . ALA A 1 180 ? -1.177 -5.192 -9.243 1.00 97.88 180 ALA A C 1
ATOM 1335 O O . ALA A 1 180 ? -1.740 -4.238 -8.708 1.00 97.88 180 ALA A O 1
ATOM 1336 N N . GLU A 1 181 ? -0.652 -6.178 -8.503 1.00 97.00 181 GLU A N 1
ATOM 1337 C CA . GLU A 1 181 ? -0.888 -6.290 -7.053 1.00 97.00 181 GLU A CA 1
ATOM 1338 C C . GLU A 1 181 ? -0.472 -5.060 -6.239 1.00 97.00 181 GLU A C 1
ATOM 1340 O O . GLU A 1 181 ? -1.169 -4.703 -5.285 1.00 97.00 181 GLU A O 1
ATOM 1345 N N . THR A 1 182 ? 0.642 -4.424 -6.607 1.00 97.56 182 THR A N 1
ATOM 1346 C CA . THR A 1 182 ? 1.191 -3.239 -5.933 1.00 97.56 182 THR A CA 1
ATOM 1347 C C . THR A 1 182 ? 1.002 -1.946 -6.726 1.00 97.56 182 THR A C 1
ATOM 1349 O O . THR A 1 182 ? 1.646 -0.948 -6.413 1.00 97.56 182 THR A O 1
ATOM 1352 N N . LEU A 1 183 ? 0.126 -1.928 -7.737 1.00 97.81 183 LEU A N 1
ATOM 1353 C CA . LEU A 1 183 ? -0.063 -0.756 -8.599 1.00 97.81 183 LEU A CA 1
ATOM 1354 C C . LEU A 1 183 ? -0.500 0.492 -7.816 1.00 97.81 183 LEU A C 1
ATOM 1356 O O . LEU A 1 183 ? 0.063 1.563 -8.022 1.00 97.81 183 LEU A O 1
ATOM 1360 N N . GLY A 1 184 ? -1.436 0.349 -6.871 1.00 97.12 184 GLY A N 1
ATOM 1361 C CA . GLY A 1 184 ? -1.868 1.460 -6.017 1.00 97.12 184 GLY A CA 1
ATOM 1362 C C . GLY A 1 184 ? -0.731 2.086 -5.202 1.00 97.12 184 GLY A C 1
ATOM 1363 O O . GLY A 1 184 ? -0.665 3.303 -5.073 1.00 97.12 184 GLY A O 1
ATOM 1364 N N . LEU A 1 185 ? 0.212 1.275 -4.704 1.00 96.88 185 LEU A N 1
ATOM 1365 C CA . LEU A 1 185 ? 1.403 1.775 -4.002 1.00 96.88 185 LEU A CA 1
ATOM 1366 C C . LEU A 1 185 ? 2.366 2.470 -4.966 1.00 96.88 185 LEU A C 1
ATOM 1368 O O . LEU A 1 185 ? 2.831 3.571 -4.678 1.00 96.88 185 LEU A O 1
ATOM 1372 N N . ALA A 1 186 ? 2.627 1.841 -6.111 1.00 97.50 186 ALA A N 1
ATOM 1373 C CA . ALA A 1 186 ? 3.551 2.339 -7.122 1.00 97.50 186 ALA A CA 1
ATOM 1374 C C . ALA A 1 186 ? 3.144 3.720 -7.659 1.00 97.50 186 ALA A C 1
ATOM 1376 O O . ALA A 1 186 ? 4.008 4.543 -7.946 1.00 97.50 186 ALA A O 1
ATOM 1377 N N . LEU A 1 187 ? 1.834 3.973 -7.741 1.00 96.62 187 LEU A N 1
ATOM 1378 C CA . LEU A 1 187 ? 1.237 5.212 -8.236 1.00 96.62 187 LEU A CA 1
ATOM 1379 C C . LEU A 1 187 ? 0.894 6.231 -7.144 1.00 96.62 187 LEU A C 1
ATOM 1381 O O . LEU A 1 187 ? 0.370 7.294 -7.471 1.00 96.62 187 LEU A O 1
ATOM 1385 N N . ALA A 1 188 ? 1.133 5.942 -5.864 1.00 95.12 188 ALA A N 1
ATOM 1386 C CA . ALA A 1 188 ? 0.608 6.744 -4.756 1.00 95.12 188 ALA A CA 1
ATOM 1387 C C . ALA A 1 188 ? 1.094 8.211 -4.738 1.00 95.12 188 ALA A C 1
ATOM 1389 O O . ALA A 1 188 ? 0.408 9.060 -4.177 1.00 95.12 188 ALA A O 1
ATOM 1390 N N . LYS A 1 189 ? 2.227 8.520 -5.385 1.00 93.94 189 LYS A N 1
ATOM 1391 C CA . LYS A 1 189 ? 2.785 9.880 -5.493 1.00 93.94 189 LYS A CA 1
ATOM 1392 C C . LYS A 1 189 ? 2.294 10.701 -6.684 1.00 93.94 189 LYS A C 1
ATOM 1394 O O . LYS A 1 189 ? 2.595 11.885 -6.758 1.00 93.94 189 LYS A O 1
ATOM 1399 N N . VAL A 1 190 ? 1.569 10.107 -7.626 1.00 92.69 190 VAL A N 1
ATOM 1400 C CA . VAL A 1 190 ? 1.080 10.864 -8.784 1.00 92.69 190 VAL A CA 1
ATOM 1401 C C . VAL A 1 190 ? -0.032 11.801 -8.323 1.00 92.69 190 VAL A C 1
ATOM 1403 O O . VAL A 1 190 ? -1.076 11.354 -7.838 1.00 92.69 190 VAL A O 1
ATOM 1406 N N . HIS A 1 191 ? 0.225 13.100 -8.446 1.00 80.69 191 HIS A N 1
ATOM 1407 C CA . HIS A 1 191 ? -0.687 14.158 -8.016 1.00 80.69 191 HIS A CA 1
ATOM 1408 C C . HIS A 1 191 ? -1.630 14.586 -9.139 1.00 80.69 191 HIS A C 1
ATOM 1410 O O . HIS A 1 191 ? -2.812 14.806 -8.888 1.00 80.69 191 HIS A O 1
ATOM 1416 N N . ASP A 1 192 ? -1.118 14.665 -10.368 1.00 81.38 192 ASP A N 1
ATOM 1417 C CA . ASP A 1 192 ? -1.892 15.064 -11.537 1.00 81.38 192 ASP A CA 1
ATOM 1418 C C . ASP A 1 192 ? -2.469 13.830 -12.241 1.00 81.38 192 ASP A C 1
ATOM 1420 O O . ASP A 1 192 ? -1.846 13.199 -13.097 1.00 81.38 192 ASP A O 1
ATOM 1424 N N . ARG A 1 193 ? -3.655 13.420 -11.790 1.00 82.31 193 ARG A N 1
ATOM 1425 C CA . ARG A 1 193 ? -4.344 12.230 -12.306 1.00 82.31 193 ARG A CA 1
ATOM 1426 C C . ARG A 1 193 ? -5.039 12.483 -13.640 1.00 82.31 193 ARG A C 1
ATOM 1428 O O . ARG A 1 193 ? -5.331 11.506 -14.323 1.00 82.31 193 ARG A O 1
ATOM 1435 N N . ASP A 1 194 ? -5.247 13.740 -14.031 1.00 84.19 194 ASP A N 1
ATOM 1436 C CA . ASP A 1 194 ? -5.946 14.095 -15.273 1.00 84.19 194 ASP A CA 1
ATOM 1437 C C . ASP A 1 194 ? -5.182 13.609 -16.515 1.00 84.19 194 ASP A C 1
ATOM 1439 O O . ASP A 1 194 ? -5.781 13.342 -17.560 1.00 84.19 194 ASP A O 1
ATOM 1443 N N . TYR A 1 195 ? -3.861 13.445 -16.388 1.00 85.44 195 TYR A N 1
ATOM 1444 C CA . TYR A 1 195 ? -2.982 12.954 -17.451 1.00 85.44 195 TYR A CA 1
ATOM 1445 C C . TYR A 1 195 ? -2.527 11.505 -17.258 1.00 85.44 195 TYR A C 1
ATOM 1447 O O . TYR A 1 195 ? -1.807 10.987 -18.111 1.00 85.44 195 TYR A O 1
ATOM 1455 N N . LEU A 1 196 ? -2.945 10.833 -16.178 1.00 93.31 196 LEU A N 1
ATOM 1456 C CA . LEU A 1 196 ? -2.584 9.440 -15.930 1.00 93.31 196 LEU A CA 1
ATOM 1457 C C . LEU A 1 196 ? -3.550 8.485 -16.643 1.00 93.31 196 LEU A C 1
ATOM 1459 O O . LEU A 1 196 ? -4.737 8.411 -16.336 1.00 93.31 196 LEU A O 1
ATOM 1463 N N . SER A 1 197 ? -3.006 7.653 -17.523 1.00 94.50 197 SER A N 1
ATOM 1464 C CA . SER A 1 197 ? -3.699 6.563 -18.199 1.00 94.50 197 SER A CA 1
ATOM 1465 C C . SER A 1 197 ? -3.113 5.217 -17.784 1.00 94.50 197 SER A C 1
ATOM 1467 O O . SER A 1 197 ? -1.925 4.950 -17.966 1.00 94.50 197 SER A O 1
ATOM 1469 N N . VAL A 1 198 ? -3.959 4.334 -17.252 1.00 96.75 198 VAL A N 1
ATOM 1470 C CA . VAL A 1 198 ? -3.598 2.945 -16.945 1.00 96.75 198 VAL A CA 1
ATOM 1471 C C . VAL A 1 198 ? -4.334 2.024 -17.911 1.00 96.75 198 VAL A C 1
ATOM 1473 O O . VAL A 1 198 ? -5.562 2.001 -17.951 1.00 96.75 198 VAL A O 1
ATOM 1476 N N . THR A 1 199 ? -3.587 1.231 -18.677 1.00 96.62 199 THR A N 1
ATOM 1477 C CA . THR A 1 199 ? -4.130 0.353 -19.721 1.00 96.62 199 THR A CA 1
ATOM 1478 C C . THR A 1 199 ? -3.703 -1.098 -19.535 1.00 96.62 199 THR A C 1
ATOM 1480 O O . THR A 1 199 ? -2.633 -1.410 -19.010 1.00 96.62 199 THR A O 1
ATOM 1483 N N . ILE A 1 200 ? -4.562 -2.007 -19.991 1.00 97.44 200 ILE A N 1
ATOM 1484 C CA . ILE A 1 200 ? -4.308 -3.447 -20.024 1.00 97.44 200 ILE A CA 1
ATOM 1485 C C . ILE A 1 200 ? -3.882 -3.800 -21.452 1.00 97.44 200 ILE A C 1
ATOM 1487 O O . ILE A 1 200 ? -4.583 -3.457 -22.406 1.00 97.44 200 ILE A O 1
ATOM 1491 N N . ALA A 1 201 ? -2.733 -4.455 -21.618 1.00 97.44 201 ALA A N 1
ATOM 1492 C CA . ALA A 1 201 ? -2.290 -4.919 -22.929 1.00 97.44 201 ALA A CA 1
ATOM 1493 C C . ALA A 1 201 ? -3.247 -5.985 -23.495 1.00 97.44 201 ALA A C 1
ATOM 1495 O O . ALA A 1 201 ? -3.881 -6.724 -22.744 1.00 97.44 201 ALA A O 1
ATOM 1496 N N . LYS A 1 202 ? -3.356 -6.081 -24.827 1.00 95.56 202 LYS A N 1
ATOM 1497 C CA . LYS A 1 202 ? -4.313 -6.988 -25.497 1.00 95.56 202 LYS A CA 1
ATOM 1498 C C . LYS A 1 202 ? -4.089 -8.467 -25.159 1.00 95.56 202 LYS A C 1
ATOM 1500 O O . LYS A 1 202 ? -5.036 -9.242 -25.147 1.00 95.56 202 LYS A O 1
ATOM 1505 N N . ASP A 1 203 ? -2.843 -8.838 -24.906 1.00 94.50 203 ASP A N 1
ATOM 1506 C CA . ASP A 1 203 ? -2.375 -10.176 -24.548 1.00 94.50 203 ASP A CA 1
ATOM 1507 C C . ASP A 1 203 ? -2.359 -10.433 -23.028 1.00 94.50 203 ASP A C 1
ATOM 1509 O O . ASP A 1 203 ? -2.026 -11.534 -22.587 1.00 94.50 203 ASP A O 1
ATOM 1513 N N . ASN A 1 204 ? -2.755 -9.453 -22.206 1.00 97.38 204 ASN A N 1
ATOM 1514 C CA . ASN A 1 204 ? -2.822 -9.610 -20.757 1.00 97.38 204 ASN A CA 1
ATOM 1515 C C . ASN A 1 204 ? -4.022 -10.487 -20.358 1.00 97.38 204 ASN A C 1
ATOM 1517 O O . ASN A 1 204 ? -5.182 -10.136 -20.570 1.00 97.38 204 ASN A O 1
ATOM 1521 N N . ASN A 1 205 ? -3.737 -11.611 -19.700 1.00 96.69 205 ASN A N 1
ATOM 1522 C CA . ASN A 1 205 ? -4.733 -12.551 -19.172 1.00 96.69 205 ASN A CA 1
ATOM 1523 C C . ASN A 1 205 ? -4.830 -12.549 -17.630 1.00 96.69 205 ASN A C 1
ATOM 1525 O O . ASN A 1 205 ? -5.454 -13.427 -17.027 1.00 96.69 205 ASN A O 1
ATOM 1529 N N . ARG A 1 206 ? -4.194 -11.573 -16.974 1.00 98.00 206 ARG A N 1
ATOM 1530 C CA . ARG A 1 206 ? -4.071 -11.450 -15.513 1.00 98.00 206 ARG A CA 1
ATOM 1531 C C . ARG A 1 206 ? -5.010 -10.410 -14.918 1.00 98.00 206 ARG A C 1
ATOM 1533 O O . ARG A 1 206 ? -5.399 -10.556 -13.758 1.00 98.00 206 ARG A O 1
ATOM 1540 N N . CYS A 1 207 ? -5.387 -9.401 -15.696 1.00 97.69 207 CYS A N 1
ATOM 1541 C CA . CYS A 1 207 ? -6.200 -8.275 -15.254 1.00 97.69 207 CYS A CA 1
ATOM 1542 C C . CYS A 1 207 ? -7.433 -8.087 -16.143 1.00 97.69 207 CYS A C 1
ATOM 1544 O O . CYS A 1 207 ? -7.431 -8.438 -17.320 1.00 97.69 207 CYS A O 1
ATOM 1546 N N . ARG A 1 208 ? -8.491 -7.493 -15.587 1.00 97.25 208 ARG A N 1
ATOM 1547 C CA . ARG A 1 208 ? -9.651 -7.011 -16.347 1.00 97.25 208 ARG A CA 1
ATOM 1548 C C . ARG A 1 208 ? -10.306 -5.824 -15.650 1.00 97.25 208 ARG A C 1
ATOM 1550 O O . ARG A 1 208 ? -9.967 -5.498 -14.514 1.00 97.25 208 ARG A O 1
ATOM 1557 N N . MET A 1 209 ? -11.278 -5.215 -16.316 1.00 96.25 209 MET A N 1
ATOM 1558 C CA . MET A 1 209 ? -12.092 -4.140 -15.751 1.00 96.25 209 MET A CA 1
ATOM 1559 C C . MET A 1 209 ? -13.381 -4.688 -15.134 1.00 96.25 209 MET A C 1
ATOM 1561 O O . MET A 1 209 ? -13.997 -5.614 -15.670 1.00 96.25 209 MET A O 1
ATOM 1565 N N . ALA A 1 210 ? -13.787 -4.129 -13.995 1.00 96.12 210 ALA A N 1
ATOM 1566 C CA . ALA A 1 210 ? -15.095 -4.354 -13.385 1.00 96.12 210 ALA A CA 1
ATOM 1567 C C . ALA A 1 210 ? -15.467 -3.161 -12.494 1.00 96.12 210 ALA A C 1
ATOM 1569 O O . ALA A 1 210 ? -14.701 -2.836 -11.592 1.00 96.12 210 ALA A O 1
ATOM 1570 N N . ASN A 1 211 ? -16.634 -2.546 -12.719 1.00 94.00 211 ASN A N 1
ATOM 1571 C CA . ASN A 1 211 ? -17.091 -1.331 -12.024 1.00 94.00 211 ASN A CA 1
ATOM 1572 C C . ASN A 1 211 ? -15.969 -0.288 -11.871 1.00 94.00 211 ASN A C 1
ATOM 1574 O O . ASN A 1 211 ? -15.609 0.086 -10.753 1.00 94.00 211 ASN A O 1
ATOM 1578 N N . ASP A 1 212 ? -15.342 0.075 -12.991 1.00 91.94 212 ASP A N 1
ATOM 1579 C CA . ASP A 1 212 ? -14.290 1.102 -13.054 1.00 91.94 212 ASP A CA 1
ATOM 1580 C C . ASP A 1 212 ? -13.019 0.774 -12.248 1.00 91.94 212 ASP A C 1
ATOM 1582 O O . ASP A 1 212 ? -12.121 1.602 -12.077 1.00 91.94 212 ASP A O 1
ATOM 1586 N N . CYS A 1 213 ? -12.920 -0.459 -11.752 1.00 96.19 213 CYS A N 1
ATOM 1587 C CA . CYS A 1 213 ? -11.785 -0.971 -11.008 1.00 96.19 213 CYS A CA 1
ATOM 1588 C C . CYS A 1 213 ? -10.987 -1.944 -11.870 1.00 96.19 213 CYS A C 1
ATOM 1590 O O . CYS A 1 213 ? -11.544 -2.867 -12.478 1.00 96.19 213 CYS A O 1
ATOM 1592 N N . LEU A 1 214 ? -9.668 -1.780 -11.865 1.00 97.75 214 LEU A N 1
ATOM 1593 C CA . LEU A 1 214 ? -8.729 -2.800 -12.296 1.00 97.75 214 LEU A CA 1
ATOM 1594 C C . LEU A 1 214 ? -8.771 -3.941 -11.293 1.00 97.75 214 LEU A C 1
ATOM 1596 O O . LEU A 1 214 ? -8.486 -3.755 -10.106 1.00 97.75 214 LEU A O 1
ATOM 1600 N N . VAL A 1 215 ? -9.129 -5.123 -11.773 1.00 98.62 215 VAL A N 1
ATOM 1601 C CA . VAL A 1 215 ? -9.248 -6.323 -10.953 1.00 98.62 215 VAL A CA 1
ATOM 1602 C C . VAL A 1 215 ? -8.429 -7.472 -11.527 1.00 98.62 215 VAL A C 1
ATOM 1604 O O . VAL A 1 215 ? -8.087 -7.472 -12.710 1.00 98.62 215 VAL A O 1
ATOM 1607 N N . SER A 1 216 ? -8.144 -8.475 -10.697 1.00 98.62 216 SER A N 1
ATOM 1608 C CA . SER A 1 216 ? -7.631 -9.771 -11.153 1.00 98.62 216 SER A CA 1
ATOM 1609 C C . SER A 1 216 ? -8.555 -10.393 -12.201 1.00 98.62 216 SER A C 1
ATOM 1611 O O . SER A 1 216 ? -9.751 -10.102 -12.238 1.00 98.62 216 SER A O 1
ATOM 1613 N N . SER A 1 217 ? -8.031 -11.286 -13.040 1.00 98.00 217 SER A N 1
ATOM 1614 C CA . SER A 1 217 ? -8.813 -11.963 -14.084 1.00 98.00 217 SER A CA 1
ATOM 1615 C C . SER A 1 217 ? -10.056 -12.672 -13.522 1.00 98.00 217 SER A C 1
ATOM 1617 O O . SER A 1 217 ? -11.148 -12.555 -14.080 1.00 98.00 217 SER A O 1
ATOM 1619 N N . ASP A 1 218 ? -9.945 -13.288 -12.340 1.00 98.06 218 ASP A N 1
ATOM 1620 C CA . ASP A 1 218 ? -11.070 -13.898 -11.616 1.00 98.06 218 ASP A CA 1
ATOM 1621 C C . ASP A 1 218 ? -11.994 -12.891 -10.889 1.00 98.06 218 ASP A C 1
ATOM 1623 O O . ASP A 1 218 ? -13.018 -13.268 -10.317 1.00 98.06 218 ASP A O 1
ATOM 1627 N N . GLY A 1 219 ? -11.654 -11.601 -10.905 1.00 98.31 219 GLY A N 1
ATOM 1628 C CA . GLY A 1 219 ? -12.398 -10.502 -10.294 1.00 98.31 219 GLY A CA 1
ATOM 1629 C C . GLY A 1 219 ? -12.385 -10.471 -8.765 1.00 98.31 219 GLY A C 1
ATOM 1630 O O . GLY A 1 219 ? -13.168 -9.712 -8.188 1.00 98.31 219 GLY A O 1
ATOM 1631 N N . LYS A 1 220 ? -11.568 -11.294 -8.090 1.00 98.69 220 LYS A N 1
ATOM 1632 C CA . LYS A 1 220 ? -11.535 -11.378 -6.618 1.00 98.69 220 LYS A CA 1
ATOM 1633 C C . LYS A 1 220 ? -10.657 -10.322 -5.955 1.00 98.69 220 LYS A C 1
ATOM 1635 O O . LYS A 1 220 ? -10.858 -10.046 -4.768 1.00 98.69 220 LYS A O 1
ATOM 1640 N N . THR A 1 221 ? -9.719 -9.729 -6.677 1.00 98.75 221 THR A N 1
ATOM 1641 C CA . THR A 1 221 ? -8.784 -8.744 -6.130 1.00 98.75 221 THR A CA 1
ATOM 1642 C C . THR A 1 221 ? -8.930 -7.432 -6.876 1.00 98.75 221 THR A C 1
ATOM 1644 O O . THR A 1 221 ? -8.835 -7.425 -8.095 1.00 98.75 221 THR A O 1
ATOM 1647 N N . VAL A 1 222 ? -9.148 -6.335 -6.153 1.00 98.75 222 VAL A N 1
ATOM 1648 C CA . VAL A 1 222 ? -9.126 -4.974 -6.705 1.00 98.75 222 VAL A CA 1
ATOM 1649 C C . VAL A 1 222 ? -7.726 -4.404 -6.546 1.00 98.75 222 VAL A C 1
ATOM 1651 O O . VAL A 1 222 ? -7.229 -4.329 -5.420 1.00 98.75 222 VAL A O 1
ATOM 1654 N N . TYR A 1 223 ? -7.116 -4.023 -7.664 1.00 98.44 223 TYR A N 1
ATOM 1655 C CA . TYR A 1 223 ? -5.760 -3.488 -7.746 1.00 98.44 223 TYR A CA 1
ATOM 1656 C C . TYR A 1 223 ? -5.731 -1.964 -7.727 1.00 98.44 223 TYR A C 1
ATOM 1658 O O . TYR A 1 223 ? -4.907 -1.382 -7.026 1.00 98.44 223 TYR A O 1
ATOM 1666 N N . TYR A 1 224 ? -6.618 -1.331 -8.496 1.00 97.00 224 TYR A N 1
ATOM 1667 C CA . TYR A 1 224 ? -6.612 0.114 -8.698 1.00 97.00 224 TYR A CA 1
ATOM 1668 C C . TYR A 1 224 ? -7.956 0.600 -9.251 1.00 97.00 224 TYR A C 1
ATOM 1670 O O . TYR A 1 224 ? -8.679 -0.188 -9.861 1.00 97.00 224 TYR A O 1
ATOM 1678 N N . HIS A 1 225 ? -8.287 1.874 -9.081 1.00 93.69 225 HIS A N 1
ATOM 1679 C CA . HIS A 1 225 ? -9.430 2.515 -9.736 1.00 93.69 225 HIS A CA 1
ATOM 1680 C C . HIS A 1 225 ? -8.959 3.493 -10.798 1.00 93.69 225 HIS A C 1
ATOM 1682 O O . HIS A 1 225 ? -8.069 4.297 -10.537 1.00 93.69 225 HIS A O 1
ATOM 1688 N N . ILE A 1 226 ? -9.514 3.363 -12.004 1.00 86.31 226 ILE A N 1
ATOM 1689 C CA . ILE A 1 226 ? -8.982 4.028 -13.202 1.00 86.31 226 ILE A CA 1
ATOM 1690 C C . ILE A 1 226 ? -9.788 5.281 -13.576 1.00 86.31 226 ILE A C 1
ATOM 1692 O O . ILE A 1 226 ? -9.267 6.133 -14.284 1.00 86.31 226 ILE A O 1
ATOM 1696 N N . LEU A 1 227 ? -11.039 5.416 -13.126 1.00 77.75 227 LEU A N 1
ATOM 1697 C CA . LEU A 1 227 ? -11.887 6.546 -13.516 1.00 77.75 227 LEU A CA 1
ATOM 1698 C C . LEU A 1 227 ? -11.931 7.640 -12.450 1.00 77.75 227 LEU A C 1
ATOM 1700 O O . LEU A 1 227 ? -11.813 7.368 -11.262 1.00 77.75 227 LEU A O 1
ATOM 1704 N N . ASP A 1 228 ? -12.166 8.869 -12.896 1.00 72.50 228 ASP A N 1
ATOM 1705 C CA . ASP A 1 228 ? -12.406 10.025 -12.035 1.00 72.50 228 ASP A CA 1
ATOM 1706 C C . ASP A 1 228 ? -13.886 10.066 -11.608 1.00 72.50 228 ASP A C 1
ATOM 1708 O O . ASP A 1 228 ? -14.714 10.783 -12.173 1.00 72.50 228 ASP A O 1
ATOM 1712 N N . SER A 1 229 ? -14.257 9.179 -10.677 1.00 84.12 229 SER A N 1
ATOM 1713 C CA . SER A 1 229 ? -15.594 9.146 -10.077 1.00 84.12 229 SER A CA 1
ATOM 1714 C C . SER A 1 229 ? -15.527 9.379 -8.574 1.00 84.12 229 SER A C 1
ATOM 1716 O O . SER A 1 229 ? -14.896 8.623 -7.835 1.00 84.12 229 SER A O 1
ATOM 1718 N N . CYS A 1 230 ? -16.304 10.348 -8.089 1.00 88.94 230 CYS A N 1
ATOM 1719 C CA . CYS A 1 230 ? -16.452 10.592 -6.654 1.00 88.94 230 CYS A CA 1
ATOM 1720 C C . CYS A 1 230 ? -17.226 9.471 -5.932 1.00 88.94 230 CYS A C 1
ATOM 1722 O O . CYS A 1 230 ? -17.125 9.343 -4.711 1.00 88.94 230 CYS A O 1
ATOM 1724 N N . THR A 1 231 ? -17.980 8.637 -6.657 1.00 93.75 231 THR A N 1
ATOM 1725 C CA . THR A 1 231 ? -18.696 7.480 -6.098 1.00 93.75 231 THR A CA 1
ATOM 1726 C C . THR A 1 231 ? -18.142 6.189 -6.680 1.00 93.75 231 THR A C 1
ATOM 1728 O O . THR A 1 231 ? -18.220 5.944 -7.884 1.00 93.75 231 THR A O 1
ATOM 1731 N N . VAL A 1 232 ? -17.668 5.301 -5.809 1.00 95.25 232 VAL A N 1
ATOM 1732 C CA . VAL A 1 232 ? -17.077 4.021 -6.204 1.00 95.25 232 VAL A CA 1
ATOM 1733 C C . VAL A 1 232 ? -17.929 2.857 -5.712 1.00 95.25 232 VAL A C 1
ATOM 1735 O O . VAL A 1 232 ? -18.184 2.706 -4.513 1.00 95.25 232 VAL A O 1
ATOM 1738 N N . THR A 1 233 ? -18.305 1.968 -6.635 1.00 96.56 233 THR A N 1
ATOM 1739 C CA . THR A 1 233 ? -18.962 0.692 -6.313 1.00 96.56 233 THR A CA 1
ATOM 1740 C C . THR A 1 233 ? -18.024 -0.477 -6.561 1.00 96.56 233 THR A C 1
ATOM 1742 O O . THR A 1 233 ? -17.826 -0.911 -7.691 1.00 96.56 233 THR A O 1
ATOM 1745 N N . ILE A 1 234 ? -17.499 -1.056 -5.487 1.00 98.19 234 ILE A N 1
ATOM 1746 C CA . ILE A 1 234 ? -16.598 -2.205 -5.569 1.00 98.19 234 ILE A CA 1
ATOM 1747 C C . ILE A 1 234 ? -17.354 -3.427 -6.123 1.00 98.19 234 ILE A C 1
ATOM 1749 O O . ILE A 1 234 ? -18.423 -3.747 -5.593 1.00 98.19 234 ILE A O 1
ATOM 1753 N N . PRO A 1 235 ? -16.814 -4.152 -7.124 1.00 98.00 235 PRO A N 1
ATOM 1754 C CA . PRO A 1 235 ? -17.475 -5.312 -7.711 1.00 98.00 235 PRO A CA 1
ATOM 1755 C C . PRO A 1 235 ? -17.891 -6.367 -6.692 1.00 98.00 235 PRO A C 1
ATOM 1757 O O . PRO A 1 235 ? -17.160 -6.708 -5.762 1.00 98.00 235 PRO A O 1
ATOM 1760 N N . ASP A 1 236 ? -19.045 -6.982 -6.927 1.00 98.44 236 ASP A N 1
ATOM 1761 C CA . ASP A 1 236 ? -19.562 -8.069 -6.099 1.00 98.44 236 ASP A CA 1
ATOM 1762 C C . ASP A 1 236 ? -18.672 -9.317 -6.100 1.00 98.44 236 ASP A C 1
ATOM 1764 O O . ASP A 1 236 ? -18.742 -10.116 -5.166 1.00 98.44 236 ASP A O 1
ATOM 1768 N N . THR A 1 237 ? -17.847 -9.509 -7.130 1.00 98.38 237 THR A N 1
ATOM 1769 C CA . THR A 1 237 ? -16.855 -10.593 -7.203 1.00 98.38 237 THR A CA 1
ATOM 1770 C C . THR A 1 237 ? -15.666 -10.353 -6.277 1.00 98.38 237 THR A C 1
ATOM 1772 O O . THR A 1 237 ? -15.018 -11.317 -5.864 1.00 98.38 237 THR A O 1
ATOM 1775 N N . ALA A 1 238 ? -15.398 -9.095 -5.913 1.00 98.75 238 ALA A N 1
ATOM 1776 C CA . ALA A 1 238 ? -14.227 -8.722 -5.143 1.00 98.75 238 ALA A CA 1
ATOM 1777 C C . ALA A 1 238 ? -14.290 -9.284 -3.720 1.00 98.75 238 ALA A C 1
ATOM 1779 O O . ALA A 1 238 ? -15.297 -9.208 -3.013 1.00 98.75 238 ALA A O 1
ATOM 1780 N N . VAL A 1 239 ? -13.162 -9.830 -3.287 1.00 98.88 239 VAL A N 1
ATOM 1781 C CA . VAL A 1 239 ? -12.915 -10.373 -1.952 1.00 98.88 239 VAL A CA 1
ATOM 1782 C C . VAL A 1 239 ? -11.897 -9.509 -1.212 1.00 98.88 239 VAL A C 1
ATOM 1784 O O . VAL A 1 239 ? -12.062 -9.275 -0.010 1.00 98.88 239 VAL A O 1
ATOM 1787 N N . THR A 1 240 ? -10.884 -9.014 -1.923 1.00 98.88 240 THR A N 1
ATOM 1788 C CA . THR A 1 240 ? -9.794 -8.207 -1.371 1.00 98.88 240 THR A CA 1
ATOM 1789 C C . THR A 1 240 ? -9.649 -6.910 -2.152 1.00 98.88 240 THR A C 1
ATOM 1791 O O . THR A 1 240 ? -9.630 -6.920 -3.379 1.00 98.88 240 THR A O 1
ATOM 1794 N N . ILE A 1 241 ? -9.511 -5.803 -1.430 1.00 98.88 241 ILE A N 1
ATOM 1795 C CA . ILE A 1 241 ? -9.088 -4.512 -1.972 1.00 98.88 241 ILE A CA 1
ATOM 1796 C C . ILE A 1 241 ? -7.638 -4.308 -1.562 1.00 98.88 241 ILE A C 1
ATOM 1798 O O . ILE A 1 241 ? -7.369 -4.339 -0.358 1.00 98.88 241 ILE A O 1
ATOM 1802 N N . LYS A 1 242 ? -6.734 -4.157 -2.537 1.00 98.69 242 LYS A N 1
ATOM 1803 C CA . LYS A 1 242 ? -5.290 -4.042 -2.310 1.00 98.69 242 LYS A CA 1
ATOM 1804 C C . LYS A 1 242 ? -4.890 -2.711 -1.687 1.00 98.69 242 LYS A C 1
ATOM 1806 O O . LYS A 1 242 ? -5.658 -1.748 -1.630 1.00 98.69 242 LYS A O 1
ATOM 1811 N N . SER A 1 243 ? -3.671 -2.708 -1.160 1.00 97.56 243 SER A N 1
ATOM 1812 C CA . SER A 1 243 ? -3.079 -1.541 -0.520 1.00 97.56 243 SER A CA 1
ATOM 1813 C C . SER A 1 243 ? -3.039 -0.353 -1.481 1.00 97.56 243 SER A C 1
ATOM 1815 O O . SER A 1 243 ? -2.637 -0.509 -2.630 1.00 97.56 243 SER A O 1
ATOM 1817 N N . ALA A 1 244 ? -3.463 0.817 -1.001 1.00 97.31 244 ALA A N 1
ATOM 1818 C CA . ALA A 1 244 ? -3.516 2.059 -1.778 1.00 97.31 244 ALA A CA 1
ATOM 1819 C C . ALA A 1 244 ? -4.291 1.986 -3.118 1.00 97.31 244 ALA A C 1
ATOM 1821 O O . ALA A 1 244 ? -4.105 2.842 -3.975 1.00 97.31 244 ALA A O 1
ATOM 1822 N N . ALA A 1 245 ? -5.185 1.002 -3.305 1.00 97.94 245 ALA A N 1
ATOM 1823 C CA . ALA A 1 245 ? -5.927 0.819 -4.561 1.00 97.94 245 ALA A CA 1
ATOM 1824 C C . ALA A 1 245 ? -6.774 2.038 -4.976 1.00 97.94 245 ALA A C 1
ATOM 1826 O O . ALA A 1 245 ? -7.049 2.213 -6.158 1.00 97.94 245 ALA A O 1
ATOM 1827 N N . PHE A 1 246 ? -7.174 2.861 -4.008 1.00 97.38 246 PHE A N 1
ATOM 1828 C CA . PHE A 1 246 ? -7.942 4.085 -4.202 1.00 97.38 246 PHE A CA 1
ATOM 1829 C C . PHE A 1 246 ? -7.277 5.285 -3.514 1.00 97.38 246 PHE A C 1
ATOM 1831 O O . PHE A 1 246 ? -7.959 6.208 -3.091 1.00 97.38 246 PHE A O 1
ATOM 1838 N N . TYR A 1 247 ? -5.963 5.250 -3.282 1.00 95.81 247 TYR A N 1
ATOM 1839 C CA . TYR A 1 247 ? -5.261 6.284 -2.516 1.00 95.81 247 TYR A CA 1
ATOM 1840 C C . TYR A 1 247 ? -5.274 7.638 -3.235 1.00 95.81 247 TYR A C 1
ATOM 1842 O O . TYR A 1 247 ? -4.839 7.708 -4.382 1.00 95.81 247 TYR A O 1
ATOM 1850 N N . ASN A 1 248 ? -5.713 8.695 -2.539 1.00 93.75 248 ASN A N 1
ATOM 1851 C CA . ASN A 1 248 ? -5.732 10.074 -3.038 1.00 93.75 248 ASN A CA 1
ATOM 1852 C C . ASN A 1 248 ? -6.350 10.215 -4.448 1.00 93.75 248 ASN A C 1
ATOM 1854 O O . ASN A 1 248 ? -5.672 10.573 -5.411 1.00 93.75 248 ASN A O 1
ATOM 1858 N N . GLN A 1 249 ? -7.637 9.874 -4.568 1.00 92.69 249 GLN A N 1
ATOM 1859 C CA . GLN A 1 249 ? -8.406 9.902 -5.822 1.00 92.69 249 GLN A CA 1
ATOM 1860 C C . GLN A 1 249 ? -9.709 10.710 -5.703 1.00 92.69 249 GLN A C 1
ATOM 1862 O O . GLN A 1 249 ? -10.636 10.512 -6.476 1.00 92.69 249 GLN A O 1
ATOM 1867 N N . VAL A 1 250 ? -9.804 11.605 -4.713 1.00 93.00 250 VAL A N 1
ATOM 1868 C CA . VAL A 1 250 ? -10.955 12.515 -4.536 1.00 93.00 250 VAL A CA 1
ATOM 1869 C C . VAL A 1 250 ? -12.309 11.785 -4.361 1.00 93.00 250 VAL A C 1
ATOM 1871 O O . VAL A 1 250 ? -13.379 12.341 -4.580 1.00 93.00 250 VAL A O 1
ATOM 1874 N N . ILE A 1 251 ? -12.295 10.538 -3.878 1.00 95.50 251 ILE A N 1
ATOM 1875 C CA . ILE A 1 251 ? -13.511 9.732 -3.688 1.00 95.50 251 ILE A CA 1
ATOM 1876 C C . ILE A 1 251 ? -14.310 10.220 -2.473 1.00 95.50 251 ILE A C 1
ATOM 1878 O O . ILE A 1 251 ? -13.787 10.342 -1.363 1.00 95.50 251 ILE A O 1
ATOM 1882 N N . GLU A 1 252 ? -15.612 10.414 -2.655 1.00 97.44 252 GLU A N 1
ATOM 1883 C CA . GLU A 1 252 ? -16.555 10.892 -1.641 1.00 97.44 252 GLU A CA 1
ATOM 1884 C C . GLU A 1 252 ? -17.461 9.783 -1.085 1.00 97.44 252 GLU A C 1
ATOM 1886 O O . GLU A 1 252 ? -17.839 9.821 0.091 1.00 97.44 252 GLU A O 1
ATOM 1891 N N . GLU A 1 253 ? -17.783 8.768 -1.889 1.00 97.69 253 GLU A N 1
ATOM 1892 C CA . GLU A 1 253 ? -18.675 7.673 -1.505 1.00 97.69 253 GLU A CA 1
ATOM 1893 C C . GLU A 1 253 ? -18.100 6.308 -1.902 1.00 97.69 253 GLU A C 1
ATOM 1895 O O . GLU A 1 253 ? -17.693 6.081 -3.041 1.00 97.69 253 GLU A O 1
ATOM 1900 N N . VAL A 1 254 ? -18.128 5.356 -0.962 1.00 98.25 254 VAL A N 1
ATOM 1901 C CA . VAL A 1 254 ? -17.672 3.979 -1.196 1.00 98.25 254 VAL A CA 1
ATOM 1902 C C . VAL A 1 254 ? -18.780 2.971 -0.892 1.00 98.25 254 VAL A C 1
ATOM 1904 O O . VAL A 1 254 ? -19.242 2.841 0.248 1.00 98.25 254 VAL A O 1
ATOM 1907 N N . LYS A 1 255 ? -19.138 2.161 -1.893 1.00 98.06 255 LYS A N 1
ATOM 1908 C CA . LYS A 1 255 ? -20.058 1.018 -1.775 1.00 98.06 255 LYS A CA 1
ATOM 1909 C C . LYS A 1 255 ? -19.281 -0.284 -1.912 1.00 98.06 255 LYS A C 1
ATOM 1911 O O . LYS A 1 255 ? -18.813 -0.632 -2.992 1.00 98.06 255 LYS A O 1
ATOM 1916 N N . LEU A 1 256 ? -19.134 -1.031 -0.815 1.00 98.62 256 LEU A N 1
ATOM 1917 C CA . LEU A 1 256 ? -18.464 -2.331 -0.865 1.00 98.62 256 LEU A CA 1
ATOM 1918 C C . LEU A 1 256 ? -19.359 -3.388 -1.521 1.00 98.62 256 LEU A C 1
ATOM 1920 O O . LEU A 1 256 ? -20.486 -3.605 -1.070 1.00 98.62 256 LEU A O 1
ATOM 1924 N N . GLY A 1 257 ? -18.802 -4.134 -2.474 1.00 98.31 257 GLY A N 1
ATOM 1925 C CA . GLY A 1 257 ? -19.425 -5.323 -3.042 1.00 98.31 257 GLY A CA 1
ATOM 1926 C C . GLY A 1 257 ? -19.713 -6.392 -1.986 1.00 98.31 257 GLY A C 1
ATOM 1927 O O . GLY A 1 257 ? -19.074 -6.462 -0.922 1.00 98.31 257 GLY A O 1
ATOM 1928 N N . LYS A 1 258 ? -20.680 -7.267 -2.277 1.00 98.25 258 LYS A N 1
ATOM 1929 C CA . LYS A 1 258 ? -21.236 -8.239 -1.318 1.00 98.25 258 LYS A CA 1
ATOM 1930 C C . LYS A 1 258 ? -20.217 -9.223 -0.742 1.00 98.25 258 LYS A C 1
ATOM 1932 O O . LYS A 1 258 ? -20.440 -9.765 0.343 1.00 98.25 258 LYS A O 1
ATOM 1937 N N . ASN A 1 259 ? -19.123 -9.483 -1.463 1.00 98.50 259 ASN A N 1
ATOM 1938 C CA . ASN A 1 259 ? -18.124 -10.486 -1.101 1.00 98.50 259 ASN A CA 1
ATOM 1939 C C . ASN A 1 259 ? -16.836 -9.924 -0.495 1.00 98.50 259 ASN A C 1
ATOM 1941 O O . ASN A 1 259 ? -15.998 -10.729 -0.078 1.00 98.50 259 ASN A O 1
ATOM 1945 N N . VAL A 1 260 ? -16.696 -8.599 -0.368 1.00 98.88 260 VAL A N 1
ATOM 1946 C CA . VAL A 1 260 ? -15.461 -7.987 0.142 1.00 98.88 260 VAL A CA 1
ATOM 1947 C C . VAL A 1 260 ? -15.239 -8.401 1.597 1.00 98.88 260 VAL A C 1
ATOM 1949 O O . VAL A 1 260 ? -16.030 -8.073 2.483 1.00 98.88 260 VAL A O 1
ATOM 1952 N N . LYS A 1 261 ? -14.140 -9.118 1.849 1.00 98.88 261 LYS A N 1
ATOM 1953 C CA . LYS A 1 261 ? -13.704 -9.594 3.172 1.00 98.88 261 LYS A CA 1
ATOM 1954 C C . LYS A 1 261 ? -12.566 -8.750 3.736 1.00 98.88 261 LYS A C 1
ATOM 1956 O O . LYS A 1 261 ? -12.490 -8.599 4.959 1.00 98.88 261 LYS A O 1
ATOM 1961 N N . THR A 1 262 ? -11.703 -8.219 2.876 1.00 98.88 262 THR A N 1
ATOM 1962 C CA . THR A 1 262 ? -10.465 -7.552 3.285 1.00 98.88 262 THR A CA 1
ATOM 1963 C C . THR A 1 262 ? -10.310 -6.225 2.562 1.00 98.88 262 THR A C 1
ATOM 1965 O O . THR A 1 262 ? -10.334 -6.180 1.337 1.00 98.88 262 THR A O 1
ATOM 1968 N N . ILE A 1 263 ? -10.105 -5.166 3.340 1.00 98.88 263 ILE A N 1
ATOM 1969 C CA . ILE A 1 263 ? -9.589 -3.882 2.867 1.00 98.88 263 ILE A CA 1
ATOM 1970 C C . ILE A 1 263 ? -8.161 -3.773 3.389 1.00 98.88 263 ILE A C 1
ATOM 1972 O O . ILE A 1 263 ? -7.944 -3.833 4.603 1.00 98.88 263 ILE A O 1
ATOM 1976 N N . GLU A 1 264 ? -7.189 -3.693 2.492 1.00 98.69 264 GLU A N 1
ATOM 1977 C CA . GLU A 1 264 ? -5.774 -3.605 2.838 1.00 98.69 264 GLU A CA 1
ATOM 1978 C C . GLU A 1 264 ? -5.350 -2.192 3.294 1.00 98.69 264 GLU A C 1
ATOM 1980 O O . GLU A 1 264 ? -6.156 -1.256 3.285 1.00 98.69 264 GLU A O 1
ATOM 1985 N N . PRO A 1 265 ? -4.114 -2.034 3.808 1.00 97.75 265 PRO A N 1
ATOM 1986 C CA . PRO A 1 265 ? -3.585 -0.747 4.248 1.00 97.75 265 PRO A CA 1
ATOM 1987 C C . PRO A 1 265 ? -3.747 0.398 3.243 1.00 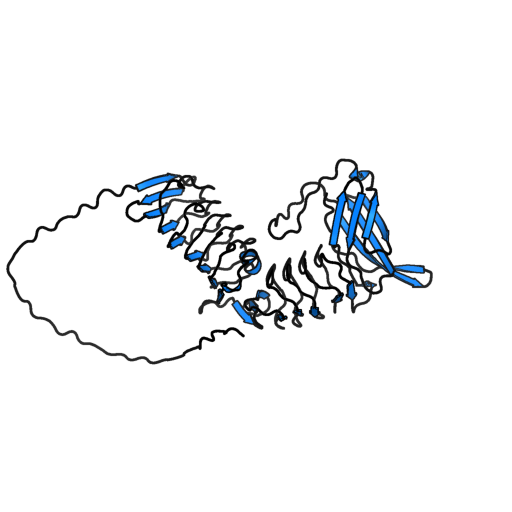97.75 265 PRO A C 1
ATOM 1989 O O . PRO A 1 265 ? -3.504 0.226 2.056 1.00 97.75 265 PRO A O 1
ATOM 1992 N N . TYR A 1 266 ? -4.113 1.580 3.739 1.00 97.81 266 TYR A N 1
ATOM 1993 C CA . TYR A 1 266 ? -4.249 2.818 2.950 1.00 97.81 266 TYR A CA 1
ATOM 1994 C C . TYR A 1 266 ? -5.206 2.766 1.754 1.00 97.81 266 TYR A C 1
ATOM 1996 O O . TYR A 1 266 ? -5.203 3.698 0.962 1.00 97.81 266 TYR A O 1
ATOM 2004 N N . ALA A 1 267 ? -6.014 1.708 1.608 1.00 98.44 267 ALA A N 1
ATOM 2005 C CA . ALA A 1 267 ? -6.808 1.482 0.402 1.00 98.44 267 ALA A CA 1
ATOM 2006 C C . ALA A 1 267 ? -7.628 2.703 -0.036 1.00 98.44 267 ALA A C 1
ATOM 2008 O O . ALA A 1 267 ? -7.666 2.956 -1.225 1.00 98.44 267 ALA A O 1
ATOM 2009 N N . PHE A 1 268 ? -8.214 3.454 0.902 1.00 98.31 268 PHE A N 1
ATOM 2010 C CA . PHE A 1 268 ? -9.004 4.672 0.673 1.00 98.31 268 PHE A CA 1
ATOM 2011 C C . PHE A 1 268 ? -8.455 5.870 1.470 1.00 98.31 268 PHE A C 1
ATOM 2013 O O . PHE A 1 268 ? -9.216 6.746 1.888 1.00 98.31 268 PHE A O 1
ATOM 2020 N N . ALA A 1 269 ? -7.158 5.880 1.788 1.00 97.50 269 ALA A N 1
ATOM 2021 C CA . ALA A 1 269 ? -6.566 7.001 2.513 1.00 97.50 269 ALA A CA 1
ATOM 2022 C C . ALA A 1 269 ? -6.536 8.260 1.636 1.00 97.50 269 ALA A C 1
ATOM 2024 O O . ALA A 1 269 ? -6.468 8.153 0.413 1.00 97.50 269 ALA A O 1
ATOM 2025 N N . GLU A 1 270 ? -6.587 9.429 2.276 1.00 95.56 270 GLU A N 1
ATOM 2026 C CA . GLU A 1 270 ? -6.459 10.743 1.620 1.00 95.56 270 GLU A CA 1
ATOM 2027 C C . GLU A 1 270 ? -7.550 11.001 0.575 1.00 95.56 270 GLU A C 1
ATOM 2029 O O . GLU A 1 270 ? -7.338 11.626 -0.453 1.00 95.56 270 GLU A O 1
ATOM 2034 N N . ASN A 1 271 ? -8.756 10.510 0.854 1.00 96.12 271 ASN A N 1
ATOM 2035 C CA . ASN A 1 271 ? -9.939 10.782 0.050 1.00 96.12 271 ASN A CA 1
ATOM 2036 C C . ASN A 1 271 ? -11.001 11.475 0.903 1.00 96.12 271 ASN A C 1
ATOM 2038 O O . ASN A 1 271 ? -11.173 11.100 2.065 1.00 96.12 271 ASN A O 1
ATOM 2042 N N . PRO A 1 272 ? -11.806 12.392 0.347 1.00 97.19 272 PRO A N 1
ATOM 2043 C CA . PRO A 1 272 ? -12.889 13.066 1.058 1.00 97.19 272 PRO A CA 1
ATOM 2044 C C . PRO A 1 272 ? -14.093 12.161 1.399 1.00 97.19 272 PRO A C 1
ATOM 2046 O O . PRO A 1 272 ? -15.189 12.682 1.615 1.00 97.19 272 PRO A O 1
ATOM 2049 N N . VAL A 1 273 ? -13.907 10.837 1.537 1.00 98.44 273 VAL A N 1
ATOM 2050 C CA . VAL A 1 273 ? -14.973 9.845 1.753 1.00 98.44 273 VAL A CA 1
ATOM 2051 C C . VAL A 1 273 ? -15.839 10.256 2.934 1.00 98.44 273 VAL A C 1
ATOM 2053 O O . VAL A 1 273 ? -15.386 10.277 4.080 1.00 98.44 273 VAL A O 1
ATOM 2056 N N . SER A 1 274 ? -17.096 10.571 2.661 1.00 97.81 274 SER A N 1
ATOM 2057 C CA . SER A 1 274 ? -18.091 10.988 3.644 1.00 97.81 274 SER A CA 1
ATOM 2058 C C . SER A 1 274 ? -19.121 9.888 3.917 1.00 97.81 274 SER A C 1
ATOM 2060 O O . SER A 1 274 ? -19.662 9.822 5.028 1.00 97.81 274 SER A O 1
ATOM 2062 N N . GLU A 1 275 ? -19.290 8.959 2.970 1.00 97.94 275 GLU A N 1
ATOM 2063 C CA . GLU A 1 275 ? -20.193 7.816 3.063 1.00 97.94 275 GLU A CA 1
ATOM 2064 C C . GLU A 1 275 ? -19.490 6.483 2.749 1.00 97.94 275 GLU A C 1
ATOM 2066 O O . GLU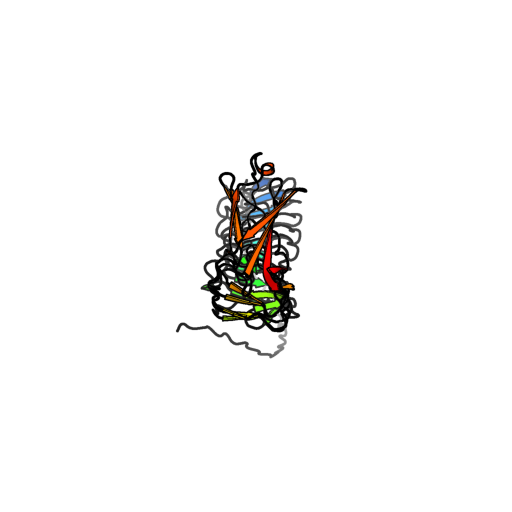 A 1 275 ? -18.770 6.332 1.763 1.00 97.94 275 GLU A O 1
ATOM 2071 N N . LEU A 1 276 ? -19.710 5.488 3.617 1.00 98.25 276 LEU A N 1
ATOM 2072 C CA . LEU A 1 276 ? -19.194 4.127 3.460 1.00 98.25 276 LEU A CA 1
ATOM 2073 C C . LEU A 1 276 ? -20.301 3.102 3.712 1.00 98.25 276 LEU A C 1
ATOM 2075 O O . LEU A 1 276 ? -20.694 2.843 4.858 1.00 98.25 276 LEU A O 1
ATOM 2079 N N . THR A 1 277 ? -20.724 2.430 2.644 1.00 97.56 277 THR A N 1
ATOM 2080 C CA . THR A 1 277 ? -21.638 1.291 2.713 1.00 97.56 277 THR A CA 1
ATOM 2081 C C . THR A 1 277 ? -20.853 -0.014 2.828 1.00 97.56 277 THR A C 1
ATOM 2083 O O . THR A 1 277 ? -20.229 -0.483 1.878 1.00 97.56 277 THR A O 1
ATOM 2086 N N . THR A 1 278 ? -20.902 -0.641 4.009 1.00 97.50 278 THR A N 1
ATOM 2087 C CA . THR A 1 278 ? -20.242 -1.935 4.261 1.00 97.50 278 THR A CA 1
ATOM 2088 C C . THR A 1 278 ? -21.113 -3.141 3.879 1.00 97.50 278 THR A C 1
ATOM 2090 O O . THR A 1 278 ? -22.325 -3.018 3.664 1.00 97.50 278 THR A O 1
ATOM 2093 N N . ASN A 1 279 ? -20.510 -4.337 3.856 1.00 97.94 279 ASN A N 1
ATOM 2094 C CA . ASN A 1 279 ? -21.183 -5.620 3.618 1.00 97.94 279 ASN A CA 1
ATOM 2095 C C . ASN A 1 279 ? -21.070 -6.579 4.830 1.00 97.94 279 ASN A C 1
ATOM 2097 O O . ASN A 1 279 ? -20.305 -6.349 5.768 1.00 97.94 279 ASN A O 1
ATOM 2101 N N . SER A 1 280 ? -21.839 -7.672 4.814 1.00 97.25 280 SER A N 1
ATOM 2102 C CA . SER A 1 280 ? -21.925 -8.654 5.910 1.00 97.25 280 SER A CA 1
ATOM 2103 C C . SER A 1 280 ? -20.755 -9.649 5.990 1.00 97.25 280 SER A C 1
ATOM 2105 O O . SER A 1 280 ? -20.613 -10.338 7.004 1.00 97.25 280 SER A O 1
ATOM 2107 N N . LYS A 1 281 ? -19.911 -9.731 4.955 1.00 98.38 281 LYS A N 1
ATOM 2108 C CA . LYS A 1 281 ? -18.736 -10.611 4.863 1.00 98.38 281 LYS A CA 1
ATOM 2109 C C . LYS A 1 281 ? -17.422 -9.912 5.211 1.00 98.38 281 LYS A C 1
ATOM 2111 O O . LYS A 1 281 ? -16.426 -10.614 5.376 1.00 98.38 281 LYS A O 1
ATOM 2116 N N . LEU A 1 282 ? -17.412 -8.588 5.380 1.00 98.56 282 LEU A N 1
ATOM 2117 C CA . LEU A 1 282 ? -16.225 -7.820 5.754 1.00 98.56 282 LEU A CA 1
ATOM 2118 C C . LEU A 1 282 ? -15.619 -8.367 7.055 1.00 98.56 282 LEU A C 1
ATOM 2120 O O . LEU A 1 282 ? -16.311 -8.513 8.063 1.00 98.56 282 LEU A O 1
ATOM 2124 N N . LYS A 1 283 ? -14.326 -8.691 7.043 1.00 97.88 283 LYS A N 1
ATOM 2125 C CA . LYS A 1 283 ? -13.600 -9.260 8.190 1.00 97.88 283 LYS A CA 1
ATOM 2126 C C . LYS A 1 283 ? -12.476 -8.359 8.671 1.00 97.88 283 LYS A C 1
ATOM 2128 O O . LYS A 1 283 ? -12.236 -8.320 9.877 1.00 97.88 283 LYS A O 1
ATOM 2133 N N . LYS A 1 284 ? -11.790 -7.661 7.763 1.00 98.56 284 LYS A N 1
ATOM 2134 C CA . LYS A 1 284 ? -10.586 -6.886 8.079 1.00 98.56 284 LYS A CA 1
ATOM 2135 C C . LYS A 1 284 ? -10.577 -5.530 7.377 1.00 98.56 284 LYS A C 1
ATOM 2137 O O . LYS A 1 284 ? -10.857 -5.458 6.184 1.00 98.56 284 LYS A O 1
ATOM 2142 N N . ILE A 1 285 ? -10.204 -4.494 8.125 1.00 98.81 285 ILE A N 1
ATOM 2143 C CA . ILE A 1 285 ? -9.837 -3.172 7.613 1.00 98.81 285 ILE A CA 1
ATOM 2144 C C . ILE A 1 285 ? -8.397 -2.891 8.048 1.00 98.81 285 ILE A C 1
ATOM 2146 O O . ILE A 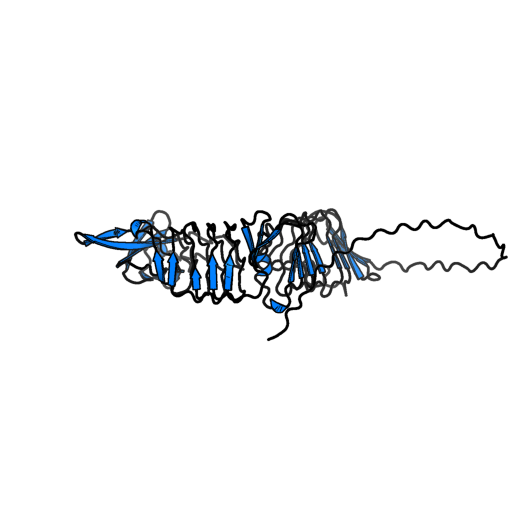1 285 ? -8.081 -2.941 9.242 1.00 98.81 285 ILE A O 1
ATOM 2150 N N . GLY A 1 286 ? -7.532 -2.650 7.068 1.00 98.25 286 GLY A N 1
ATOM 2151 C CA . GLY A 1 286 ? -6.101 -2.445 7.237 1.00 98.25 286 GLY A CA 1
ATOM 2152 C C . GLY A 1 286 ? -5.742 -1.142 7.945 1.00 98.25 286 GLY A C 1
ATOM 2153 O O . GLY A 1 286 ? -6.585 -0.284 8.215 1.00 98.25 286 GLY A O 1
ATOM 2154 N N . ARG A 1 287 ? -4.452 -1.012 8.278 1.00 96.06 287 ARG A N 1
ATOM 2155 C CA . ARG A 1 287 ? -3.915 0.196 8.918 1.00 96.06 287 ARG A CA 1
ATOM 2156 C C . ARG A 1 287 ? -4.178 1.397 8.013 1.00 96.06 287 ARG A C 1
ATOM 2158 O O . ARG A 1 287 ? -4.039 1.270 6.799 1.00 96.06 287 ARG A O 1
ATOM 2165 N N . CYS A 1 288 ? -4.561 2.528 8.595 1.00 97.44 288 CYS A N 1
ATOM 2166 C CA . CYS A 1 288 ? -4.760 3.776 7.850 1.00 97.44 288 CYS A CA 1
ATOM 2167 C C . CYS A 1 288 ? -5.700 3.674 6.631 1.00 97.44 288 CYS A C 1
ATOM 2169 O O . CYS A 1 288 ? -5.664 4.556 5.787 1.00 97.44 288 CYS A O 1
ATOM 2171 N N . ALA A 1 289 ? -6.532 2.629 6.510 1.00 98.44 289 ALA A N 1
ATOM 2172 C CA . ALA A 1 289 ? -7.297 2.367 5.288 1.00 98.44 289 ALA A CA 1
ATOM 2173 C C . ALA A 1 289 ? -8.247 3.508 4.900 1.00 98.44 289 ALA A C 1
ATOM 2175 O O . ALA A 1 289 ? -8.497 3.683 3.720 1.00 98.44 289 ALA A O 1
ATOM 2176 N N . PHE A 1 290 ? -8.741 4.270 5.877 1.00 98.44 290 PHE A N 1
ATOM 2177 C CA . PHE A 1 290 ? -9.557 5.471 5.697 1.00 98.44 290 PHE A CA 1
ATOM 2178 C C . PHE A 1 290 ? -8.940 6.665 6.450 1.00 98.44 290 PHE A C 1
ATOM 2180 O O . PHE A 1 290 ? -9.664 7.467 7.049 1.00 98.44 290 PHE A O 1
ATOM 2187 N N . LYS A 1 291 ? -7.600 6.746 6.507 1.00 96.38 291 LYS A N 1
ATOM 2188 C CA . LYS A 1 291 ? -6.878 7.917 7.037 1.00 96.38 291 LYS A CA 1
ATOM 2189 C C . LYS A 1 291 ? -7.285 9.154 6.227 1.00 96.38 291 LYS A C 1
ATOM 2191 O O . LYS A 1 291 ? -7.417 9.057 5.016 1.00 96.38 291 LYS A O 1
ATOM 2196 N N . GLU A 1 292 ? -7.476 10.285 6.907 1.00 95.75 292 GLU A N 1
ATOM 2197 C CA . GLU A 1 292 ? -7.801 11.571 6.261 1.00 95.75 292 GLU A CA 1
ATOM 2198 C C . GLU A 1 292 ? -9.076 11.532 5.400 1.00 95.75 292 GLU A C 1
ATOM 2200 O O . GLU A 1 292 ? -9.161 12.156 4.353 1.00 95.75 292 GLU A O 1
ATOM 2205 N N . THR A 1 293 ? -10.097 10.816 5.886 1.00 97.94 293 THR A N 1
ATOM 2206 C CA . THR A 1 293 ? -11.446 10.813 5.294 1.00 97.94 293 THR A CA 1
ATOM 2207 C C . THR A 1 293 ? -12.432 11.677 6.079 1.00 97.94 293 THR A C 1
ATOM 2209 O O . THR A 1 293 ? -12.242 11.951 7.270 1.00 97.94 293 THR A O 1
ATOM 2212 N N . ASN A 1 294 ? -13.549 12.043 5.443 1.00 98.00 294 ASN A N 1
ATOM 2213 C CA . ASN A 1 294 ? -14.646 12.818 6.038 1.00 98.00 294 ASN A CA 1
ATOM 2214 C C . ASN A 1 294 ? -15.688 11.959 6.782 1.00 98.00 294 ASN A C 1
ATOM 2216 O O . ASN A 1 294 ? -16.724 12.466 7.226 1.00 98.00 294 ASN A O 1
ATOM 2220 N N . LEU A 1 295 ? -15.424 10.661 6.964 1.00 98.38 295 LEU A N 1
ATOM 2221 C CA . LEU A 1 295 ? -16.333 9.726 7.622 1.00 98.38 295 LEU A CA 1
ATOM 2222 C C . LEU A 1 295 ? -16.611 10.139 9.074 1.00 98.38 295 LEU A C 1
ATOM 2224 O O . LEU A 1 295 ? -15.758 10.026 9.961 1.00 98.38 295 LEU A O 1
ATOM 2228 N N . LYS A 1 296 ? -17.861 10.532 9.343 1.00 97.81 296 LYS A N 1
ATOM 2229 C CA . LYS A 1 296 ? -18.352 10.863 10.696 1.00 97.81 296 LYS A CA 1
ATOM 2230 C C . LYS A 1 296 ? -18.931 9.647 11.416 1.00 97.81 296 LYS A C 1
ATOM 2232 O O . LYS A 1 296 ? -18.821 9.524 12.640 1.00 97.81 296 LYS A O 1
ATOM 2237 N N . LYS A 1 297 ? -19.568 8.745 10.670 1.00 98.12 297 LYS A N 1
ATOM 2238 C CA . LYS A 1 297 ? -20.224 7.539 11.183 1.00 98.12 297 LYS A CA 1
ATOM 2239 C C . LYS A 1 297 ? -19.963 6.375 10.236 1.00 98.12 297 LYS A C 1
ATOM 2241 O O . LYS A 1 297 ? -19.993 6.560 9.029 1.00 98.12 297 LYS A O 1
ATOM 2246 N N . VAL A 1 298 ? -19.751 5.182 10.783 1.00 98.38 298 VAL A N 1
ATOM 2247 C CA . VAL A 1 298 ? -19.596 3.951 9.994 1.00 98.38 298 VAL A CA 1
ATOM 2248 C C . VAL A 1 298 ? -20.399 2.833 10.637 1.00 98.38 298 VAL A C 1
ATOM 2250 O O . VAL A 1 298 ? -20.210 2.518 11.815 1.00 98.38 298 VAL A O 1
ATOM 2253 N N . THR A 1 299 ? -21.267 2.199 9.852 1.00 98.06 299 THR A N 1
ATOM 2254 C CA . THR A 1 299 ? -22.019 1.014 10.276 1.00 98.06 299 THR A CA 1
ATOM 2255 C C . THR A 1 299 ? -21.335 -0.249 9.763 1.00 98.06 299 THR A C 1
ATOM 2257 O O . THR A 1 299 ? -21.187 -0.443 8.560 1.00 98.06 299 THR A O 1
ATOM 2260 N N . LEU A 1 300 ? -20.945 -1.136 10.678 1.00 97.69 300 LEU A N 1
ATOM 2261 C CA . LEU A 1 300 ? -20.319 -2.427 10.400 1.00 97.69 300 LEU A CA 1
ATOM 2262 C C . LEU A 1 300 ? -21.380 -3.540 10.440 1.00 97.69 300 LEU A C 1
ATOM 2264 O O . LEU A 1 300 ? -21.957 -3.846 11.494 1.00 97.69 300 LEU A O 1
ATOM 2268 N N . LYS A 1 301 ? -21.632 -4.177 9.290 1.00 96.31 301 LYS A N 1
ATOM 2269 C CA . LYS A 1 301 ? -22.609 -5.278 9.143 1.00 96.31 301 LYS A CA 1
ATOM 2270 C C . LYS A 1 301 ? -22.102 -6.640 9.667 1.00 96.31 301 LYS A C 1
ATOM 2272 O O . LYS A 1 301 ? -22.816 -7.644 9.635 1.00 96.31 301 LYS A O 1
ATOM 2277 N N . SER A 1 302 ? -20.880 -6.684 10.192 1.00 94.75 302 SER A N 1
ATOM 2278 C CA . SER A 1 302 ? -20.182 -7.884 10.663 1.00 94.75 302 SER A CA 1
ATOM 2279 C C . SER A 1 302 ? -19.213 -7.562 11.814 1.00 94.75 302 SER A C 1
ATOM 2281 O O . SER A 1 302 ? -19.050 -6.411 12.219 1.00 94.75 302 SER A O 1
ATOM 2283 N N . SER A 1 303 ? -18.564 -8.589 12.375 1.00 93.44 303 SER A N 1
ATOM 2284 C CA . SER A 1 303 ? -17.482 -8.409 13.351 1.00 93.44 303 SER A CA 1
ATOM 2285 C C . SER A 1 303 ? -16.154 -8.160 12.630 1.00 93.44 303 SER A C 1
ATOM 2287 O O . SER A 1 303 ? -15.471 -9.110 12.249 1.00 93.44 303 SER A O 1
ATOM 2289 N N . VAL A 1 304 ? -15.765 -6.893 12.506 1.00 96.62 304 VAL A N 1
ATOM 2290 C CA . VAL A 1 304 ? -14.581 -6.471 11.741 1.00 96.62 304 VAL A CA 1
ATOM 2291 C C . VAL A 1 304 ? -13.362 -6.269 12.648 1.00 96.62 304 VAL A C 1
ATOM 2293 O O . VAL A 1 304 ? -13.434 -5.592 13.676 1.00 96.62 304 VAL A O 1
ATOM 2296 N N . ALA A 1 305 ? -12.227 -6.868 12.284 1.00 97.00 305 ALA A N 1
ATOM 2297 C CA . ALA A 1 305 ? -10.916 -6.535 12.831 1.00 97.00 305 ALA A CA 1
ATOM 2298 C C . ALA A 1 305 ? -10.386 -5.269 12.142 1.00 97.00 305 ALA A C 1
ATOM 2300 O O . ALA A 1 305 ? -10.338 -5.203 10.918 1.00 97.00 305 ALA A O 1
ATOM 2301 N N . MET A 1 306 ? -10.038 -4.258 12.932 1.00 98.31 306 MET A N 1
ATOM 2302 C CA . MET A 1 306 ? -9.550 -2.975 12.431 1.00 98.31 306 MET A CA 1
ATOM 2303 C C . MET A 1 306 ? -8.139 -2.764 12.956 1.00 98.31 306 MET A C 1
ATOM 2305 O O . MET A 1 306 ? -7.936 -2.718 14.177 1.00 98.31 306 MET A O 1
ATOM 2309 N N . SER A 1 307 ? -7.191 -2.640 12.037 1.00 97.56 307 SER A N 1
ATOM 2310 C CA . SER A 1 307 ? -5.804 -2.332 12.361 1.00 97.56 307 SER A CA 1
ATOM 2311 C C . SER A 1 307 ? -5.647 -0.878 12.824 1.00 97.56 307 SER A C 1
ATOM 2313 O O . SER A 1 307 ? -6.548 -0.057 12.620 1.00 97.56 307 SER A O 1
ATOM 2315 N N . PRO A 1 308 ? -4.540 -0.537 13.511 1.00 96.38 308 PRO A N 1
ATOM 2316 C CA . PRO A 1 308 ? -4.340 0.806 14.045 1.00 96.38 308 PRO A CA 1
ATOM 2317 C C . PRO A 1 308 ? -4.527 1.890 12.987 1.00 96.38 308 PRO A C 1
ATOM 2319 O O . PRO A 1 308 ? -4.136 1.708 11.834 1.00 96.38 308 PRO A O 1
ATOM 2322 N N . LYS A 1 309 ? -5.140 3.008 13.388 1.00 96.94 309 LYS A N 1
ATOM 2323 C CA . LYS A 1 309 ? -5.433 4.145 12.507 1.00 96.94 309 LYS A CA 1
ATOM 2324 C C . LYS A 1 309 ? -6.313 3.825 11.294 1.00 96.94 309 LYS A C 1
ATOM 2326 O O . LYS A 1 309 ? -6.427 4.679 10.432 1.00 96.94 309 LYS A O 1
ATOM 2331 N N . ALA A 1 310 ? -6.984 2.663 11.224 1.00 98.19 310 ALA A N 1
ATOM 2332 C CA . ALA A 1 310 ? -7.926 2.355 10.133 1.00 98.19 310 ALA A CA 1
ATOM 2333 C C . ALA A 1 310 ? -8.898 3.514 9.843 1.00 98.19 310 ALA A C 1
ATOM 2335 O O . ALA A 1 310 ? -9.211 3.765 8.688 1.00 98.19 310 ALA A O 1
ATOM 2336 N N . PHE A 1 311 ? -9.292 4.237 10.895 1.00 97.00 311 PHE A N 1
ATOM 2337 C CA . PHE A 1 311 ? -9.882 5.571 10.837 1.00 97.00 311 PHE A CA 1
ATOM 2338 C C . PHE A 1 311 ? -9.044 6.479 11.751 1.00 97.00 311 PHE A C 1
ATOM 2340 O O . PHE A 1 311 ? -8.949 6.186 12.946 1.00 97.00 311 PHE A O 1
ATOM 2347 N N . ASP A 1 312 ? -8.403 7.528 11.231 1.00 90.25 312 ASP A N 1
ATOM 2348 C CA . ASP A 1 312 ? -7.547 8.429 12.038 1.00 90.25 312 ASP A CA 1
ATOM 2349 C C . ASP A 1 312 ? -8.315 9.668 12.551 1.00 90.25 312 ASP A C 1
ATOM 2351 O O . ASP A 1 312 ? -7.956 10.305 13.544 1.00 90.25 312 ASP A O 1
ATOM 2355 N N . GLN A 1 313 ? -9.451 9.958 11.923 1.00 93.62 313 GLN A N 1
ATOM 2356 C CA . GLN A 1 313 ? -10.392 11.011 12.276 1.00 93.62 313 GLN A CA 1
ATOM 2357 C C . GLN A 1 313 ? -11.358 10.612 13.408 1.00 93.62 313 GLN A C 1
ATOM 2359 O O . GLN A 1 313 ? -11.449 9.461 13.850 1.00 93.62 313 GLN A O 1
ATOM 2364 N N . LYS A 1 314 ? -12.136 11.589 13.896 1.00 94.00 314 LYS A N 1
ATOM 2365 C CA . LYS A 1 314 ? -13.203 11.355 14.882 1.00 94.00 314 LYS A CA 1
ATOM 2366 C C . LYS A 1 314 ? -14.409 10.672 14.224 1.00 94.00 314 LYS A C 1
ATOM 2368 O O . LYS A 1 314 ? -15.358 11.341 13.831 1.00 94.00 314 LYS A O 1
ATOM 2373 N N . VAL A 1 315 ? -14.399 9.342 14.196 1.00 96.75 315 VAL A N 1
ATOM 2374 C CA . VAL A 1 315 ? -15.516 8.528 13.693 1.00 96.75 315 VAL A CA 1
ATOM 2375 C C . VAL A 1 315 ? -16.318 7.875 14.827 1.00 96.75 315 VAL A C 1
ATOM 2377 O O . VAL A 1 315 ? -15.773 7.473 15.866 1.00 96.75 315 VAL A O 1
ATOM 2380 N N . ILE A 1 316 ? -17.632 7.750 14.626 1.00 98.19 316 ILE A N 1
ATOM 2381 C CA . ILE A 1 316 ? -18.518 6.926 15.454 1.00 98.19 316 ILE A CA 1
ATOM 2382 C C . ILE A 1 316 ? -18.788 5.608 14.729 1.00 98.19 316 ILE A C 1
ATOM 2384 O O . ILE A 1 316 ? -19.394 5.579 13.661 1.00 98.19 316 ILE A O 1
ATOM 2388 N N . LEU A 1 317 ? -18.373 4.506 15.337 1.00 98.19 317 LEU A N 1
ATOM 2389 C CA . LEU A 1 317 ? -18.618 3.164 14.835 1.00 98.19 317 LEU A CA 1
ATOM 2390 C C . LEU A 1 317 ? -19.929 2.620 15.403 1.00 98.19 317 LEU A C 1
ATOM 2392 O O . LEU A 1 317 ? -20.164 2.663 16.613 1.00 98.19 317 LEU A O 1
ATOM 2396 N N . THR A 1 318 ? -20.748 2.030 14.545 1.00 97.44 318 THR A N 1
ATOM 2397 C CA . THR A 1 318 ? -21.955 1.293 14.922 1.00 97.44 318 THR A CA 1
ATOM 2398 C C . THR A 1 318 ? -21.802 -0.151 14.468 1.00 97.44 318 THR A C 1
ATOM 2400 O O . THR A 1 318 ? -21.542 -0.420 13.303 1.00 97.44 318 THR A O 1
ATOM 2403 N N . SER A 1 319 ? -21.952 -1.101 15.388 1.00 95.69 319 SER A N 1
ATOM 2404 C CA . SER A 1 319 ? -21.955 -2.531 15.068 1.00 95.69 319 SER A CA 1
ATOM 2405 C C . SER A 1 319 ? -23.392 -3.027 15.004 1.00 95.69 319 SER A C 1
ATOM 2407 O O . SER A 1 319 ? -24.141 -2.848 15.959 1.00 95.69 319 SER A O 1
ATOM 2409 N N . THR A 1 320 ? -23.749 -3.714 13.921 1.00 95.38 320 THR A N 1
ATOM 2410 C CA . THR A 1 320 ? -25.021 -4.463 13.822 1.00 95.38 320 THR A CA 1
ATOM 2411 C C . THR A 1 320 ? -25.020 -5.733 14.679 1.00 95.38 320 THR A C 1
ATOM 2413 O O . THR A 1 320 ? -26.068 -6.276 15.015 1.00 95.38 320 THR A O 1
ATOM 2416 N N . LYS A 1 321 ? -23.833 -6.230 15.047 1.00 93.31 321 LYS A N 1
ATOM 2417 C CA . LYS A 1 321 ? -23.660 -7.372 15.952 1.00 93.31 321 LYS A CA 1
ATOM 2418 C C . LYS A 1 321 ? -23.654 -6.915 17.410 1.00 93.31 321 LYS A C 1
ATOM 2420 O O . LYS A 1 321 ? -23.363 -5.757 17.711 1.00 93.31 321 LYS A O 1
ATOM 2425 N N . SER A 1 322 ? -23.892 -7.858 18.322 1.00 92.50 322 SER A N 1
ATOM 2426 C CA . SER A 1 322 ? -23.847 -7.628 19.771 1.00 92.50 322 SER A CA 1
ATOM 2427 C C . SER A 1 322 ? -22.558 -6.927 20.217 1.00 92.50 322 SER A C 1
ATOM 2429 O O . SER A 1 322 ? -21.461 -7.237 19.747 1.00 92.50 322 SER A O 1
ATOM 2431 N N . LEU A 1 323 ? -22.664 -6.044 21.217 1.00 92.31 323 LEU A N 1
ATOM 2432 C CA . LEU A 1 323 ? -21.505 -5.369 21.811 1.00 92.31 323 LEU A CA 1
ATOM 2433 C C . LEU A 1 323 ? -20.428 -6.361 22.295 1.00 92.31 323 LEU A C 1
ATOM 2435 O O . LEU A 1 323 ? -19.247 -6.037 22.264 1.00 92.31 323 LEU A O 1
ATOM 2439 N N . LYS A 1 324 ? -20.814 -7.584 22.701 1.00 93.06 324 LYS A N 1
ATOM 2440 C CA . LYS A 1 324 ? -19.870 -8.632 23.139 1.00 93.06 324 LYS A CA 1
ATOM 2441 C C . LYS A 1 324 ? -18.885 -9.057 22.038 1.00 93.06 324 LYS A C 1
ATOM 2443 O O . LYS A 1 324 ? -17.762 -9.452 22.346 1.00 93.06 324 LYS A O 1
ATOM 2448 N N . SER A 1 325 ? -19.294 -8.983 20.770 1.00 93.38 325 SER A N 1
ATOM 2449 C CA . SER A 1 325 ? -18.442 -9.266 19.606 1.00 93.38 325 SER A CA 1
ATOM 2450 C C . SER A 1 325 ? -17.794 -8.016 19.013 1.00 93.38 325 SER A C 1
ATOM 2452 O O . SER A 1 325 ? -16.830 -8.135 18.264 1.00 93.38 325 SER A O 1
ATOM 2454 N N . ALA A 1 326 ? -18.300 -6.828 19.344 1.00 93.38 326 ALA A N 1
ATOM 2455 C CA . ALA A 1 326 ? -17.836 -5.583 18.755 1.00 93.38 326 ALA A CA 1
ATOM 2456 C C . ALA A 1 326 ? -16.419 -5.204 19.219 1.00 93.38 326 ALA A C 1
ATOM 2458 O O . ALA A 1 326 ? -16.014 -5.457 20.361 1.00 93.38 326 ALA A O 1
ATOM 2459 N N . LYS A 1 327 ? -15.687 -4.556 18.312 1.00 95.19 327 LYS A N 1
ATOM 2460 C CA . LYS A 1 327 ? -14.358 -3.971 18.515 1.00 95.19 327 LYS A CA 1
ATOM 2461 C C . LYS A 1 327 ? -14.442 -2.476 18.212 1.00 95.19 327 LYS A C 1
ATOM 2463 O O . LYS A 1 327 ? -15.236 -2.065 17.373 1.00 95.19 327 LYS A O 1
ATOM 2468 N N . THR A 1 328 ? -13.617 -1.679 18.879 1.00 96.81 328 THR A N 1
ATOM 2469 C CA . THR A 1 328 ? -13.282 -0.323 18.412 1.00 96.81 328 THR A CA 1
ATOM 2470 C C . THR A 1 328 ? -11.829 -0.310 17.923 1.00 96.81 328 THR A C 1
ATOM 2472 O O . THR A 1 328 ? -11.151 -1.338 17.999 1.00 96.81 328 THR A O 1
ATOM 2475 N N . VAL A 1 329 ? -11.348 0.821 17.416 1.00 98.06 329 VAL A N 1
ATOM 2476 C CA . VAL A 1 329 ? -10.006 0.982 16.846 1.00 98.06 329 VAL A CA 1
ATOM 2477 C C . VAL A 1 329 ? -9.222 2.075 17.568 1.00 98.06 329 VAL A C 1
ATOM 2479 O O . VAL A 1 329 ? -9.782 3.098 17.962 1.00 98.06 329 VAL A O 1
ATOM 2482 N N . MET A 1 330 ? -7.921 1.849 17.748 1.00 98.00 330 MET A N 1
ATOM 2483 C CA . MET A 1 330 ? -6.982 2.848 18.259 1.00 98.00 330 MET A CA 1
ATOM 2484 C C . MET A 1 330 ? -6.606 3.828 17.144 1.00 98.00 330 MET A C 1
ATOM 2486 O O . MET A 1 330 ? -6.204 3.389 16.068 1.00 98.00 330 MET A O 1
ATOM 2490 N N . THR A 1 331 ? -6.681 5.130 17.417 1.00 96.38 331 THR A N 1
ATOM 2491 C CA . THR A 1 331 ? -6.331 6.183 16.445 1.00 96.38 331 THR A CA 1
ATOM 2492 C C . THR A 1 331 ? -4.994 6.846 16.771 1.00 96.38 331 THR A C 1
ATOM 2494 O O . THR A 1 331 ? -4.250 7.239 15.882 1.00 96.38 331 THR A O 1
ATOM 2497 N N . SER A 1 332 ? -4.606 6.904 18.049 1.00 95.69 332 SER A N 1
ATOM 2498 C CA . SER A 1 332 ? -3.258 7.338 18.423 1.00 95.69 332 SER A CA 1
ATOM 2499 C C . SER A 1 332 ? -2.818 6.828 19.791 1.00 95.69 332 SER A C 1
ATOM 2501 O O . SER A 1 332 ? -3.644 6.521 20.658 1.00 95.69 332 SER A O 1
ATOM 2503 N N . ALA A 1 333 ? -1.501 6.750 19.985 1.00 95.94 333 ALA A N 1
ATOM 2504 C CA . ALA A 1 333 ? -0.856 6.414 21.248 1.00 95.94 333 ALA A CA 1
ATOM 2505 C C . ALA A 1 333 ? 0.523 7.085 21.326 1.00 95.94 333 ALA A C 1
ATOM 2507 O O . ALA A 1 333 ? 1.436 6.673 20.622 1.00 95.94 333 ALA A O 1
ATOM 2508 N N . THR A 1 334 ? 0.680 8.086 22.196 1.00 95.12 334 THR A N 1
ATOM 2509 C CA . THR A 1 334 ? 1.928 8.860 22.327 1.00 95.12 334 THR A CA 1
ATOM 2510 C C . THR A 1 334 ? 2.419 8.965 23.770 1.00 95.12 334 THR A C 1
ATOM 2512 O O . THR A 1 334 ? 1.628 8.997 24.723 1.00 95.12 334 THR A O 1
ATOM 2515 N N . PHE A 1 335 ? 3.738 9.042 23.940 1.00 92.81 335 PHE A N 1
ATOM 2516 C CA . PHE A 1 335 ? 4.443 9.175 25.211 1.00 92.81 335 PHE A CA 1
ATOM 2517 C C . PHE A 1 335 ? 5.167 10.527 25.278 1.00 92.81 335 PHE A C 1
ATOM 2519 O O . PHE A 1 335 ? 6.325 10.657 24.903 1.00 92.81 335 PHE A O 1
ATOM 2526 N N . LYS A 1 336 ? 4.519 11.544 25.855 1.00 90.38 336 LYS A N 1
ATOM 2527 C CA . LYS A 1 336 ? 5.083 12.903 25.948 1.00 90.38 336 LYS A CA 1
ATOM 2528 C C . LYS A 1 336 ? 5.124 13.385 27.390 1.00 90.38 336 LYS A C 1
ATOM 2530 O O . LYS A 1 336 ? 4.128 13.288 28.106 1.00 90.38 336 LYS A O 1
ATOM 2535 N N . LYS A 1 337 ? 6.264 13.942 27.824 1.00 87.62 337 LYS A N 1
ATOM 2536 C CA . LYS A 1 337 ? 6.457 14.529 29.170 1.00 87.62 337 LYS A CA 1
ATOM 2537 C C . LYS A 1 337 ? 5.981 13.595 30.305 1.00 87.62 337 LYS A C 1
ATOM 2539 O O . LYS A 1 337 ? 5.210 14.002 31.172 1.00 87.62 337 LYS A O 1
ATOM 2544 N N . ASN A 1 338 ? 6.396 12.321 30.270 1.00 89.12 338 ASN A N 1
ATOM 2545 C CA . ASN A 1 338 ? 6.022 11.286 31.253 1.00 89.12 338 ASN A CA 1
ATOM 2546 C C . ASN A 1 338 ? 4.502 11.001 31.348 1.00 89.12 338 ASN A C 1
ATOM 2548 O O . ASN A 1 338 ? 4.001 10.496 32.359 1.00 89.12 338 ASN A O 1
ATOM 2552 N N . LYS A 1 339 ? 3.748 11.334 30.297 1.00 93.56 339 LYS A N 1
ATOM 2553 C CA . LYS A 1 339 ? 2.319 11.046 30.172 1.00 93.56 339 LYS A CA 1
ATOM 2554 C C . LYS A 1 339 ? 2.078 10.198 28.932 1.00 93.56 339 LYS A C 1
ATOM 2556 O O . LYS A 1 339 ? 2.620 10.476 27.865 1.00 93.56 339 LYS A O 1
ATOM 2561 N N . ILE A 1 340 ? 1.236 9.184 29.089 1.00 95.69 340 ILE A N 1
ATOM 2562 C CA . ILE A 1 340 ? 0.714 8.393 27.982 1.00 95.69 340 ILE A CA 1
ATOM 2563 C C . ILE A 1 340 ? -0.625 8.999 27.582 1.00 95.69 340 ILE A C 1
ATOM 2565 O O . ILE A 1 340 ? -1.532 9.115 28.412 1.00 95.69 340 ILE A O 1
ATOM 2569 N N . ASN A 1 341 ? -0.733 9.378 26.314 1.00 96.94 341 ASN A N 1
ATOM 2570 C CA . ASN A 1 341 ? -1.966 9.839 25.698 1.00 96.94 341 ASN A CA 1
ATOM 2571 C C . ASN A 1 341 ? -2.404 8.778 24.698 1.00 96.94 341 ASN A C 1
ATOM 2573 O O . ASN A 1 341 ? -1.595 8.321 23.896 1.00 96.94 341 ASN A O 1
ATOM 2577 N N . ALA A 1 342 ? -3.671 8.390 24.731 1.00 97.75 342 ALA A N 1
ATOM 2578 C CA . ALA A 1 342 ? -4.212 7.483 23.731 1.00 97.75 342 ALA A CA 1
ATOM 2579 C C . ALA A 1 342 ? -5.619 7.912 23.327 1.00 97.75 342 ALA A C 1
ATOM 2581 O O . ALA A 1 342 ? -6.391 8.376 24.173 1.00 97.75 342 ALA A O 1
ATOM 2582 N N . LYS A 1 343 ? -5.937 7.752 22.042 1.00 98.12 343 LYS A N 1
ATOM 2583 C CA . LYS A 1 343 ? -7.242 8.047 21.443 1.00 98.12 343 LYS A CA 1
ATOM 2584 C C . LYS A 1 343 ? -7.738 6.832 20.663 1.00 98.12 343 LYS A C 1
ATOM 2586 O O . LYS A 1 343 ? -6.946 6.023 20.176 1.00 98.12 343 LYS A O 1
ATOM 2591 N N . PHE A 1 344 ? -9.053 6.690 20.582 1.00 98.50 344 PHE A N 1
ATOM 2592 C CA . PHE A 1 344 ? -9.718 5.595 19.881 1.00 98.50 344 PHE A CA 1
ATOM 2593 C C . PHE A 1 344 ? -11.115 6.021 19.417 1.00 98.50 344 PHE A C 1
ATOM 2595 O O . PHE A 1 344 ? -11.678 6.990 19.929 1.00 98.50 344 PHE A O 1
ATOM 2602 N N . ALA A 1 345 ? -11.684 5.299 18.453 1.00 98.12 345 ALA A N 1
ATOM 2603 C CA . ALA A 1 345 ? -13.005 5.613 17.915 1.00 98.12 345 ALA A CA 1
ATOM 2604 C C . ALA A 1 345 ? -14.123 5.364 18.945 1.00 98.12 345 ALA A C 1
ATOM 2606 O O . ALA A 1 345 ? -14.047 4.458 19.789 1.00 98.12 345 ALA A O 1
ATOM 2607 N N . LYS A 1 346 ? -15.197 6.160 18.867 1.00 98.06 346 LYS A N 1
ATOM 2608 C CA . LYS A 1 346 ? -16.399 5.927 19.678 1.00 98.06 346 LYS A CA 1
ATOM 2609 C C . LYS A 1 346 ? -17.135 4.713 19.123 1.00 98.06 346 LYS A C 1
ATOM 2611 O O . LYS A 1 346 ? -17.288 4.602 17.914 1.00 98.06 346 LYS A O 1
ATOM 2616 N N . LEU A 1 347 ? -17.644 3.848 19.993 1.00 97.81 347 LEU A N 1
ATOM 2617 C CA . LEU A 1 347 ? -18.543 2.763 19.615 1.00 97.81 347 LEU A CA 1
ATOM 2618 C C . LEU A 1 347 ? -19.945 3.018 20.181 1.00 97.81 347 LEU A C 1
ATOM 2620 O O . LEU A 1 347 ? -20.113 3.198 21.391 1.00 97.81 347 LEU A O 1
ATOM 2624 N N . THR A 1 348 ? -20.952 3.021 19.312 1.00 97.12 348 THR A N 1
ATOM 2625 C CA . THR A 1 348 ? -22.365 3.161 19.680 1.00 97.12 348 THR A CA 1
ATOM 2626 C C . THR A 1 348 ? -22.773 2.075 20.683 1.00 97.12 348 THR A C 1
ATOM 2628 O O . THR A 1 348 ? -22.406 0.908 20.552 1.00 97.12 348 THR A O 1
ATOM 2631 N N . GLY A 1 349 ? -23.507 2.464 21.731 1.00 94.56 349 GLY A N 1
ATOM 2632 C CA . GLY A 1 349 ? -23.963 1.559 22.794 1.00 94.56 349 GLY A CA 1
ATOM 2633 C C . GLY A 1 349 ? -22.929 1.230 23.884 1.00 94.56 349 GLY A C 1
ATOM 2634 O O . GLY A 1 349 ? -23.288 0.616 24.892 1.00 94.56 349 GLY A O 1
ATOM 2635 N N . ALA A 1 350 ? -21.666 1.648 23.746 1.00 97.38 350 ALA A N 1
ATOM 2636 C CA . ALA A 1 350 ? -20.684 1.529 24.823 1.00 97.38 350 ALA A CA 1
ATOM 2637 C C . ALA A 1 350 ? -20.957 2.566 25.930 1.00 97.38 350 ALA A C 1
ATOM 2639 O O . ALA A 1 350 ? -21.108 3.756 25.656 1.00 97.38 350 ALA A O 1
ATOM 2640 N N . LYS A 1 351 ? -20.979 2.123 27.193 1.00 97.12 351 LYS A N 1
ATOM 2641 C CA . LYS A 1 351 ? -21.049 3.010 28.372 1.00 97.12 351 LYS A CA 1
ATOM 2642 C C . LYS A 1 351 ? -19.669 3.507 28.808 1.00 97.12 351 LYS A C 1
ATOM 2644 O O . LYS A 1 351 ? -19.561 4.534 29.464 1.00 97.12 351 LYS A O 1
ATOM 2649 N N . GLY A 1 352 ? -18.615 2.797 28.421 1.00 97.94 352 GLY A N 1
ATOM 2650 C CA . GLY A 1 352 ? -17.238 3.231 28.593 1.00 97.94 352 GLY A CA 1
ATOM 2651 C C . GLY A 1 352 ? -16.261 2.235 27.988 1.00 97.94 352 GLY A C 1
ATOM 2652 O O . GLY A 1 352 ? -16.648 1.311 27.269 1.00 97.94 352 GLY A O 1
ATOM 2653 N N . TYR A 1 353 ? -14.984 2.423 28.298 1.00 98.56 353 TYR A N 1
ATOM 2654 C CA . TYR A 1 353 ? -13.878 1.673 27.724 1.00 98.56 353 TYR A CA 1
ATOM 2655 C C . TYR A 1 353 ? -12.897 1.230 28.798 1.00 98.56 353 TYR A C 1
ATOM 2657 O O . TYR A 1 353 ? -12.661 1.933 29.784 1.00 98.56 353 TYR A O 1
ATOM 2665 N N . GLN A 1 354 ? -12.313 0.054 28.587 1.00 98.50 354 GLN A N 1
ATOM 2666 C CA . GLN A 1 354 ? -11.131 -0.390 29.305 1.00 98.50 354 GLN A CA 1
ATOM 2667 C C . GLN A 1 354 ? -9.935 -0.298 28.362 1.00 98.50 354 GLN A C 1
ATOM 2669 O O . GLN A 1 354 ? -9.927 -0.939 27.312 1.00 98.50 354 GLN A O 1
ATOM 2674 N N . VAL A 1 355 ? -8.931 0.481 28.749 1.00 98.56 355 VAL A N 1
ATOM 2675 C CA . VAL A 1 355 ? -7.670 0.621 28.019 1.00 98.56 355 VAL A CA 1
ATOM 2676 C C . VAL A 1 355 ? -6.613 -0.233 28.701 1.00 98.56 355 VAL A C 1
ATOM 2678 O O . VAL A 1 355 ? -6.501 -0.230 29.927 1.00 98.56 355 VAL A O 1
ATOM 2681 N N . GLN A 1 356 ? -5.847 -0.971 27.909 1.00 97.81 356 GLN A N 1
ATOM 2682 C CA . GLN A 1 356 ? -4.748 -1.811 28.353 1.00 97.81 356 GLN A CA 1
ATOM 2683 C C . GLN A 1 356 ? -3.441 -1.311 27.743 1.00 97.81 356 GLN A C 1
ATOM 2685 O O . GLN A 1 356 ? -3.338 -1.200 26.525 1.00 97.81 356 GLN A O 1
ATOM 2690 N N . ILE A 1 357 ? -2.439 -1.085 28.590 1.00 96.81 357 ILE A N 1
ATOM 2691 C CA . ILE A 1 357 ? -1.067 -0.754 28.197 1.00 96.81 357 ILE A CA 1
ATOM 2692 C C . ILE A 1 357 ? -0.170 -1.922 28.600 1.00 96.81 357 ILE A C 1
ATOM 2694 O O . ILE A 1 357 ? -0.149 -2.309 29.770 1.00 96.81 357 ILE A O 1
ATOM 2698 N N . LYS A 1 358 ? 0.565 -2.486 27.644 1.00 95.12 358 LYS A N 1
ATOM 2699 C CA . LYS A 1 358 ? 1.500 -3.597 27.854 1.00 95.12 358 LYS A CA 1
ATOM 2700 C C . LYS A 1 358 ? 2.922 -3.169 27.524 1.00 95.12 358 LYS A C 1
ATOM 2702 O O . LYS A 1 358 ? 3.150 -2.627 26.450 1.00 95.12 358 LYS A O 1
ATOM 2707 N N . LYS A 1 359 ? 3.874 -3.439 28.420 1.00 91.94 359 LYS A N 1
ATOM 2708 C CA . LYS A 1 359 ? 5.317 -3.262 28.182 1.00 91.94 359 LYS A CA 1
ATOM 2709 C C . LYS A 1 359 ? 6.073 -4.429 28.815 1.00 91.94 359 LYS A C 1
ATOM 2711 O O . LYS A 1 359 ? 6.078 -4.560 30.040 1.00 91.94 359 LYS A O 1
ATOM 2716 N N . GLY A 1 360 ? 6.697 -5.271 27.989 1.00 87.06 360 GLY A N 1
ATOM 2717 C CA . GLY A 1 360 ? 7.219 -6.567 28.443 1.00 87.06 360 GLY A CA 1
ATOM 2718 C C . GLY A 1 360 ? 6.110 -7.404 29.097 1.00 87.06 360 GLY A C 1
ATOM 2719 O O . GLY A 1 360 ? 4.975 -7.395 28.623 1.00 87.06 360 GLY A O 1
ATOM 2720 N N . GLY A 1 361 ? 6.403 -8.050 30.229 1.00 88.88 361 GLY A N 1
ATOM 2721 C CA . GLY A 1 361 ? 5.412 -8.807 31.009 1.00 88.88 361 GLY A CA 1
ATOM 2722 C C . GLY A 1 361 ? 4.410 -7.957 31.810 1.00 88.88 361 GLY A C 1
ATOM 2723 O O . GLY A 1 361 ? 3.470 -8.496 32.388 1.00 88.88 361 GLY A O 1
ATOM 2724 N N . LYS A 1 362 ? 4.569 -6.625 31.866 1.00 93.06 362 LYS A N 1
ATOM 2725 C CA . LYS A 1 362 ? 3.718 -5.756 32.699 1.00 93.06 362 LYS A CA 1
ATOM 2726 C C . LYS A 1 362 ? 2.491 -5.268 31.937 1.00 93.06 362 LYS A C 1
ATOM 2728 O O . LYS A 1 362 ? 2.597 -4.798 30.804 1.00 93.06 362 LYS A O 1
ATOM 2733 N N . THR A 1 363 ? 1.334 -5.326 32.598 1.00 96.00 363 THR A N 1
ATOM 2734 C CA . THR A 1 363 ? 0.040 -4.886 32.061 1.00 96.00 363 THR A CA 1
ATOM 2735 C C . THR A 1 363 ? -0.606 -3.864 32.991 1.00 96.00 363 THR A C 1
ATOM 2737 O O . THR A 1 363 ? -0.801 -4.134 34.171 1.00 96.00 363 THR A O 1
ATOM 2740 N N . TYR A 1 364 ? -1.013 -2.723 32.441 1.00 96.06 364 TYR A N 1
ATOM 2741 C CA . TYR A 1 364 ? -1.718 -1.658 33.153 1.00 96.06 364 TYR A CA 1
ATOM 2742 C C . TYR A 1 364 ? -3.103 -1.471 32.540 1.00 96.06 364 TYR A C 1
ATOM 2744 O O . TYR A 1 364 ? -3.233 -1.432 31.315 1.00 96.06 364 TYR A O 1
ATOM 2752 N N . LYS A 1 365 ? -4.142 -1.389 33.376 1.00 97.12 365 LYS A N 1
ATOM 2753 C CA . LYS A 1 365 ? -5.536 -1.247 32.937 1.00 97.12 365 LYS A CA 1
ATOM 2754 C C . LYS A 1 365 ? -6.115 0.058 33.465 1.00 97.12 365 LYS A C 1
ATOM 2756 O O . LYS A 1 365 ? -5.962 0.370 34.639 1.00 97.12 365 LYS A O 1
ATOM 2761 N N . TYR A 1 366 ? -6.824 0.769 32.601 1.00 97.69 366 TYR A N 1
ATOM 2762 C CA . TYR A 1 366 ? -7.486 2.031 32.912 1.00 97.69 366 TYR A CA 1
ATOM 2763 C C . TYR A 1 366 ? -8.927 1.980 32.424 1.00 97.69 366 TYR A C 1
ATOM 2765 O O . TYR A 1 366 ? -9.233 1.278 31.457 1.00 97.69 366 TYR A O 1
ATOM 2773 N N . PHE A 1 367 ? -9.808 2.731 33.075 1.00 97.69 367 PHE A N 1
ATOM 2774 C CA . PHE A 1 367 ? -11.193 2.890 32.651 1.00 97.69 367 PHE A CA 1
ATOM 2775 C C . PHE A 1 367 ? -11.465 4.349 32.309 1.00 97.69 367 PHE A C 1
ATOM 2777 O O . PHE A 1 367 ? -10.950 5.253 32.958 1.00 97.69 367 PHE A O 1
ATOM 2784 N N . THR A 1 368 ? -12.274 4.571 31.280 1.00 98.19 368 THR A N 1
ATOM 2785 C CA . THR A 1 368 ? -12.704 5.907 30.860 1.00 98.19 368 THR A CA 1
ATOM 2786 C C . THR A 1 368 ? -14.088 5.825 30.228 1.00 98.19 368 THR A C 1
ATOM 2788 O O . THR A 1 368 ? -14.454 4.799 29.654 1.00 98.19 368 THR A O 1
ATOM 2791 N N . THR A 1 369 ? -14.873 6.888 30.342 1.00 97.12 369 THR A N 1
ATOM 2792 C CA . THR A 1 369 ? -16.117 7.080 29.577 1.00 97.12 369 THR A CA 1
ATOM 2793 C C . THR A 1 369 ? -15.879 7.905 28.310 1.00 97.12 369 THR A C 1
ATOM 2795 O O . THR A 1 369 ? -16.714 7.916 27.408 1.00 97.12 369 THR A O 1
ATOM 2798 N N . LYS A 1 370 ? -14.715 8.560 28.214 1.00 97.75 370 LYS A N 1
ATOM 2799 C CA . LYS A 1 370 ? -14.274 9.344 27.056 1.00 97.75 370 LYS A CA 1
ATOM 2800 C C . LYS A 1 370 ? -13.630 8.435 26.005 1.00 97.75 370 LYS A C 1
ATOM 2802 O O . LYS A 1 370 ? -13.236 7.307 26.291 1.00 97.75 370 LYS A O 1
ATOM 2807 N N . THR A 1 371 ? -13.448 8.957 24.797 1.00 97.75 371 THR A N 1
ATOM 2808 C CA . THR A 1 371 ? -12.720 8.302 23.691 1.00 97.75 371 THR A CA 1
ATOM 2809 C C . THR A 1 371 ? -11.201 8.497 23.765 1.00 97.75 371 THR A C 1
ATOM 2811 O O . THR A 1 371 ? -10.482 8.414 22.768 1.00 97.75 371 THR A O 1
ATOM 2814 N N . SER A 1 372 ? -10.700 8.811 24.959 1.00 97.94 372 SER A N 1
ATOM 2815 C CA . SER A 1 372 ? -9.289 9.060 25.206 1.00 97.94 372 SER A CA 1
ATOM 2816 C C . SER A 1 372 ? -8.905 8.821 26.664 1.00 97.94 372 SER A C 1
ATOM 2818 O O . SER A 1 372 ? -9.753 8.801 27.567 1.00 97.94 372 SER A O 1
ATOM 2820 N N . ILE A 1 373 ? -7.599 8.653 26.881 1.00 98.06 373 ILE A N 1
ATOM 2821 C CA . ILE A 1 373 ? -6.959 8.684 28.198 1.00 98.06 373 ILE A CA 1
ATOM 2822 C C . ILE A 1 373 ? -5.722 9.586 28.169 1.00 98.06 373 ILE A C 1
ATOM 2824 O O . ILE A 1 373 ? -5.037 9.691 27.150 1.00 98.06 373 ILE A O 1
ATOM 2828 N N . LYS A 1 374 ? -5.422 10.201 29.316 1.00 97.31 374 LYS A N 1
ATOM 2829 C CA . LYS A 1 374 ? -4.175 10.921 29.594 1.00 97.31 374 LYS A CA 1
ATOM 2830 C C . LYS A 1 374 ? -3.715 10.526 30.989 1.00 97.31 374 LYS A C 1
ATOM 2832 O O . LYS A 1 374 ? -4.271 10.997 31.976 1.00 97.31 374 LYS A O 1
ATOM 2837 N N . VAL A 1 375 ? -2.746 9.618 31.070 1.00 95.88 375 VAL A N 1
ATOM 2838 C CA . VAL A 1 375 ? -2.325 8.995 32.336 1.00 95.88 375 VAL A CA 1
ATOM 2839 C C . VAL A 1 375 ? -0.838 9.199 32.578 1.00 95.88 375 VAL A C 1
ATOM 2841 O O . VAL A 1 375 ? -0.044 9.245 31.639 1.00 95.88 375 VAL A O 1
ATOM 2844 N N . LYS A 1 376 ? -0.447 9.317 33.849 1.00 93.38 376 LYS A N 1
ATOM 2845 C CA . LYS A 1 376 ? 0.968 9.318 34.234 1.00 93.38 376 LYS A CA 1
ATOM 2846 C C . LYS A 1 376 ? 1.574 7.968 33.863 1.00 93.38 376 LYS A C 1
ATOM 2848 O O . LYS A 1 376 ? 0.984 6.925 34.151 1.00 93.38 376 LYS A O 1
ATOM 2853 N N . ALA A 1 377 ? 2.731 7.986 33.214 1.00 89.38 377 ALA A N 1
ATOM 2854 C CA . ALA A 1 377 ? 3.354 6.748 32.799 1.00 89.38 377 ALA A CA 1
ATOM 2855 C C . ALA A 1 377 ? 3.831 5.934 34.019 1.00 89.38 377 ALA A C 1
ATOM 2857 O O . ALA A 1 377 ? 4.387 6.502 34.968 1.00 89.38 377 ALA A O 1
ATOM 2858 N N . PRO A 1 378 ? 3.633 4.605 34.021 1.00 87.25 378 PRO A N 1
ATOM 2859 C CA . PRO A 1 378 ? 4.132 3.748 35.090 1.00 87.25 378 PRO A CA 1
ATOM 2860 C C . PRO A 1 378 ? 5.657 3.832 35.246 1.00 87.25 378 PRO A C 1
ATOM 2862 O O . PRO A 1 378 ? 6.375 4.085 34.280 1.00 87.25 378 PRO A O 1
ATOM 2865 N N . LYS A 1 379 ? 6.182 3.532 36.446 1.00 82.62 379 LYS A N 1
ATOM 2866 C CA . LYS A 1 379 ? 7.629 3.628 36.742 1.00 82.62 379 LYS A CA 1
ATOM 2867 C C . LYS A 1 379 ? 8.514 2.847 35.749 1.00 82.62 379 LYS A C 1
ATOM 2869 O O . LYS A 1 379 ? 9.632 3.268 35.489 1.00 82.62 379 LYS A O 1
ATOM 2874 N N . VAL A 1 380 ? 8.007 1.765 35.145 1.00 82.62 380 VAL A N 1
ATOM 2875 C CA . VAL A 1 380 ? 8.730 0.971 34.126 1.00 82.62 380 VAL A CA 1
ATOM 2876 C C . VAL A 1 380 ? 9.062 1.759 32.844 1.00 82.62 380 VAL A C 1
ATOM 2878 O O . VAL A 1 380 ? 9.927 1.346 32.081 1.00 82.62 380 VAL A O 1
ATOM 2881 N N . PHE A 1 381 ? 8.411 2.902 32.608 1.00 77.81 381 PHE A N 1
ATOM 2882 C CA . PHE A 1 381 ? 8.690 3.807 31.487 1.00 77.81 381 PHE A CA 1
ATOM 2883 C C . PHE A 1 381 ? 9.720 4.904 31.823 1.00 77.81 381 PHE A C 1
ATOM 2885 O O . PHE A 1 381 ? 10.096 5.664 30.935 1.00 77.81 381 PHE A O 1
ATOM 2892 N N . LYS A 1 382 ? 10.183 5.009 33.082 1.00 63.56 382 LYS A N 1
ATOM 2893 C CA . LYS A 1 382 ? 11.057 6.105 33.553 1.00 63.56 382 LYS A CA 1
ATOM 2894 C C . LYS A 1 382 ? 12.457 6.111 32.931 1.00 63.56 382 LYS A C 1
ATOM 2896 O O . LYS A 1 382 ? 13.049 7.177 32.817 1.00 63.56 382 LYS A O 1
ATOM 2901 N N . LYS A 1 383 ? 12.980 4.957 32.503 1.00 64.06 383 LYS A N 1
ATOM 2902 C CA . LYS A 1 383 ? 14.215 4.884 31.708 1.00 64.06 383 LYS A CA 1
ATOM 2903 C C . LYS A 1 383 ? 13.857 5.230 30.255 1.00 64.06 383 LYS A C 1
ATOM 2905 O O . LYS A 1 383 ? 13.410 4.346 29.533 1.00 64.06 383 LYS A O 1
ATOM 2910 N N . LYS A 1 384 ? 13.922 6.529 29.913 1.00 70.94 384 LYS A N 1
ATOM 2911 C CA . LYS A 1 384 ? 13.738 7.165 28.584 1.00 70.94 384 LYS A CA 1
ATOM 2912 C C . LYS A 1 384 ? 13.055 6.252 27.547 1.00 70.94 384 LYS A C 1
ATOM 2914 O O . LYS A 1 384 ? 13.718 5.545 26.795 1.00 70.94 384 LYS A O 1
ATOM 2919 N N . TYR A 1 385 ? 11.720 6.250 27.507 1.00 83.62 385 TYR A N 1
ATOM 2920 C CA . TYR A 1 385 ? 10.979 5.548 26.455 1.00 83.62 385 TYR A CA 1
ATOM 2921 C C . TYR A 1 385 ? 11.201 6.261 25.109 1.00 83.62 385 TYR A C 1
ATOM 2923 O O . TYR A 1 385 ? 10.697 7.363 24.905 1.00 83.62 385 TYR A O 1
ATOM 2931 N N . ASN A 1 386 ? 11.991 5.649 24.225 1.00 84.44 386 ASN A N 1
ATOM 2932 C CA . ASN A 1 386 ? 12.398 6.209 22.934 1.00 84.44 386 ASN A CA 1
ATOM 2933 C C . ASN A 1 386 ? 12.089 5.212 21.811 1.00 84.44 386 ASN A C 1
ATOM 2935 O O . ASN A 1 386 ? 13.000 4.665 21.203 1.00 84.44 386 ASN A O 1
ATOM 2939 N N . VAL A 1 387 ? 10.801 4.913 21.628 1.00 87.31 387 VAL A N 1
ATOM 2940 C CA . VAL A 1 387 ? 10.326 4.046 20.543 1.00 87.31 387 VAL A CA 1
ATOM 2941 C C . VAL A 1 387 ? 9.761 4.926 19.441 1.00 87.31 387 VAL A C 1
ATOM 2943 O O . VAL A 1 387 ? 8.821 5.688 19.689 1.00 87.31 387 VAL A O 1
ATOM 2946 N N . SER A 1 388 ? 10.352 4.810 18.254 1.00 83.25 388 SER A N 1
ATOM 2947 C CA . SER A 1 388 ? 9.868 5.427 17.023 1.00 83.25 388 SER A CA 1
ATOM 2948 C C . SER A 1 388 ? 9.192 4.367 16.160 1.00 83.25 388 SER A C 1
ATOM 2950 O O . SER A 1 388 ? 9.656 3.227 16.090 1.00 83.25 388 SER A O 1
ATOM 2952 N N . PHE A 1 389 ? 8.056 4.726 15.572 1.00 87.00 389 PHE A N 1
ATOM 2953 C CA . PHE A 1 389 ? 7.337 3.907 14.605 1.00 87.00 389 PHE A CA 1
ATOM 2954 C C . PHE A 1 389 ? 6.418 4.823 13.799 1.00 87.00 389 PHE A C 1
ATOM 2956 O O . PHE A 1 389 ? 5.627 5.554 14.402 1.00 87.00 389 PHE A O 1
ATOM 2963 N N . SER A 1 390 ? 6.510 4.774 12.471 1.00 87.00 390 SER A N 1
ATOM 2964 C CA . SER A 1 390 ? 5.588 5.498 11.602 1.00 87.00 390 SER A CA 1
ATOM 2965 C C . SER A 1 390 ? 4.491 4.574 11.071 1.00 87.00 390 SER A C 1
ATOM 2967 O O . SER A 1 390 ? 4.698 3.383 10.854 1.00 87.00 390 SER A O 1
ATOM 2969 N N . TYR A 1 391 ? 3.295 5.138 10.908 1.00 87.81 391 TYR A N 1
ATOM 2970 C CA . TYR A 1 391 ? 2.202 4.510 10.164 1.00 87.81 391 TYR A CA 1
ATOM 2971 C C . TYR A 1 391 ? 2.034 5.152 8.785 1.00 87.81 391 TYR A C 1
ATOM 2973 O O . TYR A 1 391 ? 1.021 4.888 8.135 1.00 87.81 391 TYR A O 1
ATOM 2981 N N . ASP A 1 392 ? 2.963 6.003 8.363 1.00 87.00 392 ASP A N 1
ATOM 2982 C CA . ASP A 1 392 ? 2.919 6.666 7.067 1.00 87.00 392 ASP A CA 1
ATOM 2983 C C . ASP A 1 392 ? 3.229 5.670 5.946 1.00 87.00 392 ASP A C 1
ATOM 2985 O O . ASP A 1 392 ? 3.810 4.602 6.168 1.00 87.00 392 ASP A O 1
ATOM 2989 N N . ILE A 1 393 ? 2.709 5.967 4.761 1.00 88.25 393 ILE A N 1
ATOM 2990 C CA . ILE A 1 393 ? 2.758 5.068 3.606 1.00 88.25 393 ILE A CA 1
ATOM 2991 C C . ILE A 1 393 ? 4.145 5.061 2.943 1.00 88.25 393 ILE A C 1
ATOM 2993 O O . ILE A 1 393 ? 4.582 4.018 2.461 1.00 88.25 393 ILE A O 1
ATOM 2997 N N . ASP A 1 394 ? 4.835 6.200 2.982 1.00 79.38 394 ASP A N 1
ATOM 2998 C CA . ASP A 1 394 ? 6.135 6.489 2.372 1.00 79.38 394 ASP A CA 1
ATOM 2999 C C . ASP A 1 394 ? 7.315 5.928 3.170 1.00 79.38 394 ASP A C 1
ATOM 3001 O O . ASP A 1 394 ? 8.315 5.486 2.610 1.00 79.38 394 ASP A O 1
ATOM 3005 N N . ASN A 1 395 ? 7.169 5.860 4.489 1.00 66.19 395 ASN A N 1
ATOM 3006 C CA . ASN A 1 395 ? 8.132 5.254 5.390 1.00 66.19 395 ASN A CA 1
ATOM 3007 C C . ASN A 1 395 ? 7.619 3.895 5.871 1.00 66.19 395 ASN A C 1
ATOM 3009 O O . ASN A 1 395 ? 7.416 3.676 7.071 1.00 66.19 395 ASN A O 1
ATOM 3013 N N . TYR A 1 396 ? 7.410 2.962 4.931 1.00 55.41 396 TYR A N 1
ATOM 3014 C CA . TYR A 1 396 ? 7.010 1.580 5.221 1.00 55.41 396 TYR A CA 1
ATOM 3015 C C . TYR A 1 396 ? 8.138 0.764 5.885 1.00 55.41 396 TYR A C 1
ATOM 3017 O O . TYR A 1 396 ? 8.415 -0.386 5.547 1.00 55.41 396 TYR A O 1
ATOM 3025 N N . THR A 1 397 ? 8.806 1.324 6.889 1.00 47.78 397 THR A N 1
ATOM 3026 C CA . THR A 1 397 ? 9.691 0.561 7.752 1.00 47.78 397 THR A CA 1
ATOM 3027 C C . THR A 1 397 ? 8.837 -0.127 8.816 1.00 47.78 397 THR A C 1
ATOM 3029 O O . THR A 1 397 ? 8.395 0.442 9.809 1.00 47.78 397 THR A O 1
ATOM 3032 N N . SER A 1 398 ? 8.629 -1.436 8.648 1.00 57.19 398 SER A N 1
ATOM 3033 C CA . SER A 1 398 ? 8.029 -2.295 9.688 1.00 57.19 398 SER A CA 1
ATOM 3034 C C . SER A 1 398 ? 8.908 -2.406 10.951 1.00 57.19 398 SER A C 1
ATOM 3036 O O . SER A 1 398 ? 8.569 -3.116 11.902 1.00 57.19 398 SER A O 1
ATOM 3038 N N . LYS A 1 399 ? 10.069 -1.740 10.956 1.00 71.62 399 LYS A N 1
ATOM 3039 C CA . LYS A 1 399 ? 11.095 -1.840 11.982 1.00 71.62 399 LYS A CA 1
ATOM 3040 C C . LYS A 1 399 ? 10.745 -0.921 13.144 1.00 71.62 399 LYS A C 1
ATOM 3042 O O . LYS A 1 399 ? 10.820 0.297 13.063 1.00 71.62 399 LYS A O 1
ATOM 3047 N N . ILE A 1 400 ? 10.374 -1.534 14.259 1.00 80.12 400 ILE A N 1
ATOM 3048 C CA . ILE A 1 400 ? 10.226 -0.826 15.526 1.00 80.12 400 ILE A CA 1
ATOM 3049 C C . ILE A 1 400 ? 11.619 -0.634 16.124 1.00 80.12 400 ILE A C 1
ATOM 3051 O O . ILE A 1 400 ? 12.306 -1.610 16.429 1.00 80.12 400 ILE A O 1
ATOM 3055 N N . GLU A 1 401 ? 12.013 0.611 16.360 1.00 78.50 401 GLU A N 1
ATOM 3056 C CA . GLU A 1 401 ? 13.257 0.910 17.065 1.00 78.50 401 GLU A CA 1
ATOM 3057 C C . GLU A 1 401 ? 13.032 0.895 18.582 1.00 78.50 401 GLU A C 1
ATOM 3059 O O . GLU A 1 401 ? 12.244 1.666 19.134 1.00 78.50 401 GLU A O 1
ATOM 3064 N N . GLY A 1 402 ? 13.723 -0.005 19.284 1.00 78.00 402 GLY A N 1
ATOM 3065 C CA . GLY A 1 402 ? 13.658 -0.138 20.741 1.00 78.00 402 GLY A CA 1
ATOM 3066 C C . GLY A 1 402 ? 12.655 -1.184 21.245 1.00 78.00 402 GLY A C 1
ATOM 3067 O O . GLY A 1 402 ? 12.221 -2.074 20.523 1.00 78.00 402 GLY A O 1
ATOM 3068 N N . LYS A 1 403 ? 12.316 -1.120 22.543 1.00 85.38 403 LYS A N 1
ATOM 3069 C CA . LYS A 1 403 ? 11.422 -2.090 23.214 1.00 85.38 403 LYS A CA 1
ATOM 3070 C C . LYS A 1 403 ? 9.991 -1.537 23.310 1.00 85.38 403 LYS A C 1
ATOM 3072 O O . LYS A 1 403 ? 9.709 -0.817 24.288 1.00 85.38 403 LYS A O 1
ATOM 3077 N N . PRO A 1 404 ? 9.089 -1.866 22.362 1.00 91.25 404 PRO A N 1
ATOM 3078 C CA . PRO A 1 404 ? 7.769 -1.257 22.277 1.00 91.25 404 PRO A CA 1
ATOM 3079 C C . PRO A 1 404 ? 6.914 -1.543 23.504 1.00 91.25 404 PRO A C 1
ATOM 3081 O O . PRO A 1 404 ? 6.976 -2.599 24.140 1.00 91.25 404 PRO A O 1
ATOM 3084 N N . ALA A 1 405 ? 6.080 -0.567 23.828 1.00 94.25 405 ALA A N 1
ATOM 3085 C CA . ALA A 1 405 ? 4.858 -0.784 24.567 1.00 94.25 405 ALA A CA 1
ATOM 3086 C C . ALA A 1 405 ? 3.682 -0.740 23.591 1.00 94.25 405 ALA A C 1
ATOM 3088 O O . ALA A 1 405 ? 3.703 -0.012 22.601 1.00 94.25 405 ALA A O 1
ATOM 3089 N N . TYR A 1 406 ? 2.645 -1.504 23.899 1.00 96.25 406 TYR A N 1
ATOM 3090 C CA . TYR A 1 406 ? 1.454 -1.612 23.074 1.00 96.25 406 TYR A CA 1
ATOM 3091 C C . TYR A 1 406 ? 0.231 -1.169 23.854 1.00 96.25 406 TYR A C 1
ATOM 3093 O O . TYR A 1 406 ? 0.089 -1.498 25.037 1.00 96.25 406 TYR A O 1
ATOM 3101 N N . ILE A 1 407 ? -0.676 -0.473 23.180 1.00 98.06 407 ILE A N 1
ATOM 3102 C CA . ILE A 1 407 ? -1.961 -0.067 23.739 1.00 98.06 407 ILE A CA 1
ATOM 3103 C C . ILE A 1 407 ? -3.083 -0.761 22.972 1.00 98.06 407 ILE A C 1
ATOM 3105 O O . ILE A 1 407 ? -3.035 -0.898 21.755 1.00 98.06 407 ILE A O 1
ATOM 3109 N N . SER A 1 408 ? -4.095 -1.222 23.695 1.00 98.25 408 SER A N 1
ATOM 3110 C CA . SER A 1 408 ? -5.341 -1.731 23.122 1.00 98.25 408 SER A CA 1
ATOM 3111 C C . SER A 1 408 ? -6.518 -1.274 23.972 1.00 98.25 408 SER A C 1
ATOM 3113 O O . SER A 1 408 ? -6.361 -0.930 25.147 1.00 98.25 408 SER A O 1
ATOM 3115 N N . VAL A 1 409 ? -7.709 -1.271 23.389 1.00 98.62 409 VAL A N 1
ATOM 3116 C CA . VAL A 1 409 ? -8.931 -0.827 24.057 1.00 98.62 409 VAL A CA 1
ATOM 3117 C C . VAL A 1 409 ? -10.060 -1.813 23.796 1.00 98.62 409 VAL A C 1
ATOM 3119 O O . VAL A 1 409 ? -10.118 -2.447 22.745 1.00 98.62 409 VAL A O 1
ATOM 3122 N N . ARG A 1 410 ? -10.979 -1.949 24.749 1.00 98.25 410 ARG A N 1
ATOM 3123 C CA . ARG A 1 410 ? -12.256 -2.632 24.527 1.00 98.25 410 ARG A CA 1
ATOM 3124 C C . ARG A 1 410 ? -13.420 -1.840 25.117 1.00 98.25 410 ARG A C 1
ATOM 3126 O O . ARG A 1 410 ? -13.264 -1.263 26.198 1.00 98.25 410 ARG A O 1
ATOM 3133 N N . PRO A 1 411 ? -14.584 -1.821 24.451 1.00 98.06 411 PRO A N 1
ATOM 3134 C CA . PRO A 1 411 ? -15.787 -1.199 24.988 1.00 98.06 411 PRO A CA 1
ATOM 3135 C C . PRO A 1 411 ? -16.385 -2.055 26.115 1.00 98.06 411 PRO A C 1
ATOM 3137 O O . PRO A 1 411 ? -16.168 -3.270 26.179 1.00 98.06 411 PRO A O 1
ATOM 3140 N N . TYR A 1 412 ? -17.188 -1.444 26.980 1.00 97.88 412 TYR A N 1
ATOM 3141 C CA . TYR A 1 412 ? -18.085 -2.156 27.885 1.00 97.88 412 TYR A CA 1
ATOM 3142 C C . TYR A 1 412 ? -19.454 -1.476 27.970 1.00 97.88 412 TYR A C 1
ATOM 3144 O O . TYR A 1 412 ? -19.582 -0.264 27.785 1.00 97.88 412 TYR A O 1
ATOM 3152 N N . LYS A 1 413 ? -20.479 -2.265 28.296 1.00 95.81 413 LYS A N 1
ATOM 3153 C CA . LYS A 1 413 ? -21.782 -1.781 28.775 1.00 95.81 413 LYS A CA 1
ATOM 3154 C C . LYS A 1 413 ? -22.012 -2.204 30.218 1.00 95.81 413 LYS A C 1
ATOM 3156 O O . LYS A 1 413 ? -21.369 -3.138 30.698 1.00 95.81 413 LYS A O 1
ATOM 3161 N N . ILE A 1 414 ? -22.944 -1.532 30.878 1.00 93.56 414 ILE A N 1
ATOM 3162 C CA . ILE A 1 414 ? -23.437 -1.925 32.197 1.00 93.56 414 ILE A CA 1
ATOM 3163 C C . ILE A 1 414 ? -24.631 -2.862 31.986 1.00 93.56 414 ILE A C 1
ATOM 3165 O O . ILE A 1 414 ? -25.494 -2.591 31.153 1.00 93.56 414 ILE A O 1
ATOM 3169 N N . VAL A 1 415 ? -24.632 -3.997 32.678 1.00 91.00 415 VAL A N 1
ATOM 3170 C CA . VAL A 1 415 ? -25.742 -4.959 32.738 1.00 91.00 415 VAL A CA 1
ATOM 3171 C C . VAL A 1 415 ? -26.262 -5.045 34.180 1.00 91.00 415 VAL A C 1
ATOM 3173 O O . VAL A 1 415 ? -25.739 -4.355 35.056 1.00 91.00 415 VAL A O 1
ATOM 3176 N N . LYS A 1 416 ? -27.290 -5.874 34.432 1.00 90.19 416 LYS A N 1
ATOM 3177 C CA . LYS A 1 416 ? -27.921 -6.043 35.758 1.00 90.19 416 LYS A CA 1
ATOM 3178 C C . LYS A 1 416 ? -26.880 -6.118 36.890 1.00 90.19 416 LYS A C 1
ATOM 3180 O O . LYS A 1 416 ? -25.832 -6.754 36.736 1.00 90.19 416 LYS A O 1
ATOM 3185 N N . LYS A 1 417 ? -27.199 -5.497 38.033 1.00 88.44 417 LYS A N 1
ATOM 3186 C CA . LYS A 1 417 ? -26.330 -5.398 39.225 1.00 88.44 417 LYS A CA 1
ATOM 3187 C C . LYS A 1 417 ? -25.014 -4.637 38.975 1.00 88.44 417 LYS A C 1
ATOM 3189 O O . LYS A 1 417 ? -23.969 -5.030 39.483 1.00 88.44 417 LYS A O 1
ATOM 3194 N N . ASN A 1 418 ? -25.037 -3.596 38.137 1.00 88.25 418 ASN A N 1
ATOM 3195 C CA . ASN A 1 418 ? -23.874 -2.760 37.797 1.00 88.25 418 ASN A CA 1
ATOM 3196 C C . ASN A 1 418 ? -22.651 -3.518 37.235 1.00 88.25 418 ASN A C 1
ATOM 3198 O O . ASN A 1 418 ? -21.533 -2.993 37.203 1.00 88.25 418 ASN A O 1
ATOM 3202 N N . LYS A 1 419 ? -22.840 -4.746 36.731 1.00 92.75 419 LYS A N 1
ATOM 3203 C CA . LYS A 1 419 ? -21.749 -5.547 36.160 1.00 92.75 419 LYS A CA 1
ATOM 3204 C C . LYS A 1 419 ? -21.364 -5.021 34.777 1.00 92.75 419 LYS A C 1
ATOM 3206 O O . LYS A 1 419 ? -22.214 -4.626 33.982 1.00 92.75 419 LYS A O 1
ATOM 3211 N N . LYS A 1 420 ? -20.069 -5.047 34.454 1.00 94.94 420 LYS A N 1
ATOM 3212 C CA . LYS A 1 420 ? -19.557 -4.645 33.134 1.00 94.94 420 LYS A CA 1
ATOM 3213 C C . LYS A 1 420 ? -19.534 -5.845 32.186 1.00 94.94 420 LYS A C 1
ATOM 3215 O O . LYS A 1 420 ? -18.839 -6.823 32.443 1.00 94.94 420 LYS A O 1
ATOM 3220 N N . SER A 1 421 ? -20.245 -5.748 31.064 1.00 95.75 421 SER A N 1
ATOM 3221 C CA . SER A 1 421 ? -20.133 -6.684 29.939 1.00 95.75 421 SER A CA 1
ATOM 3222 C C . SER A 1 421 ? -19.215 -6.084 28.881 1.00 95.75 421 SER A C 1
ATOM 3224 O O . SER A 1 421 ? -19.524 -5.029 28.326 1.00 95.75 421 SER A O 1
ATOM 3226 N N . TYR A 1 422 ? -18.112 -6.763 28.582 1.00 97.62 422 TYR A N 1
ATOM 3227 C CA . TYR A 1 422 ? -17.074 -6.271 27.676 1.00 97.62 422 TYR A CA 1
ATOM 3228 C C . TYR A 1 422 ? -17.288 -6.730 26.232 1.00 97.62 422 TYR A C 1
ATOM 3230 O O . TYR A 1 422 ? -17.765 -7.840 25.995 1.00 97.62 422 TYR A O 1
ATOM 3238 N N . GLY A 1 423 ? -16.890 -5.882 25.285 1.00 96.88 423 GLY A N 1
ATOM 3239 C CA . GLY A 1 423 ? -16.611 -6.290 23.911 1.00 96.88 423 GLY A CA 1
ATOM 3240 C C . GLY A 1 423 ? -15.213 -6.890 23.763 1.00 96.88 423 GLY A C 1
ATOM 3241 O O . GLY A 1 423 ? -14.538 -7.232 24.744 1.00 96.88 423 GLY A O 1
ATOM 3242 N N . LYS A 1 424 ? -14.759 -7.008 22.517 1.00 97.38 424 LYS A N 1
ATOM 3243 C CA . LYS A 1 424 ? -13.439 -7.550 22.179 1.00 97.38 424 LYS A CA 1
ATOM 3244 C C . LYS A 1 424 ? -12.371 -6.451 22.219 1.00 97.38 424 LYS A C 1
ATOM 3246 O O . LYS A 1 424 ? -12.665 -5.270 22.048 1.00 97.38 424 LYS A O 1
ATOM 3251 N N . TRP A 1 425 ? -11.126 -6.858 22.464 1.00 98.19 425 TRP A N 1
ATOM 3252 C CA . TRP A 1 425 ? -9.971 -5.967 22.352 1.00 98.19 425 TRP A CA 1
ATOM 3253 C C . TRP A 1 425 ? -9.772 -5.531 20.899 1.00 98.19 425 TRP A C 1
ATOM 3255 O O . TRP A 1 425 ? -9.925 -6.338 19.978 1.00 98.19 425 TRP A O 1
ATOM 3265 N N . SER A 1 426 ? -9.431 -4.257 20.717 1.00 98.19 426 SER A N 1
ATOM 3266 C CA . SER A 1 426 ? -8.890 -3.723 19.473 1.00 98.19 426 SER A CA 1
ATOM 3267 C C . SER A 1 426 ? -7.570 -4.408 19.126 1.00 98.19 426 SER A C 1
ATOM 3269 O O . SER A 1 426 ? -6.910 -4.997 19.991 1.00 98.19 426 SER A O 1
ATOM 3271 N N . GLU A 1 427 ? -7.131 -4.252 17.880 1.00 97.62 427 GLU A N 1
ATOM 3272 C CA . GLU A 1 427 ? -5.725 -4.486 17.564 1.00 97.62 427 GLU A CA 1
ATOM 3273 C C . GLU A 1 427 ? -4.827 -3.530 18.365 1.00 97.62 427 GLU A C 1
ATOM 3275 O O . GLU A 1 427 ? -5.265 -2.487 18.873 1.00 97.62 427 GLU A O 1
ATOM 3280 N N . LYS A 1 428 ? -3.575 -3.949 18.553 1.00 96.25 428 LYS A N 1
ATOM 3281 C CA . LYS A 1 428 ? -2.588 -3.224 19.350 1.00 96.25 428 LYS A CA 1
ATOM 3282 C C . LYS A 1 428 ? -1.984 -2.101 18.516 1.00 96.25 428 LYS A C 1
ATOM 3284 O O . LYS A 1 428 ? -1.508 -2.358 17.418 1.00 96.25 428 LYS A O 1
ATOM 3289 N N . ILE A 1 429 ? -1.927 -0.899 19.076 1.00 96.12 429 ILE A N 1
ATOM 3290 C CA . ILE A 1 429 ? -1.139 0.210 18.532 1.00 96.12 429 ILE A CA 1
ATOM 3291 C C . ILE A 1 429 ? 0.191 0.303 19.286 1.00 96.12 429 ILE A C 1
ATOM 3293 O O . ILE A 1 429 ? 0.225 0.128 20.510 1.00 96.12 429 ILE A O 1
ATOM 3297 N N . VAL A 1 430 ? 1.284 0.552 18.567 1.00 94.88 430 VAL A N 1
ATOM 3298 C CA . VAL A 1 430 ? 2.587 0.880 19.164 1.00 94.88 430 VAL A CA 1
ATOM 3299 C C . VAL A 1 430 ? 2.472 2.231 19.866 1.00 94.88 430 VAL A C 1
ATOM 3301 O O . VAL A 1 430 ? 1.976 3.193 19.286 1.00 94.88 430 VAL A O 1
ATOM 3304 N N . LEU A 1 431 ? 2.910 2.306 21.121 1.00 94.69 431 LEU A N 1
ATOM 3305 C CA . LEU A 1 431 ? 3.093 3.576 21.812 1.00 94.69 431 LEU A CA 1
ATOM 3306 C C . LEU A 1 431 ? 4.355 4.236 21.255 1.00 94.69 431 LEU A C 1
ATOM 3308 O O . LEU A 1 431 ? 5.446 3.699 21.443 1.00 94.69 431 LEU A O 1
ATOM 3312 N N . THR A 1 432 ? 4.222 5.379 20.601 1.00 90.94 432 THR A N 1
ATOM 3313 C CA . THR A 1 432 ? 5.363 6.141 20.078 1.00 90.94 432 THR A CA 1
ATOM 3314 C C . THR A 1 432 ? 5.731 7.267 21.037 1.00 90.94 432 THR A C 1
ATOM 3316 O O . THR A 1 432 ? 4.971 7.578 21.960 1.00 90.94 432 THR A O 1
ATOM 3319 N N . LYS A 1 433 ? 6.920 7.842 20.874 1.00 85.12 433 LYS A N 1
ATOM 3320 C CA . LYS A 1 433 ? 7.320 9.065 21.582 1.00 85.12 433 LYS A CA 1
ATOM 3321 C C . LYS A 1 433 ? 6.435 10.260 21.206 1.00 85.12 433 LYS A C 1
ATOM 3323 O O . LYS A 1 433 ? 5.904 10.268 20.077 1.00 85.12 433 LYS A O 1
#

Foldseek 3Di:
DDDDDDDDDDDDDDDDDDDDDDDDDDDDDDDDDDDPPPPPPPDPFPWDKDDQDPFKMWIAGPVQLEIEIDGAEEGEADDPPLVRDAHQEYEDDPHYAEQHHLHALSHAAHAYYHHDLNYAYQEASSEEHYAEYEAHQNHPEQYANSYQAYAEYEYCHAPDHQAACSNHQHYQYYEYQEHQQCVLRNHQNHPPLVRHAYYYDPNRQQWDDDQQFIAGNQLQETRAHNDLDLAGERALNHQEYHANRQAQRQHAEYHYHQRHAYYEHCSNANHQHQYYHDYLNHAEQYALVHHNYNHAEDEDNYLYAYEAPSPLDAHEYEYPDDLQSHEWHWNAWEQPPQKIKTFTYHYPQFQWKWKWKDFPPDIDIDIDSDRMDIGRHPPVCVPPPAWDDDSDRNPPPPDIPDGWMWMWMWTWDQDPPRDTRIHDIHDIDTHHD

Radius of gyration: 29.31 Å; chains: 1; bounding box: 66×34×110 Å

pLDDT: mean 88.39, std 18.56, range [29.62, 98.88]